Protein AF-A0A871RAS6-F1 (afdb_monomer)

Nearest PDB structures (foldseek):
  6sns-assembly1_B  TM=8.769E-01  e=2.163E-15  Saccharomyces cerevisiae
  6snv-assembly2_E  TM=8.851E-01  e=5.702E-15  Saccharomyces cerevisiae
  5ix2-assembly1_B  TM=4.670E-01  e=1.253E-10  Mus musculus
  6o1e-assembly1_A-2  TM=5.183E-01  e=1.182E-09  Homo sapiens
  5ix1-assembly1_A  TM=5.008E-01  e=1.014E-09  Mus musculus

Organism: Dekkera bruxellensis (NCBI:txid5007)

Structure (mmCIF, N/CA/C/O backbone):
data_AF-A0A871RAS6-F1
#
_entry.id   AF-A0A871RAS6-F1
#
loop_
_atom_site.group_PDB
_atom_site.id
_atom_site.type_symbol
_atom_site.label_atom_id
_atom_site.label_alt_id
_atom_site.label_comp_id
_atom_site.label_asym_id
_atom_site.label_entity_id
_atom_site.label_seq_id
_atom_site.pdbx_PDB_ins_code
_atom_site.Cartn_x
_atom_site.Cartn_y
_atom_site.Cartn_z
_atom_site.occupancy
_atom_site.B_iso_or_equiv
_atom_site.auth_seq_id
_atom_site.auth_comp_id
_atom_site.auth_asym_id
_atom_site.auth_atom_id
_atom_site.pdbx_PDB_model_num
ATOM 1 N N . MET A 1 1 ? 36.006 -34.526 -6.147 1.00 59.69 1 MET A N 1
ATOM 2 C CA . MET A 1 1 ? 34.852 -34.247 -7.031 1.00 59.69 1 MET A CA 1
ATOM 3 C C . MET A 1 1 ? 35.389 -33.713 -8.340 1.00 59.69 1 MET A C 1
ATOM 5 O O . MET A 1 1 ? 36.196 -32.795 -8.298 1.00 59.69 1 MET A O 1
ATOM 9 N N . GLU A 1 2 ? 34.965 -34.281 -9.465 1.00 78.81 2 GLU A N 1
ATOM 10 C CA . GLU A 1 2 ? 35.258 -33.730 -10.792 1.00 78.81 2 GLU A CA 1
ATOM 11 C C . GLU A 1 2 ? 34.241 -32.647 -11.157 1.00 78.81 2 GLU A C 1
ATOM 13 O O . GLU A 1 2 ? 33.054 -32.761 -10.841 1.00 78.81 2 GLU A O 1
ATOM 18 N N . ILE A 1 3 ? 34.709 -31.601 -11.833 1.00 88.00 3 ILE A N 1
ATOM 19 C CA . ILE A 1 3 ? 33.866 -30.521 -12.347 1.00 88.00 3 ILE A CA 1
ATOM 20 C C . ILE A 1 3 ? 33.055 -31.060 -13.534 1.00 88.00 3 ILE A C 1
ATOM 22 O O . ILE A 1 3 ? 33.625 -31.632 -14.460 1.00 88.00 3 ILE A O 1
ATOM 26 N N . LYS A 1 4 ? 31.728 -30.871 -13.525 1.00 90.50 4 LYS A N 1
ATOM 27 C CA . LYS A 1 4 ? 30.816 -31.325 -14.592 1.00 90.50 4 LYS A CA 1
ATOM 28 C C . LYS A 1 4 ? 29.847 -30.222 -15.011 1.00 90.50 4 LYS A C 1
ATOM 30 O O . LYS A 1 4 ? 29.463 -29.378 -14.202 1.00 90.50 4 LYS A O 1
ATOM 35 N N . VAL A 1 5 ? 29.438 -30.248 -16.279 1.00 90.00 5 VAL A N 1
ATOM 36 C CA . VAL A 1 5 ? 28.416 -29.340 -16.818 1.00 90.00 5 VAL A CA 1
ATOM 37 C C . VAL A 1 5 ? 27.049 -29.722 -16.251 1.00 90.00 5 VAL A C 1
ATOM 39 O O . VAL A 1 5 ? 26.684 -30.895 -16.231 1.00 90.00 5 VAL A O 1
ATOM 42 N N . LEU A 1 6 ? 26.290 -28.726 -15.790 1.00 88.50 6 LEU A N 1
ATOM 43 C CA . LEU A 1 6 ? 24.908 -28.921 -15.350 1.00 88.50 6 LEU A CA 1
ATOM 44 C C . LEU A 1 6 ? 23.997 -29.185 -16.548 1.00 88.50 6 LEU A C 1
ATOM 46 O O . LEU A 1 6 ? 24.167 -28.567 -17.598 1.00 88.50 6 LEU A O 1
ATOM 50 N N . ASP A 1 7 ? 22.982 -30.023 -16.372 1.00 88.25 7 ASP A N 1
ATOM 51 C CA . ASP A 1 7 ? 21.982 -30.246 -17.412 1.00 88.25 7 ASP A CA 1
ATOM 52 C C . ASP A 1 7 ? 21.256 -28.936 -17.807 1.00 88.25 7 ASP A C 1
ATOM 54 O O . ASP A 1 7 ? 21.039 -28.032 -16.987 1.00 88.25 7 ASP A O 1
ATOM 58 N N . GLN A 1 8 ? 20.909 -28.809 -19.093 1.00 85.31 8 GLN A N 1
ATOM 59 C CA . GLN A 1 8 ? 20.368 -27.570 -19.660 1.00 85.31 8 GLN A CA 1
ATOM 60 C C . GLN A 1 8 ? 19.069 -27.131 -18.980 1.00 85.31 8 GLN A C 1
ATOM 62 O O . GLN A 1 8 ? 18.802 -25.928 -18.888 1.00 85.31 8 GLN A O 1
ATOM 67 N N . GLN A 1 9 ? 18.260 -28.075 -18.495 1.00 81.31 9 GLN A N 1
ATOM 68 C CA . GLN A 1 9 ? 17.025 -27.767 -17.785 1.00 81.31 9 GLN A CA 1
ATOM 69 C C . GLN A 1 9 ? 17.322 -27.032 -16.475 1.00 81.31 9 GLN A C 1
ATOM 71 O O . GLN A 1 9 ? 16.715 -25.994 -16.193 1.00 81.31 9 GLN A O 1
ATOM 76 N N . TYR A 1 10 ? 18.302 -27.516 -15.710 1.00 83.50 10 TYR A N 1
ATOM 77 C CA . TYR A 1 10 ? 18.735 -26.871 -14.472 1.00 83.50 10 TYR A CA 1
ATOM 78 C C . TYR A 1 10 ? 19.352 -25.501 -14.733 1.00 83.50 10 TYR A C 1
ATOM 80 O O . TYR A 1 10 ? 19.052 -24.555 -14.007 1.00 83.50 10 TYR A O 1
ATOM 88 N N . GLN A 1 11 ? 20.149 -25.352 -15.795 1.00 86.88 11 GLN A N 1
ATOM 89 C CA . GLN A 1 11 ? 20.708 -24.049 -16.165 1.00 86.88 11 GLN A CA 1
ATOM 90 C C . GLN A 1 11 ? 19.606 -23.012 -16.435 1.00 86.88 11 GLN A C 1
ATOM 92 O O . GLN A 1 11 ? 19.670 -21.901 -15.905 1.00 86.88 11 GLN A O 1
ATOM 97 N N . LYS A 1 12 ? 18.575 -23.380 -17.212 1.00 84.31 12 LYS A N 1
ATOM 98 C CA . LYS A 1 12 ? 17.423 -22.511 -17.517 1.00 84.31 12 LYS A CA 1
ATOM 99 C C . LYS A 1 12 ? 16.646 -22.132 -16.255 1.00 84.31 12 LYS A C 1
ATOM 101 O O . LYS A 1 12 ? 16.285 -20.968 -16.091 1.00 84.31 12 LYS A O 1
ATOM 106 N N . LEU A 1 13 ? 16.428 -23.090 -15.350 1.00 83.88 13 LEU A N 1
ATOM 107 C CA . LEU A 1 13 ? 15.736 -22.857 -14.082 1.00 83.88 13 LEU A CA 1
ATOM 108 C C . LEU A 1 13 ? 16.521 -21.893 -13.180 1.00 83.88 13 LEU A C 1
ATOM 110 O O . LEU A 1 13 ? 15.973 -20.890 -12.728 1.00 83.88 13 LEU A O 1
ATOM 114 N N . LEU A 1 14 ? 17.816 -22.155 -12.972 1.00 85.12 14 LEU A N 1
ATOM 115 C CA . LEU A 1 14 ? 18.695 -21.320 -12.149 1.00 85.12 14 LEU A CA 1
ATOM 116 C C . LEU A 1 14 ? 18.760 -19.889 -12.688 1.00 85.12 14 LEU A C 1
ATOM 118 O O . LEU A 1 14 ? 18.580 -18.930 -11.940 1.00 85.12 14 LEU A O 1
ATOM 122 N N . GLN A 1 15 ? 18.931 -19.729 -13.997 1.00 83.38 15 GLN A N 1
ATOM 123 C CA . GLN A 1 15 ? 18.955 -18.413 -14.635 1.00 83.38 15 GLN A CA 1
ATOM 124 C C . GLN A 1 15 ? 17.617 -17.684 -14.512 1.00 83.38 15 GLN A C 1
ATOM 126 O O . GLN A 1 15 ? 17.605 -16.500 -14.176 1.00 83.38 15 GLN A O 1
ATOM 131 N N . GLY A 1 16 ? 16.497 -18.388 -14.710 1.00 82.62 16 GLY A N 1
ATOM 132 C CA . GLY A 1 16 ? 15.165 -17.821 -14.508 1.00 82.62 16 GLY A CA 1
ATOM 133 C C . GLY A 1 16 ? 14.992 -17.274 -13.092 1.00 82.62 16 GLY A C 1
ATOM 134 O O . GLY A 1 16 ? 14.534 -16.149 -12.911 1.00 82.62 16 GLY A O 1
ATOM 135 N N . THR A 1 17 ? 15.463 -18.022 -12.091 1.00 85.69 17 THR A N 1
ATOM 136 C CA . THR A 1 17 ? 15.416 -17.608 -10.684 1.00 85.69 17 THR A CA 1
ATOM 137 C C . THR A 1 17 ? 16.370 -16.461 -10.323 1.00 85.69 17 THR A C 1
ATOM 139 O O . THR A 1 17 ? 16.120 -15.747 -9.353 1.00 85.69 17 THR A O 1
ATOM 142 N N . LEU A 1 18 ? 17.454 -16.256 -11.074 1.00 85.88 18 LEU A N 1
ATOM 143 C CA . LEU A 1 18 ? 18.359 -15.116 -10.876 1.00 85.88 18 LEU A CA 1
ATOM 144 C C . LEU A 1 18 ? 17.771 -13.812 -11.426 1.00 85.88 18 LEU A C 1
ATOM 146 O O . LEU A 1 18 ? 18.000 -12.754 -10.852 1.00 85.88 18 LEU A O 1
ATOM 150 N N . ILE A 1 19 ? 17.027 -13.895 -12.531 1.00 85.00 19 ILE A N 1
ATOM 151 C CA . ILE A 1 19 ? 16.385 -12.735 -13.165 1.00 85.00 19 ILE A CA 1
ATOM 152 C C . ILE A 1 19 ? 15.094 -12.365 -12.434 1.00 85.00 19 ILE A C 1
ATOM 154 O O . ILE A 1 19 ? 14.842 -11.190 -12.196 1.00 85.00 19 ILE A O 1
ATOM 158 N N . ILE A 1 20 ? 14.294 -13.364 -12.061 1.00 89.81 20 ILE A N 1
ATOM 159 C CA . ILE A 1 20 ? 13.050 -13.183 -11.317 1.00 89.81 20 ILE A CA 1
ATOM 160 C C . ILE A 1 20 ? 13.279 -13.647 -9.878 1.00 89.81 20 ILE A C 1
ATOM 162 O O . ILE A 1 20 ? 13.259 -14.847 -9.583 1.00 89.81 20 ILE A O 1
ATOM 166 N N . GLY A 1 21 ? 13.524 -12.699 -8.976 1.00 83.06 21 GLY A N 1
ATOM 167 C CA . GLY A 1 21 ? 13.749 -12.942 -7.551 1.00 83.06 21 GLY A CA 1
ATOM 168 C C . GLY A 1 21 ? 12.453 -13.186 -6.774 1.00 83.06 21 GLY A C 1
ATOM 169 O O . GLY A 1 21 ? 12.432 -14.004 -5.853 1.00 83.06 21 GLY A O 1
ATOM 170 N N . GLY A 1 22 ? 11.362 -12.536 -7.176 1.00 86.81 22 GLY A N 1
ATOM 171 C CA . GLY A 1 22 ? 10.049 -12.638 -6.549 1.00 86.81 22 GLY A CA 1
ATOM 172 C C . GLY A 1 22 ? 8.889 -12.263 -7.473 1.00 86.81 22 GLY A C 1
ATOM 173 O O . GLY A 1 22 ? 9.056 -11.982 -8.655 1.00 86.81 22 GLY A O 1
ATOM 174 N N . ILE A 1 23 ? 7.680 -12.265 -6.908 1.00 89.25 23 ILE A N 1
ATOM 175 C CA . ILE A 1 23 ? 6.426 -12.004 -7.639 1.00 89.25 23 ILE A CA 1
ATOM 176 C C . ILE A 1 23 ? 6.389 -10.570 -8.192 1.00 89.25 23 ILE A C 1
ATOM 178 O O . ILE A 1 23 ? 5.929 -10.346 -9.309 1.00 89.25 23 ILE A O 1
ATOM 182 N N . SER A 1 24 ? 6.919 -9.606 -7.435 1.00 88.44 24 SER A N 1
ATOM 183 C CA . SER A 1 24 ? 7.027 -8.204 -7.849 1.00 88.44 24 SER A CA 1
ATOM 184 C C . SER A 1 24 ? 7.911 -8.015 -9.085 1.00 88.44 24 SER A C 1
ATOM 186 O O . SER A 1 24 ? 7.606 -7.158 -9.908 1.00 88.44 24 SER A O 1
ATOM 188 N N . ASP A 1 25 ? 8.951 -8.838 -9.269 1.00 90.12 25 ASP A N 1
ATOM 189 C CA . ASP A 1 25 ? 9.814 -8.766 -10.456 1.00 90.12 25 ASP A CA 1
ATOM 190 C C . ASP A 1 25 ? 9.056 -9.175 -11.722 1.00 90.12 25 ASP A C 1
ATOM 192 O O . ASP A 1 25 ? 9.246 -8.581 -12.775 1.00 90.12 25 ASP A O 1
ATOM 196 N N . ILE A 1 26 ? 8.136 -10.140 -11.625 1.00 93.19 26 ILE A N 1
ATOM 197 C CA . ILE A 1 26 ? 7.276 -10.514 -12.758 1.00 93.19 26 ILE A CA 1
ATOM 198 C C . ILE A 1 26 ? 6.379 -9.343 -13.138 1.00 93.19 26 ILE A C 1
ATOM 200 O O . ILE A 1 26 ? 6.325 -8.974 -14.308 1.00 93.19 26 ILE A O 1
ATOM 204 N N . ALA A 1 27 ? 5.713 -8.731 -12.153 1.00 92.44 27 ALA A N 1
ATOM 205 C CA . ALA A 1 27 ? 4.885 -7.553 -12.392 1.00 92.44 27 ALA A CA 1
ATOM 206 C C . ALA A 1 27 ? 5.702 -6.427 -13.044 1.00 92.44 27 ALA A C 1
ATOM 208 O O . ALA A 1 27 ? 5.267 -5.867 -14.043 1.00 92.44 27 ALA A O 1
ATOM 209 N N . LYS A 1 28 ? 6.913 -6.154 -12.541 1.00 90.94 28 LYS A N 1
ATOM 210 C CA . LYS A 1 28 ? 7.841 -5.179 -13.127 1.00 90.94 28 LYS A CA 1
ATOM 211 C C . LYS A 1 28 ? 8.126 -5.465 -14.596 1.00 90.94 28 LYS A C 1
ATOM 213 O O . LYS A 1 28 ? 7.917 -4.590 -15.427 1.00 90.94 28 LYS A O 1
ATOM 218 N N . GLU A 1 29 ? 8.598 -6.664 -14.920 1.00 92.81 29 GLU A N 1
ATOM 219 C CA . GLU A 1 29 ? 8.997 -6.996 -16.289 1.00 92.81 29 GLU A CA 1
ATOM 220 C C . GLU A 1 29 ? 7.804 -6.982 -17.259 1.00 92.81 29 GLU A C 1
ATOM 222 O O . GLU A 1 29 ? 7.944 -6.561 -18.407 1.00 92.81 29 GLU A O 1
ATOM 227 N N . LEU A 1 30 ? 6.620 -7.414 -16.813 1.00 95.00 30 LEU A N 1
ATOM 228 C CA . LEU A 1 30 ? 5.409 -7.392 -17.636 1.00 95.00 30 LEU A CA 1
ATOM 229 C C . LEU A 1 30 ? 4.886 -5.966 -17.853 1.00 95.00 30 LEU A C 1
ATOM 231 O O . LEU A 1 30 ? 4.621 -5.604 -18.997 1.00 95.00 30 LEU A O 1
ATOM 235 N N . ILE A 1 31 ? 4.840 -5.133 -16.805 1.00 93.12 31 ILE A N 1
ATOM 236 C CA . ILE A 1 31 ? 4.495 -3.708 -16.926 1.00 93.12 31 ILE A CA 1
ATOM 237 C C . ILE A 1 31 ? 5.462 -3.024 -17.894 1.00 93.12 31 ILE A C 1
ATOM 239 O O . ILE A 1 31 ? 5.029 -2.348 -18.818 1.00 93.12 31 ILE A O 1
ATOM 243 N N . GLN A 1 32 ? 6.771 -3.232 -17.743 1.00 90.06 32 GLN A N 1
ATOM 244 C CA . GLN A 1 32 ? 7.766 -2.629 -18.633 1.00 90.06 32 GLN A CA 1
ATOM 245 C C . GLN A 1 32 ? 7.600 -3.076 -20.090 1.00 90.06 32 GLN A C 1
ATOM 247 O O . GLN A 1 32 ? 7.743 -2.261 -21.000 1.00 90.06 32 GLN A O 1
ATOM 252 N N . ASN A 1 33 ? 7.254 -4.344 -20.330 1.00 92.19 33 ASN A N 1
ATOM 253 C CA . ASN A 1 33 ? 6.965 -4.821 -21.681 1.00 92.19 33 ASN A CA 1
ATOM 254 C C . ASN A 1 33 ? 5.712 -4.174 -22.278 1.00 92.19 33 ASN A C 1
ATOM 256 O O . ASN A 1 33 ? 5.767 -3.781 -23.441 1.00 92.19 33 ASN A O 1
ATOM 260 N N . ALA A 1 34 ? 4.646 -4.011 -21.496 1.00 93.31 34 ALA A N 1
ATOM 261 C CA . ALA A 1 34 ? 3.433 -3.322 -21.927 1.00 93.31 34 ALA A CA 1
ATOM 262 C C . ALA A 1 34 ? 3.701 -1.842 -22.262 1.00 93.31 34 ALA A C 1
ATOM 264 O O . ALA A 1 34 ? 3.298 -1.348 -23.315 1.00 93.31 34 ALA A O 1
ATOM 265 N N . ILE A 1 35 ? 4.470 -1.144 -21.419 1.00 89.94 35 ILE A N 1
ATOM 266 C CA . ILE A 1 35 ? 4.899 0.240 -21.673 1.00 89.94 35 ILE A CA 1
ATOM 267 C C . ILE A 1 35 ? 5.703 0.339 -22.976 1.00 89.94 35 ILE A C 1
ATOM 269 O O . ILE A 1 35 ? 5.457 1.225 -23.796 1.00 89.94 35 ILE A O 1
ATOM 273 N N . ASP A 1 36 ? 6.655 -0.571 -23.183 1.00 88.25 36 ASP A N 1
ATOM 274 C CA . ASP A 1 36 ? 7.468 -0.612 -24.401 1.00 88.25 36 ASP A CA 1
ATOM 275 C C . ASP A 1 36 ? 6.630 -0.956 -25.644 1.00 88.25 36 ASP A C 1
ATOM 277 O O . ASP A 1 36 ? 6.949 -0.512 -26.746 1.00 88.25 36 ASP A O 1
ATOM 281 N N . ALA A 1 37 ? 5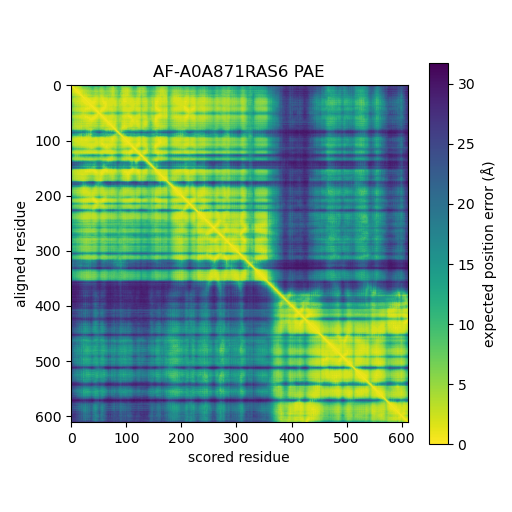.533 -1.699 -25.467 1.00 90.81 37 ALA A N 1
ATOM 282 C CA . ALA A 1 37 ? 4.528 -1.975 -26.492 1.00 90.81 37 ALA A CA 1
ATOM 283 C C . ALA A 1 37 ? 3.554 -0.802 -26.722 1.00 90.81 37 ALA A C 1
ATOM 285 O O . ALA A 1 37 ? 2.584 -0.953 -27.462 1.00 90.81 37 ALA A O 1
ATOM 286 N N . LYS A 1 38 ? 3.830 0.373 -26.135 1.00 90.88 38 LYS A N 1
ATOM 287 C CA . LYS A 1 38 ? 3.034 1.605 -26.245 1.00 90.88 38 LYS A CA 1
ATOM 288 C C . LYS A 1 38 ? 1.611 1.479 -25.690 1.00 90.88 38 LYS A C 1
ATOM 290 O O . LYS A 1 38 ? 0.723 2.197 -26.143 1.00 90.88 38 LYS A O 1
ATOM 295 N N . ALA A 1 39 ? 1.409 0.612 -24.700 1.00 91.62 39 ALA A N 1
ATOM 296 C CA . ALA A 1 39 ? 0.131 0.500 -24.011 1.00 91.62 39 ALA A CA 1
ATOM 297 C C . ALA A 1 39 ? -0.267 1.823 -23.334 1.00 91.62 39 ALA A C 1
ATOM 299 O O . ALA A 1 39 ? 0.569 2.535 -22.764 1.00 91.62 39 ALA A O 1
ATOM 300 N N . THR A 1 40 ? -1.558 2.135 -23.371 1.00 90.69 40 THR A N 1
ATOM 301 C CA . THR A 1 40 ? -2.187 3.226 -22.618 1.00 90.69 40 THR A CA 1
ATOM 302 C C . THR A 1 40 ? -2.939 2.714 -21.392 1.00 90.69 40 THR A C 1
ATOM 304 O O . THR A 1 40 ? -3.097 3.448 -20.416 1.00 90.69 40 THR A O 1
ATOM 307 N N . GLN A 1 41 ? -3.340 1.445 -21.395 1.00 91.88 41 GLN A N 1
ATOM 308 C CA . GLN A 1 41 ? -4.020 0.759 -20.310 1.00 91.88 41 GLN A CA 1
ATOM 309 C C . GLN A 1 41 ? -3.293 -0.539 -19.994 1.00 91.88 41 GLN A C 1
ATOM 311 O O . GLN A 1 41 ? -3.065 -1.375 -20.863 1.00 91.88 41 GLN A O 1
ATOM 316 N N . ILE A 1 42 ? -2.931 -0.702 -18.726 1.00 94.06 42 ILE A N 1
ATOM 317 C CA . ILE A 1 42 ? -2.260 -1.897 -18.226 1.00 94.06 42 ILE A CA 1
ATOM 318 C C . ILE A 1 42 ? -3.015 -2.375 -16.991 1.00 94.06 42 ILE A C 1
ATOM 320 O O . ILE A 1 42 ? -3.304 -1.595 -16.080 1.00 94.06 42 ILE A O 1
ATOM 324 N N . LYS A 1 43 ? -3.308 -3.670 -16.929 1.00 93.94 43 LYS A N 1
ATOM 325 C CA . LYS A 1 43 ? -3.895 -4.319 -15.762 1.00 93.94 43 LYS A CA 1
ATOM 326 C C . LYS A 1 43 ? -3.009 -5.468 -15.305 1.00 93.94 43 LYS A C 1
ATOM 328 O O . LYS A 1 43 ? -2.696 -6.361 -16.082 1.00 93.94 43 LYS A O 1
ATOM 333 N N . VAL A 1 44 ? -2.653 -5.480 -14.025 1.00 95.06 44 VAL A N 1
ATOM 334 C CA . VAL A 1 44 ? -1.912 -6.574 -13.392 1.00 95.06 44 VAL A CA 1
ATOM 335 C C . VAL A 1 44 ? -2.747 -7.181 -12.275 1.00 95.06 44 VAL A C 1
ATOM 337 O O . VAL A 1 44 ? -3.227 -6.474 -11.393 1.00 95.06 44 VAL A O 1
ATOM 340 N N . ILE A 1 45 ? -2.894 -8.501 -12.284 1.00 92.69 45 ILE A N 1
ATOM 341 C CA . ILE A 1 45 ? -3.600 -9.246 -11.244 1.00 92.69 45 ILE A CA 1
ATOM 342 C C . ILE A 1 45 ? -2.637 -10.251 -10.626 1.00 92.69 45 ILE A C 1
ATOM 344 O O . ILE A 1 45 ? -2.076 -11.103 -11.316 1.00 92.69 45 ILE A O 1
ATOM 348 N N . LEU A 1 46 ? -2.466 -10.164 -9.312 1.00 91.81 46 LEU A N 1
ATOM 349 C CA . LEU A 1 46 ? -1.713 -11.131 -8.525 1.00 91.81 46 LEU A CA 1
ATOM 350 C C . LEU A 1 46 ? -2.712 -12.001 -7.763 1.00 91.81 46 LEU A C 1
ATOM 352 O O . LEU A 1 46 ? -3.301 -11.555 -6.778 1.00 91.81 46 LEU A O 1
ATOM 356 N N . LYS A 1 47 ? -2.922 -13.235 -8.225 1.00 89.31 47 LYS A N 1
ATOM 357 C CA . LYS A 1 47 ? -3.859 -14.173 -7.600 1.00 89.31 47 LYS A CA 1
ATOM 358 C C . LYS A 1 47 ? -3.112 -15.120 -6.675 1.00 89.31 47 LYS A C 1
ATOM 360 O O . LYS A 1 47 ? -2.212 -15.834 -7.114 1.00 89.31 47 LYS A O 1
ATOM 365 N N . PHE A 1 48 ? -3.509 -15.145 -5.413 1.00 85.00 48 PHE A N 1
ATOM 366 C CA . PHE A 1 48 ? -2.948 -16.004 -4.384 1.00 85.00 48 PHE A CA 1
ATOM 367 C C . PHE A 1 48 ? -4.001 -17.012 -3.937 1.00 85.00 48 PHE A C 1
ATOM 369 O O . PHE A 1 48 ? -4.970 -16.668 -3.264 1.00 85.00 48 PHE A O 1
ATOM 376 N N . ASP A 1 49 ? -3.781 -18.271 -4.289 1.00 84.12 49 ASP A N 1
ATOM 377 C CA . ASP A 1 49 ? -4.515 -19.396 -3.730 1.00 84.12 49 ASP A CA 1
ATOM 378 C C . ASP A 1 49 ? -3.702 -19.961 -2.561 1.00 84.12 49 ASP A C 1
ATOM 380 O O . ASP A 1 49 ? -2.672 -20.620 -2.735 1.00 84.12 49 ASP A O 1
ATOM 384 N N . LEU A 1 50 ? -4.135 -19.627 -1.347 1.00 76.31 50 LEU A N 1
ATOM 385 C CA . LEU A 1 50 ? -3.446 -20.024 -0.123 1.00 76.31 50 LEU A CA 1
ATOM 386 C C . LEU A 1 50 ? -3.665 -21.505 0.211 1.00 76.31 50 LEU A C 1
ATOM 388 O O . LEU A 1 50 ? -2.769 -22.122 0.789 1.00 76.31 50 LEU A O 1
ATOM 392 N N . GLU A 1 51 ? -4.815 -22.070 -0.164 1.00 78.12 51 GLU A N 1
ATOM 393 C CA . GLU A 1 51 ? -5.172 -23.466 0.104 1.00 78.12 51 GLU A CA 1
ATOM 394 C C . GLU A 1 51 ? -4.427 -24.395 -0.856 1.00 78.12 51 GLU A C 1
ATOM 396 O O . GLU A 1 51 ? -3.699 -25.289 -0.418 1.00 78.12 51 GLU A O 1
ATOM 401 N N . GLY A 1 52 ? -4.506 -24.109 -2.159 1.00 81.12 52 GLY A N 1
ATOM 402 C CA . GLY A 1 52 ? -3.764 -24.818 -3.205 1.00 81.12 52 GLY A CA 1
ATOM 403 C C . GLY A 1 52 ? -2.278 -24.452 -3.275 1.00 81.12 52 GLY A C 1
ATOM 404 O O . GLY A 1 52 ? -1.529 -25.045 -4.056 1.00 81.12 52 GLY A O 1
ATOM 405 N N . LYS A 1 53 ? -1.825 -23.493 -2.452 1.00 85.25 53 LYS A N 1
ATOM 406 C CA . LYS A 1 53 ? -0.452 -22.960 -2.429 1.00 85.25 53 LYS A CA 1
ATOM 407 C C . LYS A 1 53 ? 0.024 -22.589 -3.833 1.00 85.25 53 LYS A C 1
ATOM 409 O O . LYS A 1 53 ? 1.086 -23.034 -4.264 1.00 85.25 53 LYS A O 1
ATOM 414 N N . CYS A 1 54 ? -0.761 -21.793 -4.547 1.00 87.38 54 CYS A N 1
ATOM 415 C CA . CYS A 1 54 ? -0.506 -21.392 -5.926 1.00 87.38 54 CYS A CA 1
ATOM 416 C C . CYS A 1 54 ? -0.507 -19.861 -6.060 1.00 87.38 54 CYS A C 1
ATOM 418 O O . CYS A 1 54 ? -1.302 -19.168 -5.424 1.00 87.38 54 CYS A O 1
ATOM 420 N N . VAL A 1 55 ? 0.423 -19.319 -6.854 1.00 89.75 55 VAL A N 1
ATOM 421 C CA . VAL A 1 55 ? 0.440 -17.890 -7.213 1.00 89.75 55 VAL A CA 1
ATOM 422 C C . VAL A 1 55 ? 0.327 -17.757 -8.719 1.00 89.75 55 VAL A C 1
ATOM 424 O O . VAL A 1 55 ? 1.210 -18.217 -9.437 1.00 89.75 55 VAL A O 1
ATOM 427 N N . ASN A 1 56 ? -0.700 -17.065 -9.196 1.00 92.81 56 ASN A N 1
ATOM 428 C CA . ASN A 1 56 ? -0.823 -16.704 -10.602 1.00 92.81 56 ASN A CA 1
ATOM 429 C C . ASN A 1 56 ? -0.570 -15.210 -10.784 1.00 92.81 56 ASN A C 1
ATOM 431 O O . ASN A 1 56 ? -1.010 -14.393 -9.973 1.00 92.81 56 ASN A O 1
ATOM 435 N N . VAL A 1 57 ? 0.120 -14.852 -11.863 1.00 94.94 57 VAL A N 1
ATOM 436 C CA . VAL A 1 57 ? 0.338 -13.454 -12.248 1.00 94.94 57 VAL A CA 1
ATOM 437 C C . VAL A 1 57 ? -0.220 -13.254 -13.643 1.00 94.94 57 VAL A C 1
ATOM 439 O O . VAL A 1 57 ? 0.198 -13.932 -14.578 1.00 94.94 57 VAL A O 1
ATOM 442 N N . ILE A 1 58 ? -1.162 -12.329 -13.770 1.00 94.69 58 ILE A N 1
ATOM 443 C CA . ILE A 1 58 ? -1.770 -11.951 -15.040 1.00 94.69 58 ILE A CA 1
ATOM 444 C C . ILE A 1 58 ? -1.384 -10.507 -15.334 1.00 94.69 58 ILE A C 1
ATOM 446 O O . ILE A 1 58 ? -1.507 -9.656 -14.457 1.00 94.69 58 ILE A O 1
ATOM 450 N N . CYS A 1 59 ? -0.931 -10.235 -16.552 1.00 95.50 59 CYS A N 1
ATOM 451 C CA . CYS A 1 59 ? -0.769 -8.887 -17.080 1.00 95.50 59 CYS A CA 1
ATOM 452 C C . CYS A 1 59 ? -1.540 -8.772 -18.391 1.00 95.50 59 CYS A C 1
ATOM 454 O O . CYS A 1 59 ? -1.412 -9.634 -19.259 1.00 95.50 59 CYS A O 1
ATOM 456 N N . GLU A 1 60 ? -2.330 -7.720 -18.513 1.00 94.69 60 GLU A N 1
ATOM 457 C CA . GLU A 1 60 ? -3.133 -7.383 -19.680 1.00 94.69 60 GLU A CA 1
ATOM 458 C C . GLU A 1 60 ? -2.759 -5.967 -20.112 1.00 94.69 60 GLU A C 1
ATOM 460 O O . GLU A 1 60 ? -2.662 -5.082 -19.259 1.00 94.69 60 GLU A O 1
ATOM 465 N N . ASP A 1 61 ? -2.549 -5.747 -21.406 1.00 94.38 61 ASP A N 1
ATOM 466 C CA . ASP A 1 61 ? -2.278 -4.427 -21.964 1.00 94.38 61 ASP A CA 1
ATOM 467 C C . ASP A 1 61 ? -2.963 -4.196 -23.313 1.00 94.38 61 ASP A C 1
ATOM 469 O O . ASP A 1 61 ? -3.179 -5.130 -24.079 1.00 94.38 61 ASP A O 1
ATOM 473 N N . ASP A 1 62 ? -3.269 -2.937 -23.616 1.00 92.88 62 ASP A N 1
ATOM 474 C CA . ASP A 1 62 ? -3.775 -2.484 -24.919 1.00 92.88 62 ASP A CA 1
ATOM 475 C C . ASP A 1 62 ? -2.641 -2.034 -25.864 1.00 92.88 62 ASP A C 1
ATOM 477 O O . ASP A 1 62 ? -2.822 -1.152 -26.701 1.00 92.88 62 ASP A O 1
ATOM 481 N N . GLY A 1 63 ? -1.435 -2.592 -25.722 1.00 93.00 63 GLY A N 1
ATOM 482 C CA . GLY A 1 63 ? -0.301 -2.263 -26.581 1.00 93.00 63 GLY A CA 1
ATOM 483 C C . GLY A 1 63 ? -0.470 -2.769 -28.016 1.00 93.00 63 GLY A C 1
ATOM 484 O O . GLY A 1 63 ? -1.460 -3.396 -28.377 1.00 93.00 63 GLY A O 1
ATOM 485 N N . VAL A 1 64 ? 0.543 -2.552 -28.857 1.00 93.31 64 VAL A N 1
ATOM 486 C CA . VAL A 1 64 ? 0.505 -2.910 -30.295 1.00 93.31 64 VAL A CA 1
ATOM 487 C C . VAL A 1 64 ? 0.371 -4.413 -30.593 1.00 93.31 64 VAL A C 1
ATOM 489 O O . VAL A 1 64 ? 0.120 -4.788 -31.738 1.00 93.31 64 VAL A O 1
ATOM 492 N N . GLY A 1 65 ? 0.559 -5.271 -29.587 1.00 92.62 65 GLY A N 1
ATOM 493 C CA . GLY A 1 65 ? 0.544 -6.726 -29.722 1.00 92.62 65 GLY A CA 1
ATOM 494 C C . GLY A 1 65 ? 1.828 -7.327 -30.309 1.00 92.62 65 GLY A C 1
ATOM 495 O O . GLY A 1 65 ? 2.794 -6.635 -30.635 1.00 92.62 65 GLY A O 1
ATOM 496 N N . ILE A 1 66 ? 1.835 -8.653 -30.432 1.00 93.81 66 ILE A N 1
ATOM 497 C CA . ILE A 1 66 ? 2.922 -9.481 -30.954 1.00 93.81 66 ILE A CA 1
ATOM 498 C C . ILE A 1 66 ? 2.425 -10.161 -32.238 1.00 93.81 66 ILE A C 1
ATOM 500 O O . ILE A 1 66 ? 1.482 -10.953 -32.170 1.00 93.81 66 ILE A O 1
ATOM 504 N N . PRO A 1 67 ? 3.061 -9.917 -33.399 1.00 92.69 67 PRO A N 1
ATOM 505 C CA . PRO A 1 67 ? 2.678 -10.558 -34.654 1.00 92.69 67 PRO A CA 1
ATOM 506 C C . PRO A 1 67 ? 2.760 -12.089 -34.585 1.00 92.69 67 PRO A C 1
ATOM 508 O O . PRO A 1 67 ? 3.666 -12.646 -33.961 1.00 92.69 67 PRO A O 1
ATOM 511 N N . LEU A 1 68 ? 1.898 -12.794 -35.327 1.00 91.00 68 LEU A N 1
ATOM 512 C CA . LEU A 1 68 ? 1.867 -14.268 -35.367 1.00 91.00 68 LEU A CA 1
ATOM 513 C C . LEU A 1 68 ? 3.234 -14.911 -35.683 1.00 91.00 68 LEU A C 1
ATOM 515 O O . LEU A 1 68 ? 3.575 -15.971 -35.153 1.00 91.00 68 LEU A O 1
ATOM 519 N N . ASN A 1 69 ? 4.042 -14.293 -36.548 1.00 90.81 69 ASN A N 1
ATOM 520 C CA . ASN A 1 69 ? 5.376 -14.815 -36.859 1.00 90.81 69 ASN A CA 1
ATOM 521 C C . ASN A 1 69 ? 6.334 -14.714 -35.667 1.00 90.81 69 ASN A C 1
ATOM 523 O O . ASN A 1 69 ? 7.094 -15.654 -35.422 1.00 90.81 69 ASN A O 1
ATOM 527 N N . ASP A 1 70 ? 6.233 -13.644 -34.882 1.00 93.62 70 ASP A N 1
ATOM 528 C CA . ASP A 1 70 ? 7.036 -13.451 -33.677 1.00 93.62 70 ASP A CA 1
ATOM 529 C C . ASP A 1 70 ? 6.541 -14.339 -32.530 1.00 93.62 70 ASP A C 1
ATOM 531 O O . ASP A 1 70 ? 7.349 -14.838 -31.745 1.00 93.62 70 ASP A O 1
ATOM 535 N N . MET A 1 71 ? 5.247 -14.676 -32.492 1.00 92.44 71 MET A N 1
ATOM 536 C CA . MET A 1 71 ? 4.691 -15.663 -31.552 1.00 92.44 71 MET A CA 1
ATOM 537 C C . MET A 1 71 ? 5.350 -17.048 -31.674 1.00 92.44 71 MET A C 1
ATOM 539 O O . MET A 1 71 ? 5.386 -17.808 -30.708 1.00 92.44 71 MET A O 1
ATOM 543 N N . LYS A 1 72 ? 5.960 -17.389 -32.818 1.00 89.88 72 LYS A N 1
ATOM 544 C CA . LYS A 1 72 ? 6.713 -18.651 -32.991 1.00 89.88 72 LYS A CA 1
ATOM 545 C C . LYS A 1 72 ? 8.059 -18.654 -32.259 1.00 89.88 72 LYS A C 1
ATOM 547 O O . LYS A 1 72 ? 8.635 -19.725 -32.017 1.00 89.88 72 LYS A O 1
ATOM 552 N N . ILE A 1 73 ? 8.593 -17.478 -31.942 1.00 91.56 73 ILE A N 1
ATOM 553 C CA . ILE A 1 73 ? 9.901 -17.285 -31.299 1.00 91.56 73 ILE A CA 1
ATOM 554 C C . ILE A 1 73 ? 9.805 -16.559 -29.952 1.00 91.56 73 ILE A C 1
ATOM 556 O O . ILE A 1 73 ? 10.800 -16.516 -29.228 1.00 91.56 73 ILE A O 1
ATOM 560 N N . VAL A 1 74 ? 8.625 -16.056 -29.580 1.00 92.25 74 VAL A N 1
ATOM 561 C CA . VAL A 1 74 ? 8.361 -15.459 -28.269 1.00 92.25 74 VAL A CA 1
ATOM 562 C C . VAL A 1 74 ? 8.732 -16.434 -27.153 1.00 92.25 74 VAL A C 1
ATOM 564 O O . VAL A 1 74 ? 8.606 -17.654 -27.283 1.00 92.25 74 VAL A O 1
ATOM 567 N N . GLY A 1 75 ? 9.277 -15.903 -26.060 1.00 89.00 75 GLY A N 1
ATOM 568 C CA . GLY A 1 75 ? 9.733 -16.722 -24.940 1.00 89.00 75 GLY A CA 1
ATOM 569 C C . GLY A 1 75 ? 11.048 -17.468 -25.184 1.00 89.00 75 GLY A C 1
ATOM 570 O O . GLY A 1 75 ? 11.565 -18.073 -24.244 1.00 89.00 75 GLY A O 1
ATOM 571 N N . LYS A 1 76 ? 11.651 -17.407 -26.383 1.00 89.88 76 LYS A N 1
ATOM 572 C CA . LYS A 1 76 ? 13.044 -17.837 -26.575 1.00 89.88 76 LYS A CA 1
ATOM 573 C C . LYS A 1 76 ? 14.002 -16.836 -25.934 1.00 89.88 76 LYS A C 1
ATOM 575 O O . LYS A 1 76 ? 13.779 -15.629 -25.928 1.00 89.88 76 LYS A O 1
ATOM 580 N N . ARG A 1 77 ? 15.102 -17.351 -25.393 1.00 86.06 77 ARG A N 1
ATOM 581 C CA . ARG A 1 77 ? 16.125 -16.529 -24.747 1.00 86.06 77 ARG A CA 1
ATOM 582 C C . ARG A 1 77 ? 16.875 -15.680 -25.774 1.00 86.06 77 ARG A C 1
ATOM 584 O O . ARG A 1 77 ? 17.176 -16.171 -26.857 1.00 86.06 77 ARG A O 1
ATOM 591 N N . TYR A 1 78 ? 17.207 -14.444 -25.406 1.00 87.25 78 TYR A N 1
ATOM 592 C CA . TYR A 1 78 ? 17.935 -13.475 -26.237 1.00 87.25 78 TYR A CA 1
ATOM 593 C C . TYR A 1 78 ? 17.200 -13.052 -27.514 1.00 87.25 78 TYR A C 1
ATOM 595 O O . TYR A 1 78 ? 17.814 -12.513 -28.427 1.00 87.25 78 TYR A O 1
ATOM 603 N N . HIS A 1 79 ? 15.888 -13.281 -27.576 1.00 86.88 79 HIS A N 1
ATOM 604 C CA . HIS A 1 79 ? 15.048 -12.796 -28.664 1.00 86.88 79 HIS A CA 1
ATOM 605 C C . HIS A 1 79 ? 14.326 -11.534 -28.183 1.00 86.88 79 HIS A C 1
ATOM 607 O O . HIS A 1 79 ? 13.687 -11.534 -27.130 1.00 86.88 79 HIS A O 1
ATOM 613 N N . THR A 1 80 ? 14.488 -10.437 -28.919 1.00 85.94 80 THR A N 1
ATOM 614 C CA . THR A 1 80 ? 13.953 -9.115 -28.577 1.00 85.94 80 THR A CA 1
ATOM 615 C C . THR A 1 80 ? 13.693 -8.324 -29.854 1.00 85.94 80 THR A C 1
ATOM 617 O O . THR A 1 80 ? 14.475 -8.408 -30.797 1.00 85.94 80 THR A O 1
ATOM 620 N N . SER A 1 81 ? 12.622 -7.534 -29.873 1.00 82.31 81 SER A N 1
ATOM 621 C CA . SER A 1 81 ? 12.357 -6.523 -30.907 1.00 82.31 81 SER A CA 1
ATOM 622 C C . SER A 1 81 ? 13.008 -5.166 -30.589 1.00 82.31 81 SER A C 1
ATOM 624 O O . SER A 1 81 ? 12.922 -4.231 -31.380 1.00 82.31 81 SER A O 1
ATOM 626 N N . LYS A 1 82 ? 13.661 -5.051 -29.424 1.00 81.38 82 LYS A N 1
ATOM 627 C CA . LYS A 1 82 ? 14.216 -3.811 -28.861 1.00 81.38 82 LYS A CA 1
ATOM 628 C C . LYS A 1 82 ? 15.735 -3.788 -29.039 1.00 81.38 82 LYS A C 1
ATOM 630 O O . LYS A 1 82 ? 16.402 -4.757 -28.664 1.00 81.38 82 LYS A O 1
ATOM 635 N N . LEU A 1 83 ? 16.280 -2.698 -29.584 1.00 70.00 83 LEU A N 1
ATOM 636 C CA . LEU A 1 83 ? 17.719 -2.549 -29.836 1.00 70.00 83 LEU A CA 1
ATOM 637 C C . LEU A 1 83 ? 18.455 -1.920 -28.637 1.00 70.00 83 LEU A C 1
ATOM 639 O O . LEU A 1 83 ? 17.912 -1.025 -27.983 1.00 70.00 83 LEU A O 1
ATOM 643 N N . PRO A 1 84 ? 19.714 -2.315 -28.359 1.00 59.41 84 PRO A N 1
ATOM 644 C CA . PRO A 1 84 ? 20.522 -1.670 -27.328 1.00 59.41 84 PRO A CA 1
ATOM 645 C C . PRO A 1 84 ? 20.722 -0.182 -27.651 1.00 59.41 84 PRO A C 1
ATOM 647 O O . PRO A 1 84 ? 21.179 0.164 -28.736 1.00 59.41 84 PRO A O 1
ATOM 650 N N . GLY A 1 85 ? 20.412 0.704 -26.701 1.00 51.75 85 GLY A N 1
ATOM 651 C CA . GLY A 1 85 ? 20.665 2.145 -26.835 1.00 51.75 85 GLY A CA 1
ATOM 652 C C . GLY A 1 85 ? 19.502 2.984 -27.375 1.00 51.75 85 GLY A C 1
ATOM 653 O O . GLY A 1 85 ? 19.627 4.210 -27.399 1.00 51.75 85 GLY A O 1
ATOM 654 N N . GLN A 1 86 ? 18.359 2.383 -27.731 1.00 58.03 86 GLN A N 1
ATOM 655 C CA . GLN A 1 86 ? 17.123 3.152 -27.903 1.00 58.03 86 GLN A CA 1
ATOM 656 C C . GLN A 1 86 ? 16.677 3.703 -26.543 1.00 58.03 86 GLN A C 1
ATOM 658 O O . GLN A 1 86 ? 16.456 2.963 -25.589 1.00 58.03 86 GLN A O 1
ATOM 663 N N . SER A 1 87 ? 16.588 5.031 -26.446 1.00 50.44 87 SER A N 1
ATOM 664 C CA . SER A 1 87 ? 16.372 5.741 -25.177 1.00 50.44 87 SER A CA 1
ATOM 665 C C . SER A 1 87 ? 14.975 5.537 -24.575 1.00 50.44 87 SER A C 1
ATOM 667 O O . SER A 1 87 ? 14.756 5.940 -23.436 1.00 50.44 87 SER A O 1
ATOM 669 N N . GLU A 1 88 ? 14.035 4.970 -25.335 1.00 58.44 88 GLU A N 1
ATOM 670 C CA . GLU A 1 88 ? 12.612 4.920 -24.977 1.00 58.44 88 GLU A CA 1
ATOM 671 C C . GLU A 1 88 ? 12.136 3.563 -24.450 1.00 58.44 88 GLU A C 1
ATOM 673 O O . GLU A 1 88 ? 11.027 3.504 -23.915 1.00 58.44 88 GLU A O 1
ATOM 678 N N . THR A 1 89 ? 12.951 2.509 -24.584 1.00 61.22 89 THR A N 1
ATOM 679 C CA . THR A 1 89 ? 12.609 1.146 -24.153 1.00 61.22 89 THR A CA 1
ATOM 680 C C . THR A 1 89 ? 13.176 0.830 -22.771 1.00 61.22 89 THR A C 1
ATOM 682 O O . THR A 1 89 ? 14.366 1.041 -22.523 1.00 61.22 89 THR A O 1
ATOM 685 N N . LEU A 1 90 ? 12.350 0.271 -21.891 1.00 61.00 90 LEU A N 1
ATOM 686 C CA . LEU A 1 90 ? 12.687 -0.089 -20.513 1.00 61.00 90 LEU A CA 1
ATOM 687 C C . LEU A 1 90 ? 13.454 -1.420 -20.413 1.00 61.00 90 LEU A C 1
ATOM 689 O O . LEU A 1 90 ? 14.208 -1.617 -19.459 1.00 61.00 90 LEU A O 1
ATOM 693 N N . GLY A 1 91 ? 13.342 -2.302 -21.415 1.00 64.94 91 GLY A N 1
ATOM 694 C CA . GLY A 1 91 ? 14.101 -3.557 -21.499 1.00 64.94 91 GLY A CA 1
ATOM 695 C C . GLY A 1 91 ? 14.718 -3.825 -22.878 1.00 64.94 91 GLY A C 1
ATOM 696 O O . GLY A 1 91 ? 14.229 -3.344 -23.888 1.00 64.94 91 GLY A O 1
ATOM 697 N N . TYR A 1 92 ? 15.796 -4.618 -22.944 1.00 69.19 92 TYR A N 1
ATOM 698 C CA . TYR A 1 92 ? 16.444 -5.000 -24.222 1.00 69.19 92 TYR A CA 1
ATOM 699 C C . TYR A 1 92 ? 17.101 -6.391 -24.219 1.00 69.19 92 TYR A C 1
ATOM 701 O O . TYR A 1 92 ? 17.638 -6.833 -25.228 1.00 69.19 92 TYR A O 1
ATOM 709 N N . ARG A 1 93 ? 17.096 -7.111 -23.090 1.00 75.31 93 ARG A N 1
ATOM 710 C CA . ARG A 1 93 ? 17.875 -8.358 -22.944 1.00 75.31 93 ARG A CA 1
ATOM 711 C C . ARG A 1 93 ? 17.225 -9.582 -23.597 1.00 75.31 93 ARG A C 1
ATOM 713 O O . ARG A 1 93 ? 17.905 -10.584 -23.800 1.00 75.31 93 ARG A O 1
ATOM 720 N N . GLY A 1 94 ? 15.916 -9.545 -23.866 1.00 80.25 94 GLY A N 1
ATOM 721 C CA . GLY A 1 94 ? 15.175 -10.700 -24.393 1.00 80.25 94 GLY A CA 1
ATOM 722 C C . GLY A 1 94 ? 15.160 -11.905 -23.441 1.00 80.25 94 GLY A C 1
ATOM 723 O O . GLY A 1 94 ? 15.266 -13.049 -23.878 1.00 80.25 94 GLY A O 1
ATOM 724 N N . GLN A 1 95 ? 15.127 -11.667 -22.125 1.00 86.94 95 GLN A N 1
ATOM 725 C CA . GLN A 1 95 ? 15.230 -12.730 -21.111 1.00 86.94 95 GLN A CA 1
ATOM 726 C C . GLN A 1 95 ? 13.994 -12.865 -20.218 1.00 86.94 95 GLN A C 1
ATOM 728 O O . GLN A 1 95 ? 13.741 -13.956 -19.723 1.00 86.94 95 GLN A O 1
ATOM 733 N N . ALA A 1 96 ? 13.217 -11.798 -20.022 1.00 90.25 96 ALA A N 1
ATOM 734 C CA . ALA A 1 96 ? 12.151 -11.757 -19.021 1.00 90.25 96 ALA A CA 1
ATOM 735 C C . ALA A 1 96 ? 11.077 -12.838 -19.221 1.00 90.25 96 ALA A C 1
ATOM 737 O O . ALA A 1 96 ? 10.865 -13.666 -18.338 1.00 90.25 96 ALA A O 1
ATOM 738 N N . LEU A 1 97 ? 10.456 -12.889 -20.407 1.00 93.50 97 LEU A N 1
ATOM 739 C CA . LEU A 1 97 ? 9.433 -13.894 -20.720 1.00 93.50 97 LEU A CA 1
ATOM 740 C C . LEU A 1 97 ? 9.991 -15.318 -20.641 1.00 93.50 97 LEU A C 1
ATOM 742 O O . LEU A 1 97 ? 9.333 -16.199 -20.100 1.00 93.50 97 LEU A O 1
ATOM 746 N N . ASN A 1 98 ? 11.227 -15.537 -21.106 1.00 93.44 98 ASN A N 1
ATOM 747 C CA . ASN A 1 98 ? 11.889 -16.835 -20.984 1.00 93.44 98 ASN A CA 1
ATOM 748 C C . ASN A 1 98 ? 12.041 -17.255 -19.510 1.00 93.44 98 ASN A C 1
ATOM 750 O O . ASN A 1 98 ? 11.748 -18.398 -19.164 1.00 93.44 98 ASN A O 1
ATOM 754 N N . SER A 1 99 ? 12.456 -16.334 -18.637 1.00 93.44 99 SER A N 1
ATOM 755 C CA . SER A 1 99 ? 12.572 -16.583 -17.199 1.00 93.44 99 SER A CA 1
ATOM 756 C C . SER A 1 99 ? 11.225 -16.922 -16.569 1.00 93.44 99 SER A C 1
ATOM 758 O O . SER A 1 99 ? 11.147 -17.911 -15.845 1.00 93.44 99 SER A O 1
ATOM 760 N N . ILE A 1 100 ? 10.172 -16.158 -16.883 1.00 94.44 100 ILE A N 1
ATOM 761 C CA . ILE A 1 100 ? 8.807 -16.387 -16.379 1.00 94.44 100 ILE A CA 1
ATOM 762 C C . ILE A 1 100 ? 8.304 -17.773 -16.805 1.00 94.44 100 ILE A C 1
ATOM 764 O O . ILE A 1 100 ? 7.884 -18.556 -15.957 1.00 94.44 100 ILE A O 1
ATOM 768 N N . ILE A 1 101 ? 8.438 -18.121 -18.090 1.00 94.00 101 ILE A N 1
ATOM 769 C CA . ILE A 1 101 ? 8.061 -19.439 -18.625 1.00 94.00 101 ILE A CA 1
ATOM 770 C C . ILE A 1 101 ? 8.761 -20.572 -17.862 1.00 94.00 101 ILE A C 1
ATOM 772 O O . ILE A 1 101 ? 8.134 -21.569 -17.520 1.00 94.00 101 ILE A O 1
ATOM 776 N N . ASN A 1 102 ? 10.056 -20.424 -17.570 1.00 91.25 102 ASN A N 1
ATOM 777 C CA . ASN A 1 102 ? 10.832 -21.483 -16.929 1.00 91.25 102 ASN A CA 1
ATOM 778 C C . ASN A 1 102 ? 10.523 -21.655 -15.433 1.00 91.25 102 ASN A C 1
ATOM 780 O O . ASN A 1 102 ? 10.662 -22.765 -14.920 1.00 91.25 102 ASN A O 1
ATOM 784 N N . ILE A 1 103 ? 10.150 -20.602 -14.703 1.00 91.50 103 ILE A N 1
ATOM 785 C CA . ILE A 1 103 ? 9.875 -20.710 -13.256 1.00 91.50 103 ILE A CA 1
ATOM 786 C C . ILE A 1 103 ? 8.420 -21.081 -12.948 1.00 91.50 103 ILE A C 1
ATOM 788 O O . ILE A 1 103 ? 8.151 -21.612 -11.870 1.00 91.50 103 ILE A O 1
ATOM 792 N N . SER A 1 104 ? 7.496 -20.809 -13.866 1.00 92.38 104 SER A N 1
ATOM 793 C CA . SER A 1 104 ? 6.076 -21.149 -13.753 1.00 92.38 104 SER A CA 1
ATOM 794 C C . SER A 1 104 ? 5.803 -22.617 -14.094 1.00 92.38 104 SER A C 1
ATOM 796 O O . SER A 1 104 ? 6.632 -23.282 -14.719 1.00 92.38 104 SER A O 1
ATOM 798 N N . THR A 1 105 ? 4.658 -23.146 -13.660 1.00 91.56 105 THR A N 1
ATOM 799 C CA . THR A 1 105 ? 4.190 -24.484 -14.079 1.00 91.56 105 THR A CA 1
ATOM 800 C C . THR A 1 105 ? 3.695 -24.455 -15.524 1.00 91.56 105 THR A C 1
ATOM 802 O O . THR A 1 105 ? 3.975 -25.366 -16.303 1.00 91.56 105 THR A O 1
ATOM 805 N N . ALA A 1 106 ? 3.017 -23.369 -15.896 1.00 93.06 106 ALA A N 1
ATOM 806 C CA . ALA A 1 106 ? 2.664 -23.051 -17.270 1.00 93.06 106 ALA A CA 1
ATOM 807 C C . ALA A 1 106 ? 2.685 -21.532 -17.482 1.00 93.06 106 ALA A C 1
ATOM 809 O O . ALA A 1 106 ? 2.581 -20.752 -16.535 1.00 93.06 106 ALA A O 1
ATOM 810 N N . CYS A 1 107 ? 2.810 -21.092 -18.725 1.00 95.12 107 CYS A N 1
ATOM 811 C CA . CYS A 1 107 ? 2.711 -19.686 -19.092 1.00 95.12 107 CYS A CA 1
ATOM 812 C C . CYS A 1 107 ? 1.950 -19.578 -20.407 1.00 95.12 107 CYS A C 1
ATOM 814 O O . CYS A 1 107 ? 2.301 -20.242 -21.377 1.00 95.12 107 CYS A O 1
ATOM 816 N N . MET A 1 108 ? 0.912 -18.756 -20.439 1.00 94.75 108 MET A N 1
ATOM 817 C CA . MET A 1 108 ? 0.114 -18.511 -21.630 1.00 94.75 108 MET A CA 1
ATOM 818 C C . MET A 1 108 ? 0.302 -17.068 -22.068 1.00 94.75 108 MET A C 1
ATOM 820 O O . MET A 1 108 ? 0.214 -16.153 -21.252 1.00 94.75 108 MET A O 1
ATOM 824 N N . ILE A 1 109 ? 0.565 -16.873 -23.355 1.00 95.25 109 ILE A N 1
ATOM 825 C CA . ILE A 1 109 ? 0.644 -15.552 -23.969 1.00 95.25 109 ILE A CA 1
ATOM 826 C C . ILE A 1 109 ? -0.409 -15.509 -25.070 1.00 95.25 109 ILE A C 1
ATOM 828 O O . ILE A 1 109 ? -0.314 -16.275 -26.030 1.00 95.25 109 ILE A O 1
ATOM 832 N N . SER A 1 110 ? -1.400 -14.635 -24.922 1.00 92.69 110 SER A N 1
ATOM 833 C CA . SER A 1 110 ? -2.368 -14.301 -25.970 1.00 92.69 110 SER A CA 1
ATOM 834 C C . SER A 1 110 ? -2.009 -12.925 -26.524 1.00 92.69 110 SER A C 1
ATOM 836 O O . SER A 1 110 ? -1.704 -12.013 -25.758 1.00 92.69 110 SER A O 1
ATOM 838 N N . SER A 1 111 ? -2.014 -12.751 -27.841 1.00 92.69 111 SER A N 1
ATOM 839 C CA . SER A 1 111 ? -1.754 -11.447 -28.442 1.00 92.69 111 SER A CA 1
ATOM 840 C C . SER A 1 111 ? -2.402 -11.292 -29.810 1.00 92.69 111 SER A C 1
ATOM 842 O O . SER A 1 111 ? -2.574 -12.264 -30.551 1.00 92.69 111 SER A O 1
ATOM 844 N N . LYS A 1 112 ? -2.759 -10.051 -30.131 1.00 90.0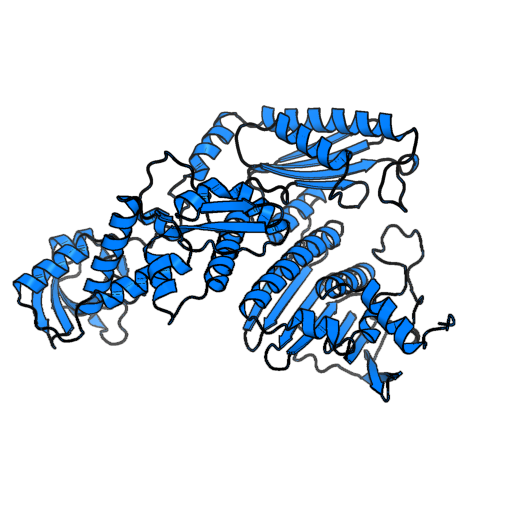0 112 LYS A N 1
ATOM 845 C CA . LYS A 1 112 ? -3.330 -9.639 -31.409 1.00 90.00 112 LYS A CA 1
ATOM 846 C C . LYS A 1 112 ? -2.755 -8.275 -31.774 1.00 90.00 112 LYS A C 1
ATOM 848 O O . LYS A 1 112 ? -2.742 -7.378 -30.933 1.00 90.00 112 LYS A O 1
ATOM 853 N N . THR A 1 113 ? -2.282 -8.112 -33.004 1.00 91.56 113 THR A N 1
ATOM 854 C CA . THR A 1 113 ? -1.955 -6.789 -33.547 1.00 91.56 113 THR A CA 1
ATOM 855 C C . THR A 1 113 ? -3.156 -6.202 -34.282 1.00 91.56 113 THR A C 1
ATOM 857 O O . THR A 1 113 ? -4.041 -6.935 -34.714 1.00 91.56 113 THR A O 1
ATOM 860 N N . GLU A 1 114 ? -3.162 -4.887 -34.500 1.00 87.94 114 GLU A N 1
ATOM 861 C CA . GLU A 1 114 ? -4.237 -4.192 -35.232 1.00 87.94 114 GLU A CA 1
ATOM 862 C C . GLU A 1 114 ? -4.456 -4.760 -36.650 1.00 87.94 114 GLU A C 1
ATOM 864 O O . GLU A 1 114 ? -5.553 -4.711 -37.199 1.00 87.94 114 GLU A O 1
ATOM 869 N N . LYS A 1 115 ? -3.406 -5.341 -37.246 1.00 87.50 115 LYS A N 1
ATOM 870 C CA . LYS A 1 115 ? -3.450 -5.943 -38.586 1.00 87.50 115 LYS A CA 1
ATOM 871 C C . LYS A 1 115 ? -3.932 -7.394 -38.584 1.00 87.50 115 LYS A C 1
ATOM 873 O O . LYS A 1 115 ? -4.206 -7.935 -39.655 1.00 87.50 115 LYS A O 1
ATOM 878 N N . ASP A 1 116 ? -3.992 -8.040 -37.423 1.00 85.25 116 ASP A N 1
ATOM 879 C CA . ASP A 1 116 ? -4.340 -9.451 -37.327 1.00 85.25 116 ASP A CA 1
ATOM 880 C C . ASP A 1 116 ? -5.860 -9.639 -37.315 1.00 85.25 116 ASP A C 1
ATOM 882 O O . ASP A 1 116 ? -6.590 -9.057 -36.513 1.00 85.25 116 ASP A O 1
ATOM 886 N N . SER A 1 117 ? -6.350 -10.530 -38.175 1.00 83.25 117 SER A N 1
ATOM 887 C CA . SER A 1 117 ? -7.761 -10.936 -38.188 1.00 83.25 117 SER A CA 1
ATOM 888 C C . SER A 1 117 ? -8.106 -11.944 -37.087 1.00 83.25 117 SER A C 1
ATOM 890 O O . SER A 1 117 ? -9.277 -12.114 -36.753 1.00 83.25 117 SER A O 1
ATOM 892 N N . MET A 1 118 ? -7.099 -12.619 -36.526 1.00 84.50 118 MET A N 1
ATOM 893 C CA . MET A 1 118 ? -7.238 -13.624 -35.473 1.00 84.50 118 MET A CA 1
ATOM 894 C C . MET A 1 118 ? -6.253 -13.348 -34.345 1.00 84.50 118 MET A C 1
ATOM 896 O O . MET A 1 118 ? -5.142 -12.874 -34.572 1.00 84.50 118 MET A O 1
ATOM 900 N N . MET A 1 119 ? -6.637 -13.706 -33.126 1.00 87.38 119 MET A N 1
ATOM 901 C CA . MET A 1 119 ? -5.730 -13.669 -31.990 1.00 87.38 119 MET A CA 1
ATOM 902 C C . MET A 1 119 ? -4.825 -14.902 -32.008 1.00 87.38 119 MET A C 1
ATOM 904 O O . MET A 1 119 ? -5.282 -16.020 -32.254 1.00 87.38 119 MET A O 1
ATOM 908 N N . SER A 1 120 ? -3.545 -14.702 -31.708 1.00 90.88 120 SER A N 1
ATOM 909 C CA . SER A 1 120 ? -2.571 -15.776 -31.529 1.00 90.88 120 SER A CA 1
ATOM 910 C C . SER A 1 120 ? -2.434 -16.110 -30.050 1.00 90.88 120 SER A C 1
ATOM 912 O O . SER A 1 120 ? -2.266 -15.211 -29.228 1.00 90.88 120 SER A O 1
ATOM 914 N N . ARG A 1 121 ? -2.435 -17.395 -29.698 1.00 92.44 121 ARG A N 1
ATOM 915 C CA . ARG A 1 121 ? -2.190 -17.858 -28.329 1.00 92.44 121 ARG A CA 1
ATOM 916 C C . ARG A 1 121 ? -1.104 -18.913 -28.314 1.00 92.44 121 ARG A C 1
ATOM 918 O O . ARG A 1 121 ? -1.187 -19.900 -29.033 1.00 92.44 121 ARG A O 1
ATOM 925 N N . ILE A 1 122 ? -0.109 -18.741 -27.452 1.00 94.31 122 ILE A N 1
ATOM 926 C CA . ILE A 1 122 ? 0.901 -19.761 -27.184 1.00 94.31 122 ILE A CA 1
ATOM 927 C C . ILE A 1 122 ? 0.845 -20.186 -25.718 1.00 94.31 122 ILE A C 1
ATOM 929 O O . ILE A 1 122 ? 0.938 -19.357 -24.813 1.00 94.31 122 ILE A O 1
ATOM 933 N N . LEU A 1 123 ? 0.684 -21.488 -25.491 1.00 94.75 123 LEU A N 1
ATOM 934 C CA . LEU A 1 123 ? 0.775 -22.113 -24.177 1.00 94.75 123 LEU A CA 1
ATOM 935 C C . LEU A 1 123 ? 2.135 -22.790 -24.044 1.00 94.75 123 LEU A C 1
ATOM 937 O O . LEU A 1 123 ? 2.470 -23.679 -24.826 1.00 94.75 123 LEU A O 1
ATOM 941 N N . PHE A 1 124 ? 2.896 -22.385 -23.036 1.00 94.00 124 PHE A N 1
ATOM 942 C CA . PHE A 1 124 ? 4.083 -23.081 -22.567 1.00 94.00 124 PHE A CA 1
ATOM 943 C C . PHE A 1 124 ? 3.698 -23.929 -21.361 1.00 94.00 124 PHE A C 1
ATOM 945 O O . PHE A 1 124 ? 3.226 -23.391 -20.360 1.00 94.00 124 PHE A O 1
ATOM 952 N N . SER A 1 125 ? 3.908 -25.238 -21.440 1.00 89.81 125 SER A N 1
ATOM 953 C CA . SER A 1 125 ? 3.609 -26.167 -20.348 1.00 89.81 125 SER A CA 1
ATOM 954 C C . SER A 1 125 ? 4.768 -27.131 -20.136 1.00 89.81 125 SER A C 1
ATOM 956 O O . SER A 1 125 ? 5.673 -27.211 -20.967 1.00 89.81 125 SER A O 1
ATOM 958 N N . ARG A 1 126 ? 4.800 -27.822 -18.998 1.00 80.56 126 ARG A N 1
ATOM 959 C CA . ARG A 1 126 ? 5.849 -28.803 -18.718 1.00 80.56 126 ARG A CA 1
ATOM 960 C C . ARG A 1 126 ? 5.358 -30.214 -18.989 1.00 80.56 126 ARG A C 1
ATOM 962 O O . ARG A 1 126 ? 4.465 -30.700 -18.306 1.00 80.56 126 ARG A O 1
ATOM 969 N N . GLU A 1 127 ? 6.039 -30.890 -19.904 1.00 73.19 127 GLU A N 1
ATOM 970 C CA . GLU A 1 127 ? 5.839 -32.300 -20.224 1.00 73.19 127 GLU A CA 1
ATOM 971 C C . GLU A 1 127 ? 7.176 -33.030 -20.059 1.00 73.19 127 GLU A C 1
ATOM 973 O O . GLU A 1 127 ? 8.187 -32.641 -20.645 1.00 73.19 127 GLU A O 1
ATOM 978 N N . ALA A 1 128 ? 7.208 -34.056 -19.201 1.00 68.06 128 ALA A N 1
ATOM 979 C CA . ALA A 1 128 ? 8.409 -34.855 -18.917 1.00 68.06 128 ALA A CA 1
ATOM 980 C C . ALA A 1 128 ? 9.673 -34.020 -18.580 1.00 68.06 128 ALA A C 1
ATOM 982 O O . ALA A 1 128 ? 10.784 -34.351 -18.984 1.00 68.06 128 ALA A O 1
ATOM 983 N N . GLY A 1 129 ? 9.509 -32.903 -17.859 1.00 66.12 129 GLY A N 1
ATOM 984 C CA . GLY A 1 129 ? 10.605 -32.005 -17.458 1.00 66.12 129 GLY A CA 1
ATOM 985 C C . GLY A 1 129 ? 10.979 -30.933 -18.490 1.00 66.12 129 GLY A C 1
ATOM 986 O O . GLY A 1 129 ? 11.513 -29.884 -18.114 1.00 66.12 129 GLY A O 1
ATOM 987 N N . ASN A 1 130 ? 10.605 -31.114 -19.757 1.00 74.25 130 ASN A N 1
ATOM 988 C CA . ASN A 1 130 ? 10.834 -30.141 -20.820 1.00 74.25 130 ASN A CA 1
ATOM 989 C C . ASN A 1 130 ? 9.661 -29.169 -20.966 1.00 74.25 130 ASN A C 1
ATOM 991 O O . ASN A 1 130 ? 8.514 -29.496 -20.678 1.00 74.25 130 ASN A O 1
ATOM 995 N N . VAL A 1 131 ? 9.961 -27.947 -21.412 1.00 81.81 131 VAL A N 1
ATOM 996 C CA . VAL A 1 131 ? 8.926 -26.963 -21.749 1.00 81.81 131 VAL A CA 1
ATOM 997 C C . VAL A 1 131 ? 8.411 -27.279 -23.154 1.00 81.81 131 VAL A C 1
ATOM 999 O O . VAL A 1 131 ? 9.127 -27.053 -24.133 1.00 81.81 131 VAL A O 1
ATOM 1002 N N . SER A 1 132 ? 7.192 -27.809 -23.241 1.00 86.75 132 SER A N 1
ATOM 1003 C CA . SER A 1 132 ? 6.433 -27.936 -24.484 1.00 86.75 132 SER A CA 1
ATOM 1004 C C . SER A 1 132 ? 5.784 -26.595 -24.833 1.00 86.75 132 SER A C 1
ATOM 1006 O O . SER A 1 132 ? 5.586 -25.732 -23.971 1.00 86.75 132 SER A O 1
ATOM 1008 N N . ARG A 1 133 ? 5.500 -26.383 -26.122 1.00 90.62 133 ARG A N 1
ATOM 1009 C CA . ARG A 1 133 ? 4.824 -25.174 -26.602 1.00 90.62 133 ARG A CA 1
ATOM 1010 C C . ARG A 1 133 ? 3.758 -25.526 -27.627 1.00 90.62 133 ARG A C 1
ATOM 1012 O O . ARG A 1 133 ? 4.050 -26.232 -28.591 1.00 90.62 133 ARG A O 1
ATOM 1019 N N . THR A 1 134 ? 2.576 -24.956 -27.452 1.00 92.12 134 THR A N 1
ATOM 1020 C CA . THR A 1 134 ? 1.427 -25.164 -28.335 1.00 92.12 134 THR A CA 1
ATOM 1021 C C . THR A 1 134 ? 0.911 -23.807 -28.782 1.00 92.12 134 THR A C 1
ATOM 1023 O O . THR A 1 134 ? 0.509 -23.001 -27.947 1.00 92.12 134 THR A O 1
ATOM 1026 N N . LEU A 1 135 ? 0.973 -23.539 -30.089 1.00 92.00 135 LEU A N 1
ATOM 1027 C CA . LEU A 1 135 ? 0.488 -22.305 -30.708 1.00 92.00 135 LEU A CA 1
ATOM 1028 C C . LEU A 1 135 ? -0.867 -22.577 -31.364 1.00 92.00 135 LEU A C 1
ATOM 1030 O O . LEU A 1 135 ? -0.970 -23.466 -32.207 1.00 92.00 135 LEU A O 1
ATOM 1034 N N . THR A 1 136 ? -1.877 -21.795 -31.002 1.00 90.75 136 THR A N 1
ATOM 1035 C CA . THR A 1 136 ? -3.211 -21.808 -31.605 1.00 90.75 136 THR A CA 1
ATOM 1036 C C . THR A 1 136 ? -3.600 -20.406 -32.075 1.00 90.75 136 THR A C 1
ATOM 1038 O O . THR A 1 136 ? -3.014 -19.402 -31.661 1.00 90.75 136 THR A O 1
ATOM 1041 N N . THR A 1 137 ? -4.580 -20.336 -32.974 1.00 85.56 137 THR A N 1
ATOM 1042 C CA . THR A 1 137 ? -5.168 -19.083 -33.465 1.00 85.56 137 THR A CA 1
ATOM 1043 C C . THR A 1 137 ? -6.680 -19.165 -33.360 1.00 85.56 137 THR A C 1
ATOM 1045 O O . THR A 1 137 ? -7.269 -20.150 -33.808 1.00 85.56 137 THR A O 1
ATOM 1048 N N . GLU A 1 138 ? -7.311 -18.141 -32.800 1.00 80.38 138 GLU A N 1
ATOM 1049 C CA . GLU A 1 138 ? -8.753 -18.116 -32.539 1.00 80.38 138 GLU A CA 1
ATOM 1050 C C . GLU A 1 138 ? -9.366 -16.803 -33.043 1.00 80.38 138 GLU A C 1
ATOM 1052 O O . GLU A 1 138 ? -8.733 -15.746 -32.998 1.00 80.38 138 GLU A O 1
ATOM 1057 N N . LYS A 1 139 ? -10.609 -16.864 -33.544 1.00 67.56 139 LYS A N 1
ATOM 1058 C CA . LYS A 1 139 ? -11.322 -15.686 -34.076 1.00 67.56 139 LYS A CA 1
ATOM 1059 C C . LYS A 1 139 ? -11.742 -14.693 -32.981 1.00 67.56 139 LYS A C 1
ATOM 1061 O O . LYS A 1 139 ? -11.856 -13.510 -33.277 1.00 67.56 139 LYS A O 1
ATOM 1066 N N . GLN A 1 140 ? -11.949 -15.153 -31.746 1.00 59.12 140 GLN A N 1
ATOM 1067 C CA . GLN A 1 140 ? -12.255 -14.327 -30.572 1.00 59.12 140 GLN A CA 1
ATOM 1068 C C . GLN A 1 140 ? -11.837 -15.065 -29.291 1.00 59.12 140 GLN A C 1
ATOM 1070 O O . GLN A 1 140 ? -12.054 -16.270 -29.187 1.00 59.12 140 GLN A O 1
ATOM 1075 N N . GLU A 1 141 ? -11.244 -14.351 -28.329 1.00 60.56 141 GLU A N 1
ATOM 1076 C CA . GLU A 1 141 ? -11.061 -14.851 -26.959 1.00 60.56 141 GLU A CA 1
ATOM 1077 C C . GLU A 1 141 ? -12.406 -14.813 -26.215 1.00 60.56 141 GLU A C 1
ATOM 1079 O O . GLU A 1 141 ? -13.237 -13.948 -26.493 1.00 60.56 141 GLU A O 1
ATOM 1084 N N . ASP A 1 142 ? -12.620 -15.705 -25.245 1.00 56.50 142 ASP A N 1
ATOM 1085 C CA . ASP A 1 142 ? -13.686 -15.527 -24.256 1.00 56.50 142 ASP A CA 1
ATOM 1086 C C . ASP A 1 142 ? -13.330 -14.308 -23.382 1.00 56.50 142 ASP A C 1
ATOM 1088 O O . ASP A 1 142 ? -12.577 -14.394 -22.408 1.00 56.50 142 ASP A O 1
ATOM 1092 N N . THR A 1 143 ? -13.800 -13.128 -23.794 1.00 55.25 143 THR A N 1
ATOM 1093 C CA . THR A 1 143 ? -13.511 -11.842 -23.145 1.00 55.25 143 THR A CA 1
ATOM 1094 C C . THR A 1 143 ? -14.279 -11.647 -21.839 1.00 55.25 143 THR A C 1
ATOM 1096 O O . THR A 1 143 ? -14.102 -10.613 -21.199 1.00 55.25 143 THR A O 1
ATOM 1099 N N . SER A 1 144 ? -15.108 -12.609 -21.411 1.00 51.78 144 SER A N 1
ATOM 1100 C CA . SER A 1 144 ? -15.942 -12.509 -20.201 1.00 51.78 144 SER A CA 1
ATOM 1101 C C . SER A 1 144 ? -15.154 -12.163 -18.928 1.00 51.78 144 SER A C 1
ATOM 1103 O O . SER A 1 144 ? -15.710 -11.577 -18.000 1.00 51.78 144 SER A O 1
ATOM 1105 N N . CYS A 1 145 ? -13.848 -12.457 -18.902 1.00 46.75 145 CYS A N 1
ATOM 1106 C CA . CYS A 1 145 ? -12.966 -12.240 -17.755 1.00 46.75 145 CYS A CA 1
ATOM 1107 C C . CYS A 1 145 ? -11.900 -11.142 -17.940 1.00 46.75 145 CYS A C 1
ATOM 1109 O O . CYS A 1 145 ? -11.073 -10.975 -17.039 1.00 46.75 145 CYS A O 1
ATOM 1111 N N . SER A 1 146 ? -11.862 -10.415 -19.066 1.00 59.66 146 SER A N 1
ATOM 1112 C CA . SER A 1 146 ? -10.910 -9.307 -19.250 1.00 59.66 146 SER A CA 1
ATOM 1113 C C . SER A 1 146 ? -11.590 -7.948 -19.130 1.00 59.66 146 SER A C 1
ATOM 1115 O O . SER A 1 146 ? -12.693 -7.739 -19.622 1.00 59.66 146 SER A O 1
ATOM 1117 N N . MET A 1 147 ? -10.911 -7.011 -18.467 1.00 54.69 147 MET A N 1
ATOM 1118 C CA . MET A 1 147 ? -11.359 -5.619 -18.377 1.00 54.69 147 MET A CA 1
ATOM 1119 C C . MET A 1 147 ? -10.770 -4.730 -19.482 1.00 54.69 147 MET A C 1
ATOM 1121 O O . MET A 1 147 ? -11.173 -3.574 -19.591 1.00 54.69 147 MET A O 1
ATOM 1125 N N . ILE A 1 148 ? -9.812 -5.231 -20.272 1.00 63.81 148 ILE A N 1
ATOM 1126 C CA . ILE A 1 148 ? -9.251 -4.507 -21.417 1.00 63.81 148 ILE A CA 1
ATOM 1127 C C . ILE A 1 148 ? -9.992 -4.968 -22.668 1.00 63.81 148 ILE A C 1
ATOM 1129 O O . ILE A 1 148 ? -10.178 -6.163 -22.895 1.00 63.81 148 ILE A O 1
ATOM 1133 N N . ASN A 1 149 ? -10.450 -4.014 -23.476 1.00 66.12 149 ASN A N 1
ATOM 1134 C CA . ASN A 1 149 ? -11.118 -4.333 -24.727 1.00 66.12 149 ASN A CA 1
ATOM 1135 C C . ASN A 1 149 ? -10.083 -4.755 -25.785 1.00 66.12 149 ASN A C 1
ATOM 1137 O O . ASN A 1 149 ? -9.527 -3.911 -26.478 1.00 66.12 149 ASN A O 1
ATOM 1141 N N . TRP A 1 150 ? -9.853 -6.062 -25.923 1.00 65.50 150 TRP A N 1
ATOM 1142 C CA . TRP A 1 150 ? -8.968 -6.660 -26.938 1.00 65.50 150 TRP A CA 1
ATOM 1143 C C . TRP A 1 150 ? -9.528 -6.637 -28.362 1.00 65.50 150 TRP A C 1
ATOM 1145 O O . TRP A 1 150 ? -8.968 -7.302 -29.238 1.00 65.50 150 TRP A O 1
ATOM 1155 N N . ALA A 1 151 ? -10.664 -5.970 -28.600 1.00 60.00 151 ALA A N 1
ATOM 1156 C CA . ALA A 1 151 ? -11.319 -5.987 -29.906 1.00 60.00 151 ALA A CA 1
ATOM 1157 C C . ALA A 1 151 ? -10.346 -5.621 -31.041 1.00 60.00 151 ALA A C 1
ATOM 1159 O O . ALA A 1 151 ? -10.389 -6.255 -32.099 1.00 60.00 151 ALA A O 1
ATOM 1160 N N . ASP A 1 152 ? -9.398 -4.720 -30.773 1.00 72.44 152 ASP A N 1
ATOM 1161 C CA . ASP A 1 152 ? -8.502 -4.167 -31.787 1.00 72.44 152 ASP A CA 1
ATOM 1162 C C . ASP A 1 152 ? -7.074 -4.740 -31.699 1.00 72.44 152 ASP A C 1
ATOM 1164 O O . ASP A 1 152 ? -6.611 -5.360 -32.658 1.00 72.44 152 ASP A O 1
ATOM 1168 N N . HIS A 1 153 ? -6.385 -4.613 -30.557 1.00 88.56 153 HIS A N 1
ATOM 1169 C CA . HIS A 1 153 ? -5.011 -5.104 -30.355 1.00 88.56 153 HIS A CA 1
ATOM 1170 C C . HIS A 1 153 ? -4.641 -5.245 -28.863 1.00 88.56 153 HIS A C 1
ATOM 1172 O O . HIS A 1 153 ? -5.341 -4.729 -27.994 1.00 88.56 153 HIS A O 1
ATOM 1178 N N . GLY A 1 154 ? -3.538 -5.945 -28.564 1.00 92.50 154 GLY A N 1
ATOM 1179 C CA . GLY A 1 154 ? -2.962 -6.036 -27.214 1.00 92.50 154 GLY A CA 1
ATOM 1180 C C . GLY A 1 154 ? -2.140 -7.304 -26.939 1.00 92.50 154 GLY A C 1
ATOM 1181 O O . GLY A 1 154 ? -2.096 -8.234 -27.753 1.00 92.50 154 GLY A O 1
ATOM 1182 N N . THR A 1 155 ? -1.494 -7.370 -25.765 1.00 93.88 155 THR A N 1
ATOM 1183 C CA . THR A 1 155 ? -0.938 -8.619 -25.204 1.00 93.88 155 THR A CA 1
ATOM 1184 C C . THR A 1 155 ? -1.456 -8.987 -23.804 1.00 93.88 155 THR A C 1
ATOM 1186 O O . THR A 1 155 ? -1.409 -8.188 -22.875 1.00 93.88 155 THR A O 1
ATOM 1189 N N . ARG A 1 156 ? -1.856 -10.251 -23.610 1.00 94.25 156 ARG A N 1
ATOM 1190 C CA . ARG A 1 156 ? -2.116 -10.873 -22.302 1.00 94.25 156 ARG A CA 1
ATOM 1191 C C . ARG A 1 156 ? -1.045 -11.902 -21.982 1.00 94.25 156 ARG A C 1
ATOM 1193 O O . ARG A 1 156 ? -0.824 -12.833 -22.753 1.00 94.25 156 ARG A O 1
ATOM 1200 N N . VAL A 1 157 ? -0.441 -11.797 -20.804 1.00 96.31 157 VAL A N 1
ATOM 1201 C CA . VAL A 1 157 ? 0.472 -12.807 -20.257 1.00 96.31 157 VAL A CA 1
ATOM 1202 C C . VAL A 1 157 ? -0.113 -13.368 -18.970 1.00 96.31 157 VAL A C 1
ATOM 1204 O O . VAL A 1 157 ? -0.323 -12.635 -18.006 1.00 96.31 157 VAL A O 1
ATOM 1207 N N . TYR A 1 158 ? -0.338 -14.677 -18.941 1.00 95.31 158 TYR A N 1
ATOM 1208 C CA . TYR A 1 158 ? -0.785 -15.421 -17.770 1.00 95.31 158 TYR A CA 1
ATOM 1209 C C . TYR A 1 158 ? 0.316 -16.390 -17.335 1.00 95.31 158 TYR A C 1
ATOM 1211 O O . TYR A 1 158 ? 0.553 -17.415 -17.973 1.00 95.31 158 TYR A O 1
ATOM 1219 N N . ALA A 1 159 ? 0.970 -16.100 -16.216 1.00 95.56 159 ALA A N 1
ATOM 1220 C CA . ALA A 1 159 ? 1.926 -16.993 -15.577 1.00 95.56 159 ALA A CA 1
ATOM 1221 C C . ALA A 1 159 ? 1.213 -17.842 -14.512 1.00 95.56 159 ALA A C 1
ATOM 1223 O O . ALA A 1 159 ? 0.804 -17.322 -13.471 1.00 95.56 159 ALA A O 1
ATOM 1224 N N . TYR A 1 160 ? 1.070 -19.143 -14.773 1.00 93.38 160 TYR A N 1
ATOM 1225 C CA . TYR A 1 160 ? 0.423 -20.100 -13.874 1.00 93.38 160 TYR A CA 1
ATOM 1226 C C . TYR A 1 160 ? 1.408 -20.640 -12.842 1.00 93.38 160 TYR A C 1
ATOM 1228 O O . TYR A 1 160 ? 2.503 -21.080 -13.206 1.00 93.38 160 TYR A O 1
ATOM 1236 N N . ASP A 1 161 ? 0.992 -20.662 -11.575 1.00 91.38 161 ASP A N 1
ATOM 1237 C CA . ASP A 1 161 ? 1.740 -21.225 -10.447 1.00 91.38 161 ASP A CA 1
ATOM 1238 C C . ASP A 1 161 ? 3.229 -20.845 -10.488 1.00 91.38 161 ASP A C 1
ATOM 1240 O O . ASP A 1 161 ? 4.124 -21.656 -10.740 1.00 91.38 161 ASP A O 1
ATOM 1244 N N . VAL A 1 162 ? 3.495 -19.552 -10.322 1.00 91.50 162 VAL A N 1
ATOM 1245 C CA . VAL A 1 162 ? 4.840 -18.983 -10.312 1.00 91.50 162 VAL A CA 1
ATOM 1246 C C . VAL A 1 162 ? 5.690 -19.666 -9.236 1.00 91.50 162 VAL A C 1
ATOM 1248 O O . VAL A 1 162 ? 5.293 -19.779 -8.078 1.00 91.50 162 VAL A O 1
ATOM 1251 N N . PHE A 1 163 ? 6.897 -20.087 -9.621 1.00 90.56 163 PHE A N 1
ATOM 1252 C CA . PHE A 1 163 ? 7.793 -20.945 -8.835 1.00 90.56 163 PHE A CA 1
ATOM 1253 C C . PHE A 1 163 ? 7.269 -22.366 -8.575 1.00 90.56 163 PHE A C 1
ATOM 1255 O O . PHE A 1 163 ? 7.927 -23.111 -7.852 1.00 90.56 163 PHE A O 1
ATOM 1262 N N . GLY A 1 164 ? 6.173 -22.797 -9.205 1.00 87.81 164 GLY A N 1
ATOM 1263 C CA . GLY A 1 164 ? 5.709 -24.191 -9.240 1.00 87.81 164 GLY A CA 1
ATOM 1264 C C . GLY A 1 164 ? 6.802 -25.182 -9.625 1.00 87.81 164 GLY A C 1
ATOM 1265 O O . GLY A 1 164 ? 6.948 -26.236 -9.010 1.00 87.81 164 GLY A O 1
ATOM 1266 N N . SER A 1 165 ? 7.669 -24.762 -10.546 1.00 85.12 165 SER A N 1
ATOM 1267 C CA . SER A 1 165 ? 8.831 -25.525 -11.008 1.00 85.12 165 SER A CA 1
ATOM 1268 C C . SER A 1 165 ? 10.055 -25.438 -10.080 1.00 85.12 165 SER A C 1
ATOM 1270 O O . SER A 1 165 ? 11.086 -26.048 -10.356 1.00 85.12 165 SER A O 1
ATOM 1272 N N . VAL A 1 166 ? 9.979 -24.658 -8.995 1.00 87.50 166 VAL A N 1
ATOM 1273 C CA . VAL A 1 166 ? 11.072 -24.393 -8.044 1.00 87.50 166 VAL A CA 1
ATOM 1274 C C . VAL A 1 166 ? 10.561 -24.598 -6.606 1.00 87.50 166 VAL A C 1
ATOM 1276 O O . VAL A 1 166 ? 10.289 -23.622 -5.896 1.00 87.50 166 VAL A O 1
ATOM 1279 N N . PRO A 1 167 ? 10.465 -25.855 -6.122 1.00 84.31 167 PRO A N 1
ATOM 1280 C CA . PRO A 1 167 ? 9.783 -26.187 -4.867 1.00 84.31 167 PRO A CA 1
ATOM 1281 C C . PRO A 1 167 ? 10.284 -25.410 -3.648 1.00 84.31 167 PRO A C 1
ATOM 1283 O O . PRO A 1 167 ? 9.487 -24.973 -2.823 1.00 84.31 167 PRO A O 1
ATOM 1286 N N . VAL A 1 168 ? 11.596 -25.173 -3.547 1.00 86.38 168 VAL A N 1
ATOM 1287 C CA . VAL A 1 168 ? 12.186 -24.413 -2.431 1.00 86.38 168 VAL A CA 1
ATOM 1288 C C . VAL A 1 168 ? 11.683 -22.967 -2.419 1.00 86.38 168 VAL A C 1
ATOM 1290 O O . VAL A 1 168 ? 11.313 -22.458 -1.362 1.00 86.38 168 VAL A O 1
ATOM 1293 N N . ARG A 1 169 ? 11.609 -22.309 -3.584 1.00 84.81 169 ARG A N 1
ATOM 1294 C CA . ARG A 1 169 ? 11.090 -20.936 -3.692 1.00 84.81 169 ARG A CA 1
ATOM 1295 C C . ARG A 1 169 ? 9.585 -20.879 -3.471 1.00 84.81 169 ARG A C 1
ATOM 1297 O O . ARG A 1 169 ? 9.118 -20.017 -2.732 1.00 84.81 169 ARG A O 1
ATOM 1304 N N . LYS A 1 170 ? 8.835 -21.842 -4.009 1.00 85.12 170 LYS A N 1
ATOM 1305 C CA . LYS A 1 170 ? 7.401 -21.985 -3.725 1.00 85.12 170 LYS A CA 1
ATOM 1306 C C . LYS A 1 170 ? 7.142 -22.161 -2.231 1.00 85.12 170 LYS A C 1
ATOM 1308 O O . LYS A 1 170 ? 6.341 -21.442 -1.640 1.00 85.12 170 LYS A O 1
ATOM 1313 N N . HIS A 1 171 ? 7.896 -23.035 -1.572 1.00 81.94 171 HIS A N 1
ATOM 1314 C CA . HIS A 1 171 ? 7.814 -23.215 -0.128 1.00 81.94 171 HIS A CA 1
ATOM 1315 C C . HIS A 1 171 ? 8.186 -21.933 0.634 1.00 81.94 171 HIS A C 1
ATOM 1317 O O . HIS A 1 171 ? 7.539 -21.587 1.621 1.00 81.94 171 HIS A O 1
ATOM 1323 N N . GLN A 1 172 ? 9.182 -21.171 0.167 1.00 78.00 172 GLN A N 1
ATOM 1324 C CA . GLN A 1 172 ? 9.506 -19.865 0.745 1.00 78.00 172 GLN A CA 1
ATOM 1325 C C . GLN A 1 172 ? 8.364 -18.857 0.615 1.00 78.00 172 GLN A C 1
ATOM 1327 O O . GLN A 1 172 ? 8.225 -18.038 1.518 1.00 78.00 172 GLN A O 1
ATOM 1332 N N . ILE A 1 173 ? 7.521 -18.927 -0.418 1.00 76.12 173 ILE A N 1
ATOM 1333 C CA . ILE A 1 173 ? 6.311 -18.099 -0.548 1.00 76.12 173 ILE A CA 1
ATOM 1334 C C . ILE A 1 173 ? 5.240 -18.560 0.450 1.00 76.12 173 ILE A C 1
ATOM 1336 O O . ILE A 1 173 ? 4.777 -17.753 1.259 1.00 76.12 173 ILE A O 1
ATOM 1340 N N . PHE A 1 174 ? 4.952 -19.864 0.500 1.00 74.69 174 PHE A N 1
ATOM 1341 C CA . PHE A 1 174 ? 3.819 -20.441 1.243 1.00 74.69 174 PHE A CA 1
ATOM 1342 C C . PHE A 1 174 ? 4.122 -20.990 2.645 1.00 74.69 174 PHE A C 1
ATOM 1344 O O . PHE A 1 174 ? 3.251 -21.619 3.240 1.00 74.69 174 PHE A O 1
ATOM 1351 N N . ARG A 1 175 ? 5.329 -20.784 3.196 1.00 66.88 175 ARG A N 1
ATOM 1352 C CA . ARG A 1 175 ? 5.700 -21.237 4.556 1.00 66.88 175 ARG A CA 1
ATOM 1353 C C . ARG A 1 175 ? 4.557 -21.009 5.563 1.00 66.88 175 ARG A C 1
ATOM 1355 O O . ARG A 1 175 ? 4.075 -19.884 5.673 1.00 66.88 175 ARG A O 1
ATOM 1362 N N . HIS A 1 176 ? 4.193 -22.078 6.281 1.00 48.78 176 HIS A N 1
ATOM 1363 C CA . HIS A 1 176 ? 2.942 -22.333 7.028 1.00 48.78 176 HIS A CA 1
ATOM 1364 C C . HIS A 1 176 ? 2.532 -21.346 8.143 1.00 48.78 176 HIS A C 1
ATOM 1366 O O . HIS A 1 176 ? 1.518 -21.558 8.798 1.00 48.78 176 HIS A O 1
ATOM 1372 N N . ASP A 1 177 ? 3.259 -20.253 8.348 1.00 51.12 177 ASP A N 1
ATOM 1373 C CA . ASP A 1 177 ? 2.838 -19.187 9.256 1.00 51.12 177 ASP A CA 1
ATOM 1374 C C . ASP A 1 177 ? 1.898 -18.237 8.503 1.00 51.12 177 ASP A C 1
ATOM 1376 O O . ASP A 1 177 ? 2.381 -17.378 7.754 1.00 51.12 177 ASP A O 1
ATOM 1380 N N . MET A 1 178 ? 0.578 -18.315 8.730 1.00 44.72 178 MET A N 1
ATOM 1381 C CA . MET A 1 178 ? -0.375 -17.295 8.241 1.00 44.72 178 MET A CA 1
ATOM 1382 C C . MET A 1 178 ? 0.109 -15.868 8.568 1.00 44.72 178 MET A C 1
ATOM 1384 O O . MET A 1 178 ? -0.056 -14.934 7.786 1.00 44.72 178 MET A O 1
ATOM 1388 N N . HIS A 1 179 ? 0.822 -15.704 9.683 1.00 46.09 179 HIS A N 1
ATOM 1389 C CA . HIS A 1 179 ? 1.372 -14.429 10.128 1.00 46.09 179 HIS A CA 1
ATOM 1390 C C . HIS A 1 179 ? 2.662 -13.983 9.405 1.00 46.09 179 HIS A C 1
ATOM 1392 O O . HIS A 1 179 ? 2.986 -12.796 9.365 1.00 46.09 179 HIS A O 1
ATOM 1398 N N . LYS A 1 180 ? 3.422 -14.898 8.782 1.00 47.25 180 LYS A N 1
ATOM 1399 C CA . LYS A 1 180 ? 4.524 -14.548 7.857 1.00 47.25 180 LYS A CA 1
ATOM 1400 C C . LYS A 1 180 ? 4.017 -14.206 6.462 1.00 47.25 180 LYS A C 1
ATOM 1402 O O . LYS A 1 180 ? 4.725 -13.519 5.728 1.00 47.25 180 LYS A O 1
ATOM 1407 N N . GLN A 1 181 ? 2.819 -14.653 6.092 1.00 51.69 181 GLN A N 1
ATOM 1408 C CA . GLN A 1 181 ? 2.238 -14.354 4.786 1.00 51.69 181 GLN A CA 1
ATOM 1409 C C . GLN A 1 181 ? 1.868 -12.869 4.669 1.00 51.69 181 GLN A C 1
ATOM 1411 O O . GLN A 1 181 ? 2.332 -12.224 3.731 1.00 51.69 181 GLN A O 1
ATOM 1416 N N . ASN A 1 182 ? 1.195 -12.279 5.668 1.00 52.44 182 ASN A N 1
ATOM 1417 C CA . ASN A 1 182 ? 0.895 -10.834 5.688 1.00 52.44 182 ASN A CA 1
ATOM 1418 C C . ASN A 1 182 ? 2.149 -9.953 5.524 1.00 52.44 182 ASN A C 1
ATOM 1420 O O . ASN A 1 182 ? 2.113 -8.961 4.797 1.00 52.44 182 ASN A O 1
ATOM 1424 N N . ARG A 1 183 ? 3.282 -10.340 6.128 1.00 55.38 183 ARG A N 1
ATOM 1425 C CA . ARG A 1 183 ? 4.579 -9.648 5.972 1.00 55.38 183 ARG A CA 1
ATOM 1426 C C . ARG A 1 183 ? 5.123 -9.705 4.542 1.00 55.38 183 ARG A C 1
ATOM 1428 O O . ARG A 1 183 ? 5.644 -8.713 4.038 1.00 55.38 183 ARG A O 1
ATOM 1435 N N . LYS A 1 184 ? 4.986 -10.846 3.861 1.00 59.41 184 LYS A N 1
ATOM 1436 C CA . LYS A 1 184 ? 5.403 -10.984 2.454 1.00 59.41 184 LYS A CA 1
ATOM 1437 C C . LYS A 1 184 ? 4.518 -10.166 1.524 1.00 59.41 184 LYS A C 1
ATOM 1439 O O . LYS A 1 184 ? 5.050 -9.547 0.612 1.00 59.41 184 LYS A O 1
ATOM 1444 N N . PHE A 1 185 ? 3.213 -10.105 1.788 1.00 65.56 185 PHE A N 1
ATOM 1445 C CA . PHE A 1 185 ? 2.303 -9.241 1.038 1.00 65.56 185 PHE A CA 1
ATOM 1446 C C . PHE A 1 185 ? 2.671 -7.763 1.168 1.00 65.56 185 PHE A C 1
ATOM 1448 O O . PHE A 1 185 ? 2.675 -7.069 0.159 1.00 65.56 185 PHE A O 1
ATOM 1455 N N . HIS A 1 186 ? 3.065 -7.299 2.360 1.00 65.06 186 HIS A N 1
ATOM 1456 C CA . HIS A 1 186 ? 3.553 -5.926 2.541 1.00 65.06 186 HIS A CA 1
ATOM 1457 C C . HIS A 1 186 ? 4.831 -5.655 1.738 1.00 65.06 186 HIS A C 1
ATOM 1459 O O . HIS A 1 186 ? 4.904 -4.639 1.058 1.00 65.06 186 HIS A O 1
ATOM 1465 N N . LYS A 1 187 ? 5.802 -6.582 1.738 1.00 69.62 187 LYS A N 1
ATOM 1466 C CA . LYS A 1 187 ? 7.022 -6.448 0.918 1.00 69.62 187 LYS A CA 1
ATOM 1467 C C . LYS A 1 187 ? 6.722 -6.444 -0.585 1.00 69.62 187 LYS A C 1
ATOM 1469 O O . LYS A 1 187 ? 7.322 -5.687 -1.333 1.00 69.62 187 LYS A O 1
ATOM 1474 N N . VAL A 1 188 ? 5.809 -7.302 -1.039 1.00 76.19 188 VAL A N 1
ATOM 1475 C CA . VAL A 1 188 ? 5.364 -7.308 -2.441 1.00 76.19 188 VAL A CA 1
ATOM 1476 C C . VAL A 1 188 ? 4.685 -5.981 -2.770 1.00 76.19 188 VAL A C 1
ATOM 1478 O O . VAL A 1 188 ? 4.983 -5.378 -3.792 1.00 76.19 188 VAL A O 1
ATOM 1481 N N . TYR A 1 189 ? 3.819 -5.492 -1.888 1.00 76.81 189 TYR A N 1
ATOM 1482 C CA . TYR A 1 189 ? 3.106 -4.238 -2.077 1.00 76.81 189 TYR A CA 1
ATOM 1483 C C . TYR A 1 189 ? 4.042 -3.029 -2.169 1.00 76.81 189 TYR A C 1
ATOM 1485 O O . TYR A 1 189 ? 3.893 -2.219 -3.086 1.00 76.81 189 TYR A O 1
ATOM 1493 N N . SER A 1 190 ? 5.018 -2.915 -1.267 1.00 73.94 190 SER A N 1
ATOM 1494 C CA . SER A 1 190 ? 5.974 -1.811 -1.288 1.00 73.94 190 SER A CA 1
ATOM 1495 C C . SER A 1 190 ? 6.852 -1.818 -2.536 1.00 73.94 190 SER A C 1
ATOM 1497 O O . SER A 1 190 ? 7.033 -0.778 -3.172 1.00 73.94 190 SER A O 1
ATOM 1499 N N . GLU A 1 191 ? 7.302 -3.000 -2.952 1.00 80.00 191 GLU A N 1
ATOM 1500 C CA . GLU A 1 191 ? 8.074 -3.161 -4.178 1.00 80.00 191 GLU A CA 1
ATOM 1501 C C . GLU A 1 191 ? 7.241 -2.764 -5.404 1.00 80.00 191 GLU A C 1
ATOM 1503 O O . GLU A 1 191 ? 7.722 -2.034 -6.268 1.00 80.00 191 GLU A O 1
ATOM 1508 N N . ILE A 1 192 ? 5.960 -3.149 -5.458 1.00 86.12 192 ILE A N 1
ATOM 1509 C CA . ILE A 1 192 ? 5.065 -2.748 -6.552 1.00 86.12 192 ILE A CA 1
ATOM 1510 C C . ILE A 1 192 ? 4.828 -1.232 -6.553 1.00 86.12 192 ILE A C 1
ATOM 1512 O O . ILE A 1 192 ? 4.786 -0.648 -7.635 1.00 86.12 192 ILE A O 1
ATOM 1516 N N . ARG A 1 193 ? 4.707 -0.567 -5.391 1.00 85.50 193 ARG A N 1
ATOM 1517 C CA . ARG A 1 193 ? 4.592 0.906 -5.334 1.00 85.50 193 ARG A CA 1
ATOM 1518 C C . ARG A 1 193 ? 5.791 1.567 -6.011 1.00 85.50 193 ARG A C 1
ATOM 1520 O O . ARG A 1 193 ? 5.606 2.443 -6.854 1.00 85.50 193 ARG A O 1
ATOM 1527 N N . ARG A 1 194 ? 7.000 1.102 -5.682 1.00 81.81 194 ARG A N 1
ATOM 1528 C CA . ARG A 1 194 ? 8.253 1.582 -6.276 1.00 81.81 194 ARG A CA 1
ATOM 1529 C C . ARG A 1 194 ? 8.296 1.327 -7.781 1.00 81.81 194 ARG A C 1
ATOM 1531 O O . ARG A 1 194 ? 8.479 2.262 -8.550 1.00 81.81 194 ARG A O 1
ATOM 1538 N N . ILE A 1 195 ? 8.037 0.087 -8.200 1.00 84.94 195 ILE A N 1
ATOM 1539 C CA . ILE A 1 195 ? 7.980 -0.313 -9.615 1.00 84.94 195 ILE A CA 1
ATOM 1540 C C . ILE A 1 195 ? 6.998 0.563 -10.396 1.00 84.94 195 ILE A C 1
ATOM 1542 O O . ILE A 1 195 ? 7.311 0.998 -11.502 1.00 84.94 195 ILE A O 1
ATOM 1546 N N . THR A 1 196 ? 5.819 0.816 -9.829 1.00 88.25 196 THR A N 1
ATOM 1547 C CA . THR A 1 196 ? 4.761 1.614 -10.455 1.00 88.25 196 THR A CA 1
ATOM 1548 C C . THR A 1 196 ? 5.193 3.062 -10.621 1.00 88.25 196 THR A C 1
ATOM 1550 O O . THR A 1 196 ? 5.057 3.617 -11.710 1.00 88.25 196 THR A O 1
ATOM 1553 N N . LEU A 1 197 ? 5.753 3.662 -9.567 1.00 86.81 197 LEU A N 1
ATOM 1554 C CA . LEU A 1 197 ? 6.283 5.018 -9.627 1.00 86.81 197 LEU A CA 1
ATOM 1555 C C . LEU A 1 197 ? 7.364 5.125 -10.711 1.00 86.81 197 LEU A C 1
ATOM 1557 O O . LEU A 1 197 ? 7.253 5.967 -11.596 1.00 86.81 197 LEU A O 1
ATOM 1561 N N . ASP A 1 198 ? 8.351 4.231 -10.692 1.00 82.81 198 ASP A N 1
ATOM 1562 C CA . ASP A 1 198 ? 9.493 4.270 -11.609 1.00 82.81 198 ASP A CA 1
ATOM 1563 C C . ASP A 1 198 ? 9.097 4.026 -13.067 1.00 82.81 198 ASP A C 1
ATOM 1565 O O . ASP A 1 198 ? 9.592 4.702 -13.971 1.00 82.81 198 ASP A O 1
ATOM 1569 N N . SER A 1 199 ? 8.183 3.084 -13.305 1.00 83.75 199 SER A N 1
ATOM 1570 C CA . SER A 1 199 ? 7.747 2.723 -14.658 1.00 83.75 199 SER A CA 1
ATOM 1571 C C . SER A 1 199 ? 6.835 3.795 -15.262 1.00 83.75 199 SER A C 1
ATOM 1573 O O . SER A 1 199 ? 6.949 4.106 -16.447 1.00 83.75 199 SER A O 1
ATOM 1575 N N . CYS A 1 200 ? 5.965 4.411 -14.453 1.00 86.06 200 CYS A N 1
ATOM 1576 C CA . CYS A 1 200 ? 4.982 5.387 -14.929 1.00 86.06 200 CYS A CA 1
ATOM 1577 C C . CYS A 1 200 ? 5.456 6.850 -14.840 1.00 86.06 200 CYS A C 1
ATOM 1579 O O . CYS A 1 200 ? 4.849 7.715 -15.476 1.00 86.06 200 CYS A O 1
ATOM 1581 N N . ALA A 1 201 ? 6.532 7.161 -14.101 1.00 82.62 201 ALA A N 1
ATOM 1582 C CA . ALA A 1 201 ? 7.053 8.529 -13.949 1.00 82.62 201 ALA A CA 1
ATOM 1583 C C . ALA A 1 201 ? 7.360 9.206 -15.297 1.00 82.62 201 ALA A C 1
ATOM 1585 O O . ALA A 1 201 ? 7.112 10.399 -15.469 1.00 82.62 201 ALA A O 1
ATOM 1586 N N . TRP A 1 202 ? 7.848 8.433 -16.270 1.00 78.06 202 TRP A N 1
ATOM 1587 C CA . TRP A 1 202 ? 8.246 8.919 -17.597 1.00 78.06 202 TRP A CA 1
ATOM 1588 C C . TRP A 1 202 ? 7.172 8.731 -18.674 1.00 78.06 202 TRP A C 1
ATOM 1590 O O . TRP A 1 202 ? 7.419 9.026 -19.843 1.00 78.06 202 TRP A O 1
ATOM 1600 N N . LYS A 1 203 ? 5.987 8.229 -18.304 1.00 81.62 203 LYS A N 1
ATOM 1601 C CA . LYS A 1 203 ? 4.920 7.842 -19.238 1.00 81.62 203 LYS A CA 1
ATOM 1602 C C . LYS A 1 203 ? 3.550 8.332 -18.732 1.00 81.62 203 LYS A C 1
ATOM 1604 O O . LYS A 1 203 ? 2.775 7.549 -18.185 1.00 81.62 203 LYS A O 1
ATOM 1609 N N . PRO A 1 204 ? 3.230 9.630 -18.904 1.00 78.44 204 PRO A N 1
ATOM 1610 C CA . PRO A 1 204 ? 2.017 10.245 -18.349 1.00 78.44 204 PRO A CA 1
ATOM 1611 C C . PRO A 1 204 ? 0.697 9.753 -18.956 1.00 78.44 204 PRO A C 1
ATOM 1613 O O . PRO A 1 204 ? -0.371 9.926 -18.368 1.00 78.44 204 PRO A O 1
ATOM 1616 N N . SE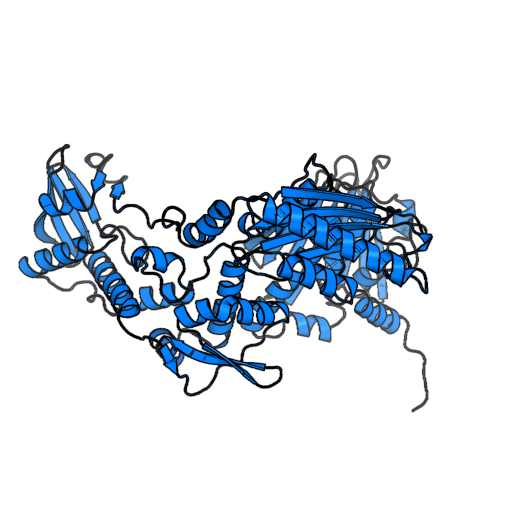R A 1 205 ? 0.767 9.118 -20.125 1.00 81.62 205 SER A N 1
ATOM 1617 C CA . SER A 1 205 ? -0.382 8.613 -20.875 1.00 81.62 205 SER A CA 1
ATOM 1618 C C . SER A 1 205 ? -0.930 7.277 -20.369 1.00 81.62 205 SER A C 1
ATOM 1620 O O . SER A 1 205 ? -1.923 6.802 -20.912 1.00 81.62 205 SER A O 1
ATOM 1622 N N . ILE A 1 206 ? -0.300 6.665 -19.365 1.00 86.88 206 ILE A N 1
ATOM 1623 C CA . ILE A 1 206 ? -0.605 5.299 -18.938 1.00 86.88 206 ILE A CA 1
ATOM 1624 C C . ILE A 1 206 ? -1.550 5.308 -17.744 1.00 86.88 206 ILE A C 1
ATOM 1626 O O . ILE A 1 206 ? -1.277 5.940 -16.723 1.00 86.88 206 ILE A O 1
ATOM 1630 N N . SER A 1 207 ? -2.638 4.552 -17.854 1.00 90.94 207 SER A N 1
ATOM 1631 C CA . SER A 1 207 ? -3.410 4.095 -16.705 1.00 90.94 207 SER A CA 1
ATOM 1632 C C . SER A 1 207 ? -2.998 2.677 -16.325 1.00 90.94 207 SER A C 1
ATOM 1634 O O . SER A 1 207 ? -2.895 1.809 -17.192 1.00 90.94 207 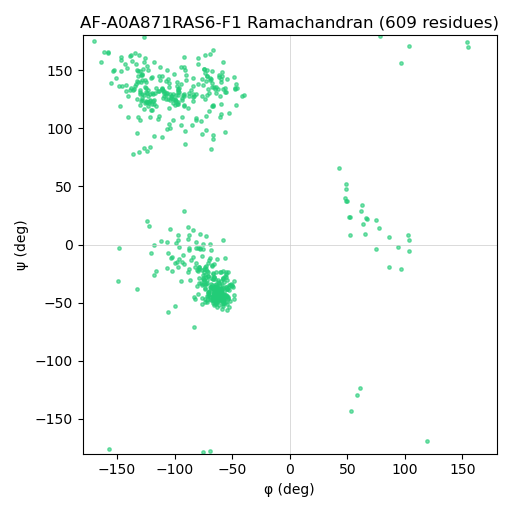SER A O 1
ATOM 1636 N N . LEU A 1 208 ? -2.784 2.445 -15.034 1.00 92.44 208 LEU A N 1
ATOM 1637 C CA . LEU A 1 208 ? -2.332 1.163 -14.503 1.00 92.44 208 LEU A CA 1
ATOM 1638 C C . LEU A 1 208 ? -3.221 0.732 -13.338 1.00 92.44 208 LEU A C 1
ATOM 1640 O O . LEU A 1 208 ? -3.285 1.415 -12.315 1.00 92.44 208 LEU A O 1
ATOM 1644 N N . LEU A 1 209 ? -3.859 -0.426 -13.472 1.00 92.38 209 LEU A N 1
ATOM 1645 C CA . LEU A 1 209 ? -4.630 -1.069 -12.413 1.00 92.38 209 LEU A CA 1
ATOM 1646 C C . LEU A 1 209 ? -3.864 -2.285 -11.895 1.00 92.38 209 LEU A C 1
ATOM 1648 O O . LEU A 1 209 ? -3.516 -3.172 -12.668 1.00 92.38 209 LEU A O 1
ATOM 1652 N N . ILE A 1 210 ? -3.624 -2.350 -10.587 1.00 92.19 210 ILE A N 1
ATOM 1653 C CA . ILE A 1 210 ? -3.019 -3.520 -9.945 1.00 92.19 210 ILE A CA 1
ATOM 1654 C C . ILE A 1 210 ? -3.964 -4.051 -8.878 1.00 92.19 210 ILE A C 1
ATOM 1656 O O . ILE A 1 210 ? -4.333 -3.328 -7.950 1.00 92.19 210 ILE A O 1
ATOM 1660 N N . GLU A 1 211 ? -4.318 -5.326 -8.984 1.00 89.25 211 GLU A N 1
ATOM 1661 C CA . GLU A 1 211 ? -5.221 -6.026 -8.074 1.00 89.25 211 GLU A CA 1
ATOM 1662 C C . GLU A 1 211 ? -4.513 -7.215 -7.418 1.00 89.25 211 GLU A C 1
ATOM 1664 O O . GLU A 1 211 ? -3.697 -7.901 -8.035 1.00 89.25 211 GLU A O 1
ATOM 1669 N N . ILE A 1 212 ? -4.838 -7.462 -6.149 1.00 86.50 212 ILE A N 1
ATOM 1670 C CA . ILE A 1 212 ? -4.574 -8.740 -5.489 1.00 86.50 212 ILE A CA 1
ATOM 1671 C C . ILE A 1 212 ? -5.899 -9.469 -5.336 1.00 86.50 212 ILE A C 1
ATOM 1673 O O . ILE A 1 212 ? -6.854 -8.912 -4.795 1.00 86.50 212 ILE A O 1
ATOM 1677 N N . GLU A 1 213 ? -5.918 -10.732 -5.742 1.00 85.62 213 GLU A N 1
ATOM 1678 C CA . GLU A 1 213 ? -7.005 -11.659 -5.446 1.00 85.62 213 GLU A CA 1
ATOM 1679 C C . GLU A 1 213 ? -6.514 -12.704 -4.443 1.00 85.62 213 GLU A C 1
ATOM 1681 O O . GLU A 1 213 ? -5.437 -13.278 -4.611 1.00 85.62 213 GLU A O 1
ATOM 1686 N N . SER A 1 214 ? -7.291 -12.945 -3.391 1.00 79.50 214 SER A N 1
ATOM 1687 C CA . SER A 1 214 ? -7.022 -13.983 -2.396 1.00 79.50 214 SER A CA 1
ATOM 1688 C C . SER A 1 214 ? -8.338 -14.644 -2.001 1.00 79.50 214 SER A C 1
ATOM 1690 O O . SER A 1 214 ? -9.173 -14.028 -1.334 1.00 79.50 214 SER A O 1
ATOM 1692 N N . GLY A 1 215 ? -8.538 -15.897 -2.416 1.00 73.06 215 GLY A N 1
ATOM 1693 C CA . GLY A 1 215 ? -9.845 -16.557 -2.321 1.00 73.06 215 GLY A CA 1
ATOM 1694 C C . GLY A 1 215 ? -10.919 -15.769 -3.082 1.00 73.06 215 GLY A C 1
ATOM 1695 O O . GLY A 1 215 ? -10.697 -15.364 -4.218 1.00 73.06 215 GLY A O 1
ATOM 1696 N N . ASN A 1 216 ? -12.054 -15.487 -2.435 1.00 71.56 216 ASN A N 1
ATOM 1697 C CA . ASN A 1 216 ? -13.160 -14.715 -3.028 1.00 71.56 216 ASN A CA 1
ATOM 1698 C C . ASN A 1 216 ? -13.027 -13.191 -2.847 1.00 71.56 216 ASN A C 1
ATOM 1700 O O . ASN A 1 216 ? -13.980 -12.453 -3.095 1.00 71.56 216 ASN A O 1
ATOM 1704 N N . GLN A 1 217 ? -11.888 -12.706 -2.347 1.00 73.12 217 GLN A N 1
ATOM 1705 C CA . GLN A 1 217 ? -11.664 -11.283 -2.108 1.00 73.12 217 GLN A CA 1
ATOM 1706 C C . GLN A 1 217 ? -10.727 -10.699 -3.159 1.00 73.12 217 GLN A C 1
ATOM 1708 O O . GLN A 1 217 ? -9.586 -11.142 -3.296 1.00 73.12 217 GLN A O 1
ATOM 1713 N N . THR A 1 218 ? -11.186 -9.640 -3.824 1.00 79.25 218 THR A N 1
ATOM 1714 C CA . THR A 1 218 ? -10.368 -8.810 -4.711 1.00 79.25 218 THR A CA 1
ATOM 1715 C C . THR A 1 218 ? -10.111 -7.470 -4.041 1.00 79.25 218 THR A C 1
ATOM 1717 O O . THR A 1 218 ? -11.036 -6.794 -3.588 1.00 79.25 218 THR A O 1
ATOM 1720 N N . ARG A 1 219 ? -8.842 -7.069 -3.974 1.00 80.75 219 ARG A N 1
ATOM 1721 C CA . ARG A 1 219 ? -8.417 -5.774 -3.447 1.00 80.75 219 ARG A CA 1
ATOM 1722 C C . ARG A 1 219 ? -7.607 -5.036 -4.498 1.00 80.75 219 ARG A C 1
ATOM 1724 O O . ARG A 1 219 ? -6.543 -5.495 -4.907 1.00 80.75 219 ARG A O 1
ATOM 1731 N N . THR A 1 220 ? -8.053 -3.839 -4.855 1.00 82.88 220 THR A N 1
ATOM 1732 C CA . THR A 1 220 ? -7.247 -2.908 -5.644 1.00 82.88 220 THR A CA 1
ATOM 1733 C C . THR A 1 220 ? -6.059 -2.429 -4.812 1.00 82.88 220 THR A C 1
ATOM 1735 O O . THR A 1 220 ? -6.228 -1.838 -3.742 1.00 82.88 220 THR A O 1
ATOM 1738 N N . LEU A 1 221 ? -4.847 -2.701 -5.290 1.00 80.38 221 LEU A N 1
ATOM 1739 C CA . LEU A 1 221 ? -3.609 -2.203 -4.698 1.00 80.38 221 LEU A CA 1
ATOM 1740 C C . LEU A 1 221 ? -3.284 -0.792 -5.163 1.00 80.38 221 LEU A C 1
ATOM 1742 O O . LEU A 1 221 ? -2.884 0.045 -4.355 1.00 80.38 221 LEU A O 1
ATOM 1746 N N . MET A 1 222 ? -3.413 -0.570 -6.469 1.00 84.25 222 MET A N 1
ATOM 1747 C CA . MET A 1 222 ? -3.079 0.673 -7.151 1.00 84.25 222 MET A CA 1
ATOM 1748 C C . MET A 1 222 ? -4.051 0.881 -8.301 1.00 84.25 222 MET A C 1
ATOM 1750 O O . MET A 1 222 ? -4.351 -0.049 -9.043 1.00 84.25 222 MET A O 1
ATOM 1754 N N . ASN A 1 223 ? -4.526 2.111 -8.433 1.00 87.69 223 ASN A N 1
ATOM 1755 C CA . ASN A 1 223 ? -5.314 2.560 -9.566 1.00 87.69 223 ASN A CA 1
ATOM 1756 C C . ASN A 1 223 ? -4.727 3.896 -10.014 1.00 87.69 223 ASN A C 1
ATOM 1758 O O . ASN A 1 223 ? -4.981 4.934 -9.401 1.00 87.69 223 ASN A O 1
ATOM 1762 N N . ILE A 1 224 ? -3.857 3.826 -11.014 1.00 88.19 224 ILE A N 1
ATOM 1763 C CA . ILE A 1 224 ? -3.198 4.979 -11.601 1.00 88.19 224 ILE A CA 1
ATOM 1764 C C . ILE A 1 224 ? -4.043 5.448 -12.771 1.00 88.19 224 ILE A C 1
ATOM 1766 O O . ILE A 1 224 ? -4.240 4.729 -13.748 1.00 88.19 224 ILE A O 1
ATOM 1770 N N . SER A 1 225 ? -4.514 6.679 -12.665 1.00 82.94 225 SER A N 1
ATOM 1771 C CA . SER A 1 225 ? -5.221 7.378 -13.727 1.00 82.94 225 SER A CA 1
ATOM 1772 C C . SER A 1 225 ? -4.249 8.162 -14.608 1.00 82.94 225 SER A C 1
ATOM 1774 O O . SER A 1 225 ? -3.290 8.770 -14.121 1.00 82.94 225 SER A O 1
ATOM 1776 N N . ARG A 1 226 ? -4.534 8.164 -15.915 1.00 77.06 226 ARG A N 1
ATOM 1777 C CA . ARG A 1 226 ? -3.846 9.003 -16.904 1.00 77.06 226 ARG A CA 1
ATOM 1778 C C . ARG A 1 226 ? -4.051 10.488 -16.592 1.00 77.06 226 ARG A C 1
ATOM 1780 O O . ARG A 1 226 ? -5.128 10.883 -16.145 1.00 77.06 226 ARG A O 1
ATOM 1787 N N . GLY A 1 227 ? -3.050 11.319 -16.879 1.00 64.19 227 GLY A N 1
ATOM 1788 C CA . GLY A 1 227 ? -3.134 12.765 -16.661 1.00 64.19 227 GLY A CA 1
ATOM 1789 C C . GLY A 1 227 ? -2.447 13.568 -17.761 1.00 64.19 227 GLY A C 1
ATOM 1790 O O . GLY A 1 227 ? -1.341 13.240 -18.180 1.00 64.19 227 GLY A O 1
ATOM 1791 N N . VAL A 1 228 ? -3.084 14.656 -18.204 1.00 62.09 228 VAL A N 1
ATOM 1792 C CA . VAL A 1 228 ? -2.459 15.655 -19.087 1.00 62.09 228 VAL A CA 1
ATOM 1793 C C . VAL A 1 228 ? -1.824 16.722 -18.200 1.00 62.09 228 VAL A C 1
ATOM 1795 O O . VAL A 1 228 ? -2.458 17.705 -17.824 1.00 62.09 228 VAL A O 1
ATOM 1798 N N . LEU A 1 229 ? -0.588 16.478 -17.774 1.00 69.31 229 LEU A N 1
ATOM 1799 C CA . LEU A 1 229 ? 0.150 17.338 -16.851 1.00 69.31 229 LEU A CA 1
ATOM 1800 C C . LEU A 1 229 ? 1.602 17.494 -17.324 1.00 69.31 229 LEU A C 1
ATOM 1802 O O . LEU A 1 229 ? 2.119 16.640 -18.044 1.00 69.31 229 LEU A O 1
ATOM 1806 N N . SER A 1 230 ? 2.280 18.569 -16.896 1.00 79.19 230 SER A N 1
ATOM 1807 C CA . SER A 1 230 ? 3.744 18.655 -17.018 1.00 79.19 230 SER A CA 1
ATOM 1808 C C . SER A 1 230 ? 4.394 17.474 -16.291 1.00 79.19 230 SER A C 1
ATOM 1810 O O . SER A 1 230 ? 3.799 16.904 -15.377 1.00 79.19 230 SER A O 1
ATOM 1812 N N . ARG A 1 231 ? 5.624 17.102 -16.662 1.00 80.12 231 ARG A N 1
ATOM 1813 C CA . ARG A 1 231 ? 6.307 15.921 -16.102 1.00 80.12 231 ARG A CA 1
ATOM 1814 C C . ARG A 1 231 ? 6.331 15.919 -14.572 1.00 80.12 231 ARG A C 1
ATOM 1816 O O . ARG A 1 231 ? 5.940 14.934 -13.953 1.00 80.12 231 ARG A O 1
ATOM 1823 N N . LEU A 1 232 ? 6.724 17.039 -13.967 1.00 84.62 232 LEU A N 1
ATOM 1824 C CA . LEU A 1 232 ? 6.779 17.176 -12.515 1.00 84.62 232 LEU A CA 1
ATOM 1825 C C . LEU A 1 232 ? 5.384 17.050 -11.876 1.00 84.62 232 LEU A C 1
ATOM 1827 O O . LEU A 1 232 ? 5.214 16.287 -10.927 1.00 84.62 232 LEU A O 1
ATOM 1831 N N . LYS A 1 233 ? 4.360 17.706 -12.440 1.00 86.38 233 LYS A N 1
ATOM 1832 C CA . LYS A 1 233 ? 2.964 17.588 -11.978 1.00 86.38 233 LYS A CA 1
ATOM 1833 C C . LYS A 1 233 ? 2.415 16.173 -12.117 1.00 86.38 233 LYS A C 1
ATOM 1835 O O . LYS A 1 233 ? 1.721 15.703 -11.217 1.00 86.38 233 LYS A O 1
ATOM 1840 N N . HIS A 1 234 ? 2.723 15.496 -13.223 1.00 86.69 234 HIS A N 1
ATOM 1841 C CA . HIS A 1 234 ? 2.360 14.098 -13.442 1.00 86.69 234 HIS A CA 1
ATOM 1842 C C . HIS A 1 234 ? 2.941 13.222 -12.339 1.00 86.69 234 HIS A C 1
ATOM 1844 O O . HIS A 1 234 ? 2.200 12.492 -11.690 1.00 86.69 234 HIS A O 1
ATOM 1850 N N . VAL A 1 235 ? 4.238 13.351 -12.057 1.00 87.12 235 VAL A N 1
ATOM 1851 C CA . VAL A 1 235 ? 4.907 12.510 -11.056 1.00 87.12 235 VAL A CA 1
ATOM 1852 C C . VAL A 1 235 ? 4.424 12.832 -9.644 1.00 87.12 235 VAL A C 1
ATOM 1854 O O . VAL A 1 235 ? 4.212 11.914 -8.859 1.00 87.12 235 VAL A O 1
ATOM 1857 N N . VAL A 1 236 ? 4.148 14.098 -9.318 1.00 88.38 236 VAL A N 1
ATOM 1858 C CA . VAL A 1 236 ? 3.510 14.465 -8.042 1.00 88.38 236 VAL A CA 1
ATOM 1859 C C . VAL A 1 236 ? 2.106 13.859 -7.928 1.00 88.38 236 VAL A C 1
ATOM 1861 O O . VAL A 1 236 ? 1.730 13.356 -6.867 1.00 88.38 236 VAL A O 1
ATOM 1864 N N . ASN A 1 237 ? 1.319 13.868 -9.007 1.00 87.56 237 ASN A N 1
ATOM 1865 C CA . ASN A 1 237 ? -0.001 13.243 -9.017 1.00 87.56 237 ASN A CA 1
ATOM 1866 C C . ASN A 1 237 ? 0.094 11.715 -8.882 1.00 87.56 237 ASN A C 1
ATOM 1868 O O . ASN A 1 237 ? -0.630 11.120 -8.089 1.00 87.56 237 ASN A O 1
ATOM 1872 N N . LEU A 1 238 ? 1.016 11.081 -9.606 1.00 88.44 238 LEU A N 1
ATOM 1873 C CA . LEU A 1 238 ? 1.325 9.656 -9.507 1.00 88.44 238 LEU A CA 1
ATOM 1874 C C . LEU A 1 238 ? 1.733 9.287 -8.075 1.00 88.44 238 LEU A C 1
ATOM 1876 O O . LEU A 1 238 ? 1.159 8.383 -7.475 1.00 88.44 238 LEU A O 1
ATOM 1880 N N . PHE A 1 239 ? 2.646 10.053 -7.483 1.00 87.69 239 PHE A N 1
ATOM 1881 C CA . PHE A 1 239 ? 3.082 9.892 -6.103 1.00 87.69 239 PHE A CA 1
ATOM 1882 C C . PHE A 1 239 ? 1.910 9.977 -5.114 1.00 87.69 239 PHE A C 1
ATOM 1884 O O . PHE A 1 239 ? 1.758 9.113 -4.253 1.00 87.69 239 PHE A O 1
ATOM 1891 N N . ARG A 1 240 ? 1.012 10.955 -5.280 1.00 85.81 240 ARG A N 1
ATOM 1892 C CA . ARG A 1 240 ? -0.207 11.082 -4.462 1.00 85.81 240 ARG A CA 1
ATOM 1893 C C . ARG A 1 240 ? -1.214 9.953 -4.680 1.00 85.81 240 ARG A C 1
ATOM 1895 O O . ARG A 1 240 ? -1.949 9.634 -3.749 1.00 85.81 240 ARG A O 1
ATOM 1902 N N . GLN A 1 241 ? -1.276 9.361 -5.870 1.00 85.19 241 GLN A N 1
ATOM 1903 C CA . GLN A 1 241 ? -2.112 8.187 -6.144 1.00 85.19 241 GLN A CA 1
ATOM 1904 C C . GLN A 1 241 ? -1.542 6.917 -5.488 1.00 85.19 241 GLN A C 1
ATOM 1906 O O . GLN A 1 241 ? -2.310 6.081 -5.019 1.00 85.19 241 GLN A O 1
ATOM 1911 N N . ILE A 1 242 ? -0.213 6.795 -5.393 1.00 84.31 242 ILE A N 1
ATOM 1912 C CA . ILE A 1 242 ? 0.483 5.631 -4.816 1.00 84.31 242 ILE A CA 1
ATOM 1913 C C . ILE A 1 242 ? 0.557 5.691 -3.280 1.00 84.31 242 ILE A C 1
ATOM 1915 O O . ILE A 1 242 ? 0.278 4.698 -2.602 1.00 84.31 242 ILE A O 1
ATOM 1919 N N . TYR A 1 243 ? 0.944 6.846 -2.731 1.00 79.56 243 TYR A N 1
ATOM 1920 C CA . TYR A 1 243 ? 1.213 7.045 -1.299 1.00 79.56 243 TYR A CA 1
ATOM 1921 C C . TYR A 1 243 ? 0.119 7.844 -0.575 1.00 79.56 243 TYR A C 1
ATOM 1923 O O . TYR A 1 243 ? 0.122 7.938 0.650 1.00 79.56 243 TYR A O 1
ATOM 1931 N N . GLY A 1 244 ? -0.850 8.389 -1.315 1.00 77.81 244 GLY A N 1
ATOM 1932 C CA . GLY A 1 244 ? -1.949 9.193 -0.785 1.00 77.81 244 GLY A CA 1
ATOM 1933 C C . GLY A 1 244 ? -1.697 10.702 -0.863 1.00 77.81 244 GLY A C 1
ATOM 1934 O O . GLY A 1 244 ? -0.567 11.189 -0.865 1.00 77.81 244 GLY A O 1
ATOM 1935 N N . LYS A 1 245 ? -2.782 11.492 -0.876 1.00 72.81 245 LYS A N 1
ATOM 1936 C CA . LYS A 1 245 ? -2.721 12.969 -0.944 1.00 72.81 245 LYS A CA 1
ATOM 1937 C C . LYS A 1 245 ? -1.957 13.607 0.223 1.00 72.81 245 LYS A C 1
ATOM 1939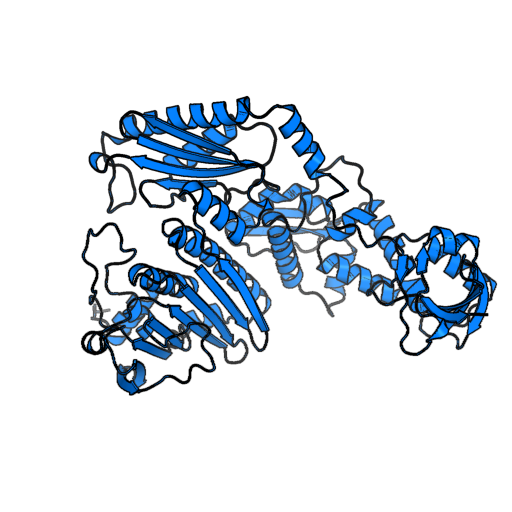 O O . LYS A 1 245 ? -1.476 14.728 0.085 1.00 72.81 245 LYS A O 1
ATOM 1944 N N . ASN A 1 246 ? -1.860 12.908 1.351 1.00 69.38 246 ASN A N 1
ATOM 1945 C CA . ASN A 1 246 ? -1.187 13.371 2.562 1.00 69.38 246 ASN A CA 1
ATOM 1946 C C . ASN A 1 246 ? 0.337 13.192 2.536 1.00 69.38 246 ASN A C 1
ATOM 1948 O O . ASN A 1 246 ? 1.023 13.835 3.332 1.00 69.38 246 ASN A O 1
ATOM 1952 N N . ALA A 1 247 ? 0.857 12.375 1.614 1.00 75.56 247 ALA A N 1
ATOM 1953 C CA . ALA A 1 247 ? 2.292 12.200 1.423 1.00 75.56 247 ALA A CA 1
ATOM 1954 C C . ALA A 1 247 ? 2.962 13.479 0.889 1.00 75.56 247 ALA A C 1
ATOM 1956 O O . ALA A 1 247 ? 4.111 13.743 1.210 1.00 75.56 247 ALA A O 1
ATOM 1957 N N . MET A 1 248 ? 2.230 14.300 0.122 1.00 83.25 248 MET A N 1
ATOM 1958 C CA . MET A 1 248 ? 2.680 15.616 -0.342 1.00 83.25 248 MET A CA 1
ATOM 1959 C C . MET A 1 248 ? 1.490 16.577 -0.463 1.00 83.25 248 MET A C 1
ATOM 1961 O O . MET A 1 248 ? 0.564 16.345 -1.238 1.00 83.25 248 MET A O 1
ATOM 1965 N N . ARG A 1 249 ? 1.498 17.684 0.281 1.00 80.00 249 ARG A N 1
ATOM 1966 C CA . ARG A 1 249 ? 0.448 18.717 0.351 1.00 80.00 249 ARG A CA 1
ATOM 1967 C C . ARG A 1 249 ? 1.038 20.098 0.099 1.00 80.00 249 ARG A C 1
ATOM 1969 O O . ARG A 1 249 ? 2.187 20.343 0.454 1.00 80.00 249 ARG A O 1
ATOM 1976 N N . ASN A 1 250 ? 0.222 21.005 -0.443 1.00 80.88 250 ASN A N 1
ATOM 1977 C CA . ASN A 1 250 ? 0.591 22.409 -0.671 1.00 80.88 250 ASN A CA 1
ATOM 1978 C C . ASN A 1 250 ? 1.956 22.560 -1.361 1.00 80.88 250 ASN A C 1
ATOM 1980 O O . ASN A 1 250 ? 2.764 23.387 -0.950 1.00 80.88 250 ASN A O 1
ATOM 1984 N N . TYR A 1 251 ? 2.234 21.695 -2.339 1.00 87.56 251 TYR A N 1
ATOM 1985 C CA . TYR A 1 251 ? 3.530 21.688 -2.995 1.00 87.56 251 TYR A CA 1
ATOM 1986 C C . TYR A 1 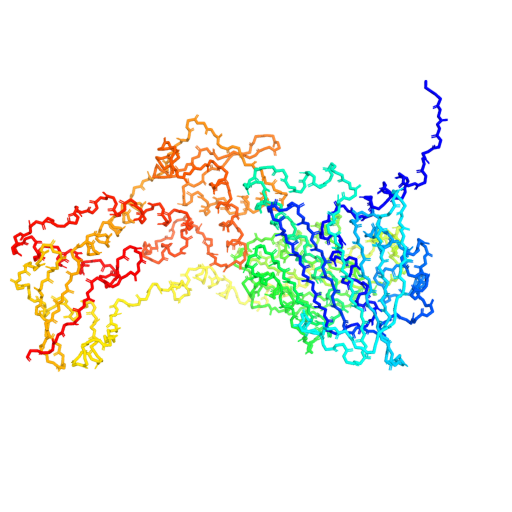251 ? 3.660 22.877 -3.947 1.00 87.56 251 TYR A C 1
ATOM 1988 O O . TYR A 1 251 ? 2.663 23.315 -4.527 1.00 87.56 251 TYR A O 1
ATOM 1996 N N . SER A 1 252 ? 4.892 23.340 -4.137 1.00 87.44 252 SER A N 1
ATOM 1997 C CA . SER A 1 252 ? 5.243 24.263 -5.215 1.00 87.44 252 SER A CA 1
ATOM 1998 C C . SER A 1 252 ? 6.341 23.660 -6.074 1.00 87.44 252 SER A C 1
ATOM 2000 O O . SER A 1 252 ? 7.172 22.883 -5.599 1.00 87.44 252 SER A O 1
ATOM 2002 N N . GLU A 1 253 ? 6.327 24.032 -7.346 1.00 91.25 253 GLU A N 1
ATOM 2003 C CA . GLU A 1 253 ? 7.345 23.655 -8.318 1.00 91.25 253 GLU A CA 1
ATOM 2004 C C . GLU A 1 253 ? 8.404 24.754 -8.358 1.00 91.25 253 GLU A C 1
ATOM 2006 O O . GLU A 1 253 ? 8.081 25.935 -8.484 1.00 91.25 253 GLU A O 1
ATOM 2011 N N . VAL A 1 254 ? 9.661 24.353 -8.226 1.00 91.38 254 VAL A N 1
ATOM 2012 C CA . VAL A 1 254 ? 10.838 25.206 -8.368 1.00 91.38 254 VAL A CA 1
ATOM 2013 C C . VAL A 1 254 ? 11.787 24.531 -9.346 1.00 91.38 254 VAL A C 1
ATOM 2015 O O . VAL A 1 254 ? 11.852 23.304 -9.419 1.00 91.38 254 VAL A O 1
ATOM 2018 N N . GLY A 1 255 ? 12.521 25.307 -10.125 1.00 92.44 255 GLY A N 1
ATOM 2019 C CA . GLY A 1 255 ? 13.469 24.741 -11.067 1.00 92.44 255 GLY A CA 1
ATOM 2020 C C . GLY A 1 255 ? 14.457 25.772 -11.561 1.00 92.44 255 GLY A C 1
ATOM 2021 O O . GLY A 1 255 ? 14.210 26.973 -11.480 1.00 92.44 255 GLY A O 1
ATOM 2022 N N . ASN A 1 256 ? 15.604 25.292 -12.018 1.00 92.38 256 ASN A N 1
ATOM 2023 C CA . ASN A 1 256 ? 16.660 26.128 -12.557 1.00 92.38 256 ASN A CA 1
ATOM 2024 C C . ASN A 1 256 ? 17.483 25.316 -13.559 1.00 92.38 256 ASN A C 1
ATOM 2026 O O . ASN A 1 256 ? 17.649 24.107 -13.390 1.00 92.38 256 ASN A O 1
ATOM 2030 N N . THR A 1 257 ? 18.043 25.994 -14.553 1.00 91.88 257 THR A N 1
ATOM 2031 C CA . THR A 1 257 ? 18.943 25.408 -15.544 1.00 91.88 257 THR A CA 1
ATOM 2032 C C . THR A 1 257 ? 20.246 26.198 -15.539 1.00 91.88 257 THR A C 1
ATOM 2034 O O . THR A 1 257 ? 20.240 27.408 -15.762 1.00 91.88 257 THR A O 1
ATOM 2037 N N . LYS A 1 258 ? 21.378 25.532 -15.298 1.00 86.25 258 LYS A N 1
ATOM 2038 C CA . LYS A 1 258 ? 22.697 26.173 -15.276 1.00 86.25 258 LYS A CA 1
ATOM 2039 C C . LYS A 1 258 ? 23.793 25.221 -15.743 1.00 86.25 258 LYS A C 1
ATOM 2041 O O . LYS A 1 258 ? 23.803 24.050 -15.384 1.00 86.25 258 LYS A O 1
ATOM 2046 N N . ASP A 1 259 ? 24.705 25.723 -16.578 1.00 82.38 259 ASP A N 1
ATOM 2047 C CA . ASP A 1 259 ? 25.893 25.004 -17.067 1.00 82.38 259 ASP A CA 1
ATOM 2048 C C . ASP A 1 259 ? 25.614 23.589 -17.625 1.00 82.38 259 ASP A C 1
ATOM 2050 O O . ASP A 1 259 ? 26.403 22.658 -17.450 1.00 82.38 259 ASP A O 1
ATOM 2054 N N . GLY A 1 260 ? 24.481 23.416 -18.318 1.00 78.25 260 GLY A N 1
ATOM 2055 C CA . GLY A 1 260 ? 24.076 22.133 -18.906 1.00 78.25 260 GLY A CA 1
ATOM 2056 C C . GLY A 1 260 ? 23.495 21.122 -17.909 1.00 78.25 260 GLY A C 1
ATOM 2057 O O . GLY A 1 260 ? 23.387 19.938 -18.244 1.00 78.25 260 GLY A O 1
ATOM 2058 N N . VAL A 1 261 ? 23.139 21.579 -16.705 1.00 86.12 261 VAL A N 1
ATOM 2059 C CA . VAL A 1 261 ? 22.343 20.861 -15.706 1.00 86.12 261 VAL A CA 1
ATOM 2060 C C . VAL A 1 261 ? 20.976 21.534 -15.599 1.00 86.12 261 VAL A C 1
ATOM 2062 O O . VAL A 1 261 ? 20.896 22.737 -15.369 1.00 86.12 261 VAL A O 1
ATOM 2065 N N . ASP A 1 262 ? 19.909 20.761 -15.752 1.00 89.75 262 ASP A N 1
ATOM 2066 C CA . ASP A 1 262 ? 18.533 21.175 -15.486 1.00 89.75 262 ASP A CA 1
ATOM 2067 C C . ASP A 1 262 ? 18.027 20.471 -14.228 1.00 89.75 262 ASP A C 1
ATOM 2069 O O . ASP A 1 262 ? 18.171 19.253 -14.093 1.00 89.75 262 ASP A O 1
ATOM 2073 N N . ILE A 1 263 ? 17.459 21.231 -13.292 1.00 92.31 263 ILE A N 1
ATOM 2074 C CA . ILE A 1 263 ? 16.837 20.688 -12.085 1.00 92.31 263 ILE A CA 1
ATOM 2075 C C . ILE A 1 263 ? 15.406 21.193 -11.997 1.00 92.31 263 ILE A C 1
ATOM 2077 O O . ILE A 1 263 ? 15.170 22.396 -11.922 1.00 92.31 263 ILE A O 1
ATOM 2081 N N . GLN A 1 264 ? 14.462 20.260 -11.910 1.00 92.62 264 GLN A N 1
ATOM 2082 C CA . GLN A 1 264 ? 13.063 20.528 -11.589 1.00 92.62 264 GLN A CA 1
ATOM 2083 C C . GLN A 1 264 ? 12.720 19.833 -10.279 1.00 92.62 264 GLN A C 1
ATOM 2085 O O . GLN A 1 264 ? 12.998 18.648 -10.108 1.00 92.62 264 GLN A O 1
ATOM 2090 N N . MET A 1 265 ? 12.108 20.548 -9.344 1.00 93.00 265 MET A N 1
ATOM 2091 C CA . MET A 1 265 ? 11.811 20.029 -8.019 1.00 93.00 265 MET A CA 1
ATOM 2092 C C . MET A 1 265 ? 10.423 20.455 -7.559 1.00 93.00 265 MET A C 1
ATOM 2094 O O . MET A 1 265 ? 10.046 21.618 -7.649 1.00 93.00 265 MET A O 1
ATOM 2098 N N . ALA A 1 266 ? 9.658 19.507 -7.033 1.00 92.38 266 ALA A N 1
ATOM 2099 C CA . ALA A 1 266 ? 8.448 19.785 -6.278 1.00 92.38 266 ALA A CA 1
ATOM 2100 C C . ALA A 1 266 ? 8.766 19.584 -4.803 1.00 92.38 266 ALA A C 1
ATOM 2102 O O . ALA A 1 266 ? 9.204 18.500 -4.424 1.00 92.38 266 ALA A O 1
ATOM 2103 N N . ILE A 1 267 ? 8.532 20.600 -3.976 1.00 91.56 267 ILE A N 1
ATOM 2104 C CA . ILE A 1 267 ? 8.637 20.491 -2.516 1.00 91.56 267 ILE A CA 1
ATOM 2105 C C . ILE A 1 267 ? 7.253 20.737 -1.939 1.00 91.56 267 ILE A C 1
ATOM 2107 O O . ILE A 1 267 ? 6.576 21.675 -2.355 1.00 91.56 267 ILE A O 1
ATOM 2111 N N . GLY A 1 268 ? 6.825 19.906 -0.991 1.00 86.38 268 GLY A N 1
ATOM 2112 C CA . GLY A 1 268 ? 5.547 20.063 -0.307 1.00 86.38 268 GLY A CA 1
ATOM 2113 C C . GLY A 1 268 ? 5.594 19.601 1.142 1.00 86.38 268 GLY A C 1
ATOM 2114 O O . GLY A 1 268 ? 6.463 18.836 1.553 1.00 86.38 268 GLY A O 1
ATOM 2115 N N . SER A 1 269 ? 4.622 20.050 1.928 1.00 79.62 269 SER A N 1
ATOM 2116 C CA . SER A 1 269 ? 4.426 19.570 3.302 1.00 79.62 269 SER A CA 1
ATOM 2117 C C . SER A 1 269 ? 3.929 18.121 3.309 1.00 79.62 269 SER A C 1
ATOM 2119 O O . SER A 1 269 ? 3.110 17.741 2.474 1.00 79.62 269 SER A O 1
ATOM 2121 N N . ALA A 1 270 ? 4.377 17.312 4.260 1.00 72.00 270 ALA A N 1
ATOM 2122 C CA . ALA A 1 270 ? 3.903 15.945 4.463 1.00 72.00 270 ALA A CA 1
ATOM 2123 C C . ALA A 1 270 ? 3.250 15.827 5.847 1.00 72.00 270 ALA A C 1
ATOM 2125 O O . ALA A 1 270 ? 3.509 16.643 6.729 1.00 72.00 270 ALA A O 1
ATOM 2126 N N . LEU A 1 271 ? 2.359 14.851 6.048 1.00 65.12 271 LEU A N 1
ATOM 2127 C CA . LEU A 1 271 ? 1.891 14.543 7.408 1.00 65.12 271 LEU A CA 1
ATOM 2128 C C . LEU A 1 271 ? 2.975 13.863 8.243 1.00 65.12 271 LEU A C 1
ATOM 2130 O O . LEU A 1 271 ? 3.045 14.097 9.442 1.00 65.12 271 LEU A O 1
ATOM 2134 N N . VAL A 1 272 ? 3.815 13.066 7.592 1.00 64.44 272 VAL A N 1
ATOM 2135 C CA . VAL A 1 272 ? 4.851 12.240 8.205 1.00 64.44 272 VAL A CA 1
ATOM 2136 C C . VAL A 1 272 ? 6.188 12.565 7.565 1.00 64.44 272 VAL A C 1
ATOM 2138 O O . VAL A 1 272 ? 6.250 12.766 6.349 1.00 64.44 272 VAL A O 1
ATOM 2141 N N . ASP A 1 273 ? 7.250 12.587 8.366 1.00 69.62 273 ASP A N 1
ATOM 2142 C CA . ASP A 1 273 ? 8.604 12.580 7.836 1.00 69.62 273 ASP A CA 1
ATOM 2143 C C . ASP A 1 273 ? 8.965 11.167 7.388 1.00 69.62 273 ASP A C 1
ATOM 2145 O O . ASP A 1 273 ? 9.159 10.285 8.211 1.00 69.62 273 ASP A O 1
ATOM 2149 N N . ASN A 1 274 ? 9.000 10.933 6.079 1.00 70.56 274 ASN A N 1
ATOM 2150 C CA . ASN A 1 274 ? 9.304 9.617 5.534 1.00 70.56 274 ASN A CA 1
ATOM 2151 C C . ASN A 1 274 ? 10.344 9.762 4.426 1.00 70.56 274 ASN A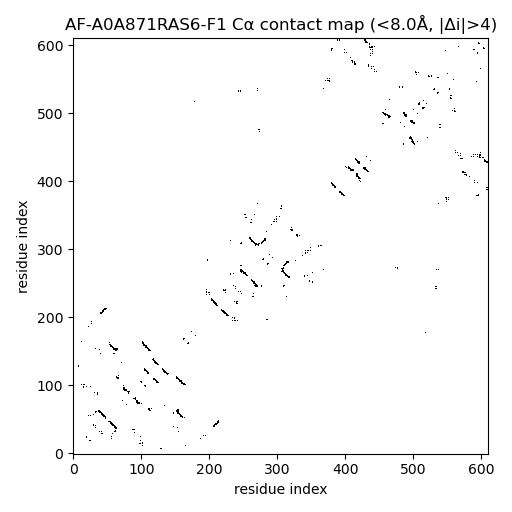 C 1
ATOM 2153 O O . ASN A 1 274 ? 10.137 10.495 3.454 1.00 70.56 274 ASN A O 1
ATOM 2157 N N . LYS A 1 275 ? 11.460 9.034 4.538 1.00 73.56 275 LYS A N 1
ATOM 2158 C CA . LYS A 1 275 ? 12.515 9.038 3.511 1.00 73.56 275 LYS A CA 1
ATOM 2159 C C . LYS A 1 275 ? 11.996 8.606 2.135 1.00 73.56 275 LYS A C 1
ATOM 2161 O O . LYS A 1 275 ? 12.486 9.107 1.133 1.00 73.56 275 LYS A O 1
ATOM 2166 N N . ARG A 1 276 ? 10.955 7.766 2.061 1.00 70.50 276 ARG A N 1
ATOM 2167 C CA . ARG A 1 276 ? 10.316 7.361 0.791 1.00 70.50 276 ARG A CA 1
ATOM 2168 C C . ARG A 1 276 ? 9.627 8.508 0.066 1.00 70.50 276 ARG A C 1
ATOM 2170 O O . ARG A 1 276 ? 9.326 8.391 -1.116 1.00 70.50 276 ARG A O 1
ATOM 2177 N N . TYR A 1 277 ? 9.366 9.614 0.756 1.00 79.62 277 TYR A N 1
ATOM 2178 C CA . TYR A 1 277 ? 8.750 10.803 0.171 1.00 79.62 277 TYR A CA 1
ATOM 2179 C C . TYR A 1 277 ? 9.787 11.763 -0.421 1.00 79.62 277 TYR A C 1
ATOM 2181 O O . TYR A 1 277 ? 9.478 12.926 -0.681 1.00 79.62 277 TYR A O 1
ATOM 2189 N N . ARG A 1 278 ? 11.019 11.275 -0.612 1.00 87.50 278 ARG A N 1
ATOM 2190 C CA . ARG A 1 278 ? 12.180 12.004 -1.121 1.00 87.50 278 ARG A CA 1
ATOM 2191 C C . ARG A 1 278 ? 12.670 11.291 -2.375 1.00 87.50 278 ARG A C 1
ATOM 2193 O O . ARG A 1 278 ? 13.530 10.419 -2.326 1.00 87.50 278 ARG A O 1
ATOM 2200 N N . ILE A 1 279 ? 12.041 11.606 -3.499 1.00 88.06 279 ILE A N 1
ATOM 2201 C CA . ILE A 1 279 ? 12.274 10.912 -4.766 1.00 88.06 279 ILE A CA 1
ATOM 2202 C C . ILE A 1 279 ? 13.239 11.733 -5.605 1.00 88.06 279 ILE A C 1
ATOM 2204 O O . ILE A 1 279 ? 13.009 12.918 -5.830 1.00 88.06 279 ILE A O 1
ATOM 2208 N N . ILE A 1 280 ? 14.302 11.102 -6.094 1.00 88.25 280 ILE A N 1
ATOM 2209 C CA . ILE A 1 280 ? 15.321 11.771 -6.900 1.00 88.25 280 ILE A CA 1
ATOM 2210 C C . ILE A 1 280 ? 15.541 10.967 -8.176 1.00 88.25 280 ILE A C 1
ATOM 2212 O O . ILE A 1 280 ? 15.883 9.789 -8.123 1.00 88.25 280 ILE A O 1
ATOM 2216 N N . TYR A 1 281 ? 15.377 11.615 -9.325 1.00 86.69 281 TYR A N 1
ATOM 2217 C CA . TYR A 1 281 ? 15.683 11.065 -10.638 1.00 86.69 281 TYR A CA 1
ATOM 2218 C C . TYR A 1 281 ? 16.886 11.782 -11.246 1.00 86.69 281 TYR A C 1
ATOM 2220 O O . TYR A 1 281 ? 16.926 13.009 -11.283 1.00 86.69 281 TYR A O 1
ATOM 2228 N N . LEU A 1 282 ? 17.831 11.019 -11.794 1.00 84.62 282 LEU A N 1
ATOM 2229 C CA . LEU A 1 282 ? 18.949 11.521 -12.590 1.00 84.62 282 LEU A CA 1
ATOM 2230 C C . LEU A 1 282 ? 18.886 10.916 -13.996 1.00 84.62 282 LEU A C 1
ATOM 2232 O O . LEU A 1 282 ? 19.021 9.701 -14.155 1.00 84.62 282 LEU A O 1
ATOM 2236 N N . ASN A 1 283 ? 18.692 11.755 -15.018 1.00 78.69 283 ASN A N 1
ATOM 2237 C CA . ASN A 1 283 ? 18.619 11.366 -16.433 1.00 78.69 283 ASN A CA 1
ATOM 2238 C C . ASN A 1 283 ? 17.676 10.181 -16.702 1.00 78.69 283 ASN A C 1
ATOM 2240 O O . ASN A 1 283 ? 18.061 9.210 -17.357 1.00 78.69 283 ASN A O 1
ATOM 2244 N N . GLY A 1 284 ? 16.458 10.203 -16.160 1.00 76.00 284 GLY A N 1
ATOM 2245 C CA . GLY A 1 284 ? 15.535 9.078 -16.337 1.00 76.00 284 GLY A CA 1
ATOM 2246 C C . GLY A 1 284 ? 15.517 8.071 -15.193 1.00 76.00 284 GLY A C 1
ATOM 2247 O O . GLY A 1 284 ? 14.558 7.317 -15.067 1.00 76.00 284 GLY A O 1
ATOM 2248 N N . ARG A 1 285 ? 16.568 8.016 -14.366 1.00 76.56 285 ARG A N 1
ATOM 2249 C CA . ARG A 1 285 ? 16.780 6.892 -13.445 1.00 76.56 285 ARG A CA 1
ATOM 2250 C C . ARG A 1 285 ? 16.581 7.272 -11.985 1.00 76.56 285 ARG A C 1
ATOM 2252 O O . ARG A 1 285 ? 17.154 8.278 -11.569 1.00 76.56 285 ARG A O 1
ATOM 2259 N N . PRO A 1 286 ? 15.823 6.481 -11.209 1.00 79.81 286 PRO A N 1
ATOM 2260 C CA . PRO A 1 286 ? 15.686 6.712 -9.780 1.00 79.81 286 PRO A CA 1
ATOM 2261 C C . PRO A 1 286 ? 17.037 6.503 -9.089 1.00 79.81 286 PRO A C 1
ATOM 2263 O O . PRO A 1 286 ? 17.733 5.518 -9.344 1.00 79.81 286 PRO A O 1
ATOM 2266 N N . LEU A 1 287 ? 17.400 7.435 -8.214 1.00 82.88 287 LEU A N 1
ATOM 2267 C CA . LEU A 1 287 ? 18.501 7.299 -7.272 1.00 82.88 287 LEU A CA 1
ATOM 2268 C C . LEU A 1 287 ? 17.919 6.865 -5.926 1.00 82.88 287 LEU A C 1
ATOM 2270 O O . LEU A 1 287 ? 17.082 7.567 -5.364 1.00 82.88 287 LEU A O 1
ATOM 2274 N N . THR A 1 288 ? 18.356 5.713 -5.423 1.00 72.81 288 THR A N 1
ATOM 2275 C CA . THR A 1 288 ? 17.930 5.181 -4.117 1.00 72.81 288 THR A CA 1
ATOM 2276 C C . THR A 1 288 ? 19.012 5.286 -3.044 1.00 72.81 288 THR A C 1
ATOM 2278 O O . THR A 1 288 ? 18.696 5.208 -1.864 1.00 72.81 288 THR A O 1
ATOM 2281 N N . GLU A 1 289 ? 20.278 5.425 -3.445 1.00 73.06 289 GLU A N 1
ATOM 2282 C CA . GLU A 1 289 ? 21.448 5.461 -2.562 1.00 73.06 289 GLU A CA 1
ATOM 2283 C C . GLU A 1 289 ? 22.643 6.152 -3.250 1.00 73.06 289 GLU A C 1
ATOM 2285 O O . GLU A 1 289 ? 22.644 6.352 -4.471 1.00 73.06 289 GLU A O 1
ATOM 2290 N N . GLY A 1 290 ? 23.665 6.506 -2.464 1.00 76.44 290 GLY A N 1
ATOM 2291 C CA . GLY A 1 290 ? 24.943 7.056 -2.929 1.00 76.44 290 GLY A CA 1
ATOM 2292 C C . GLY A 1 290 ? 25.095 8.568 -2.734 1.00 76.44 290 GLY A C 1
ATOM 2293 O O . GLY A 1 290 ? 24.132 9.274 -2.445 1.00 76.44 290 GLY A O 1
ATOM 2294 N N . ASP A 1 291 ? 26.312 9.083 -2.959 1.00 77.00 291 ASP A N 1
ATOM 2295 C CA . ASP A 1 291 ? 26.709 10.451 -2.576 1.00 77.00 291 ASP A CA 1
ATOM 2296 C C . ASP A 1 291 ? 25.721 11.547 -2.997 1.00 77.00 291 ASP A C 1
ATOM 2298 O O . ASP A 1 291 ? 25.462 12.479 -2.246 1.00 77.00 291 ASP A O 1
ATOM 2302 N N . ILE A 1 292 ? 25.202 11.471 -4.227 1.00 80.12 292 ILE A N 1
ATOM 2303 C CA . ILE A 1 292 ? 24.305 12.498 -4.779 1.00 80.12 292 ILE A CA 1
ATOM 2304 C C . ILE A 1 292 ? 22.953 12.456 -4.065 1.00 80.12 292 ILE A C 1
ATOM 2306 O O . ILE A 1 292 ? 22.392 13.506 -3.763 1.00 80.12 292 ILE A O 1
ATOM 2310 N N . TYR A 1 293 ? 22.446 11.252 -3.794 1.00 84.31 293 TYR A N 1
ATOM 2311 C CA . TYR A 1 293 ? 21.189 11.050 -3.084 1.00 84.31 293 TYR A CA 1
ATOM 2312 C C . TYR A 1 293 ? 21.288 11.602 -1.656 1.00 84.31 293 TYR A C 1
ATOM 2314 O O . TYR A 1 293 ? 20.503 12.477 -1.276 1.00 84.31 293 TYR A O 1
ATOM 2322 N N . ASP A 1 294 ? 22.309 11.168 -0.909 1.00 81.62 294 ASP A N 1
ATOM 2323 C CA . ASP A 1 294 ? 22.525 11.578 0.483 1.00 81.62 294 ASP A CA 1
ATOM 2324 C C . ASP A 1 294 ? 22.737 13.093 0.600 1.00 81.62 294 ASP A C 1
ATOM 2326 O O . ASP A 1 294 ? 22.227 13.750 1.513 1.00 81.62 294 ASP A O 1
ATOM 2330 N N . GLU A 1 295 ? 23.455 13.676 -0.359 1.00 82.69 295 GLU A N 1
ATOM 2331 C CA . GLU A 1 295 ? 23.767 15.096 -0.350 1.00 82.69 295 GLU A CA 1
ATOM 2332 C C . GLU A 1 295 ? 22.559 15.983 -0.666 1.00 82.69 295 GLU A C 1
ATOM 2334 O O . GLU A 1 295 ? 22.339 16.973 0.036 1.00 82.69 295 GLU A O 1
ATOM 2339 N N . ILE A 1 296 ? 21.746 15.637 -1.670 1.00 87.12 296 ILE A N 1
ATOM 2340 C CA . ILE A 1 296 ? 20.506 16.375 -1.970 1.00 87.12 296 ILE A CA 1
ATOM 2341 C C . ILE A 1 296 ? 19.576 16.331 -0.759 1.00 87.12 296 ILE A C 1
ATOM 2343 O O . ILE A 1 296 ? 19.065 17.366 -0.327 1.00 87.12 296 ILE A O 1
ATOM 2347 N N . GLN A 1 297 ? 19.398 15.144 -0.175 1.00 85.88 297 GLN A N 1
ATOM 2348 C CA . GLN A 1 297 ? 18.561 14.957 1.001 1.00 85.88 297 GLN A CA 1
ATOM 2349 C C . GLN A 1 297 ? 19.023 15.827 2.179 1.00 85.88 297 GLN A C 1
ATOM 2351 O O . GLN A 1 297 ? 18.202 16.516 2.789 1.00 85.88 297 GLN A O 1
ATOM 2356 N N . SER A 1 298 ? 20.322 15.814 2.488 1.00 85.19 298 SER A N 1
ATOM 2357 C CA . SER A 1 298 ? 20.903 16.612 3.572 1.00 85.19 298 SER A CA 1
ATOM 2358 C C . SER A 1 298 ? 20.699 18.113 3.349 1.00 85.19 298 SER A C 1
ATOM 2360 O O . SER A 1 298 ? 20.263 18.830 4.252 1.00 85.19 298 SER A O 1
ATOM 2362 N N . ARG A 1 299 ? 20.920 18.592 2.120 1.00 88.12 299 ARG A N 1
ATOM 2363 C CA . ARG A 1 299 ? 20.794 20.013 1.775 1.00 88.12 299 ARG A CA 1
ATOM 2364 C C . ARG A 1 299 ? 19.367 20.513 1.878 1.00 88.12 299 ARG A C 1
ATOM 2366 O O . ARG A 1 299 ? 19.132 21.498 2.575 1.00 88.12 299 ARG A O 1
ATOM 2373 N N . VAL A 1 300 ? 18.407 19.811 1.275 1.00 87.69 300 VAL A N 1
ATOM 2374 C CA . VAL A 1 300 ? 16.989 20.190 1.377 1.00 87.69 300 VAL A CA 1
ATOM 2375 C C . VAL A 1 300 ? 16.550 20.193 2.844 1.00 87.69 300 VAL A C 1
ATOM 2377 O O . VAL A 1 300 ? 15.898 21.138 3.281 1.00 87.69 300 VAL A O 1
ATOM 2380 N N . ARG A 1 301 ? 16.973 19.194 3.635 1.00 84.75 301 ARG A N 1
ATOM 2381 C CA . ARG A 1 301 ? 16.670 19.128 5.072 1.00 84.75 301 ARG A CA 1
ATOM 2382 C C . ARG A 1 301 ? 17.280 20.279 5.865 1.00 84.75 301 ARG A C 1
ATOM 2384 O O . ARG A 1 301 ? 16.597 20.812 6.726 1.00 84.75 301 ARG A O 1
ATOM 2391 N N . SER A 1 302 ? 18.509 20.690 5.554 1.00 85.69 302 SER A N 1
ATOM 2392 C CA . SER A 1 302 ? 19.189 21.802 6.238 1.00 85.69 302 SER A CA 1
ATOM 2393 C C . SER A 1 302 ? 18.491 23.155 6.052 1.00 85.69 302 SER A C 1
ATOM 2395 O O . SER A 1 302 ? 18.679 24.064 6.856 1.00 85.69 302 SER A O 1
ATOM 2397 N N . LYS A 1 303 ? 17.701 23.295 4.979 1.00 83.94 303 LYS A N 1
ATOM 2398 C CA . LYS A 1 303 ? 16.952 24.512 4.639 1.00 83.94 303 LYS A CA 1
ATOM 2399 C C . LYS A 1 303 ? 15.494 24.474 5.084 1.00 83.94 303 LYS A C 1
ATOM 2401 O O . LYS A 1 303 ? 14.839 25.514 5.072 1.00 83.94 303 LYS A O 1
ATOM 2406 N N . ALA A 1 304 ? 14.984 23.298 5.435 1.00 78.69 304 ALA A N 1
ATOM 2407 C CA . ALA A 1 304 ? 13.599 23.127 5.830 1.00 78.69 304 ALA A CA 1
ATOM 2408 C C . ALA A 1 304 ? 13.365 23.660 7.257 1.00 78.69 304 ALA A C 1
ATOM 2410 O O . ALA A 1 304 ? 14.176 23.385 8.143 1.00 78.69 304 ALA A O 1
ATOM 2411 N N . PRO A 1 305 ? 12.259 24.385 7.511 1.00 71.31 305 PRO A N 1
ATOM 2412 C CA . PRO A 1 305 ? 11.830 24.701 8.870 1.00 71.31 305 PRO A CA 1
ATOM 2413 C C . PRO A 1 305 ? 11.400 23.425 9.615 1.00 71.31 305 PRO A C 1
ATOM 2415 O O . PRO A 1 305 ? 11.175 22.383 8.996 1.00 71.31 305 PRO A O 1
ATOM 2418 N N . ASP A 1 306 ? 11.226 23.514 10.938 1.00 62.28 306 ASP A N 1
ATOM 2419 C CA . ASP A 1 306 ? 10.695 22.409 11.748 1.00 62.28 306 ASP A CA 1
ATOM 2420 C C . ASP A 1 306 ? 9.362 21.891 11.186 1.00 62.28 306 ASP A C 1
ATOM 2422 O O . ASP A 1 306 ? 8.339 22.583 11.238 1.00 62.28 306 ASP A O 1
ATOM 2426 N N . GLY A 1 307 ? 9.356 20.655 10.690 1.00 63.69 307 GLY A N 1
ATOM 2427 C CA . GLY A 1 307 ? 8.160 20.016 10.160 1.00 63.69 307 GLY A CA 1
ATOM 2428 C C . GLY A 1 307 ? 8.457 18.920 9.144 1.00 63.69 307 GLY A C 1
ATOM 2429 O O . GLY A 1 307 ? 9.579 18.747 8.665 1.00 63.69 307 GLY A O 1
ATOM 2430 N N . ASN A 1 308 ? 7.408 18.179 8.808 1.00 75.62 308 ASN A N 1
ATOM 2431 C CA . ASN A 1 308 ? 7.480 17.052 7.891 1.00 75.62 308 ASN A CA 1
ATOM 2432 C C . ASN A 1 308 ? 7.304 17.554 6.448 1.00 75.62 308 ASN A C 1
ATOM 2434 O O . ASN A 1 308 ? 6.360 18.289 6.136 1.00 75.62 308 ASN A O 1
ATOM 2438 N N . PHE A 1 309 ? 8.198 17.155 5.545 1.00 81.00 309 PHE A N 1
ATOM 2439 C CA . PHE A 1 309 ? 8.138 17.538 4.135 1.00 81.00 309 PHE A CA 1
ATOM 2440 C C . PHE A 1 309 ? 8.476 16.368 3.216 1.00 81.00 309 PHE A C 1
ATOM 2442 O O . PHE A 1 309 ? 9.064 15.364 3.608 1.00 81.00 309 PHE A O 1
ATOM 2449 N N . SER A 1 310 ? 8.091 16.543 1.963 1.00 87.94 310 SER A N 1
ATOM 2450 C CA . SER A 1 310 ? 8.323 15.628 0.856 1.00 87.94 310 SER A CA 1
ATOM 2451 C C . SER A 1 310 ? 8.905 16.417 -0.304 1.00 87.94 310 SER A C 1
ATOM 2453 O O . SER A 1 310 ? 8.607 17.608 -0.462 1.00 87.94 310 SER A O 1
ATOM 2455 N N . PHE A 1 311 ? 9.727 15.769 -1.119 1.00 90.94 311 PHE A N 1
ATOM 2456 C CA . PHE A 1 311 ? 10.192 16.372 -2.355 1.00 90.94 311 PHE A CA 1
ATOM 2457 C C . PHE A 1 311 ? 10.390 15.339 -3.458 1.00 90.94 311 PHE A C 1
ATOM 2459 O O . PHE A 1 311 ? 10.713 14.178 -3.213 1.00 90.94 311 PHE A O 1
ATOM 2466 N N . ILE A 1 312 ? 10.183 15.791 -4.689 1.00 91.94 312 ILE A N 1
ATOM 2467 C CA . ILE A 1 312 ? 10.441 15.027 -5.904 1.00 91.94 312 ILE A CA 1
ATOM 2468 C C . ILE A 1 312 ? 11.355 15.878 -6.773 1.00 91.94 312 ILE A C 1
ATOM 2470 O O . ILE A 1 312 ? 10.980 16.994 -7.126 1.00 91.94 312 ILE A O 1
ATOM 2474 N N . THR A 1 313 ? 12.530 15.362 -7.118 1.00 91.25 313 THR A N 1
ATOM 2475 C CA . THR A 1 313 ? 13.562 16.073 -7.877 1.00 91.25 313 THR A CA 1
ATOM 2476 C C . THR A 1 313 ? 13.879 15.323 -9.162 1.00 91.25 313 THR A C 1
ATOM 2478 O O . THR A 1 313 ? 14.192 14.136 -9.136 1.00 91.25 313 THR A O 1
ATOM 2481 N N . PHE A 1 314 ? 13.856 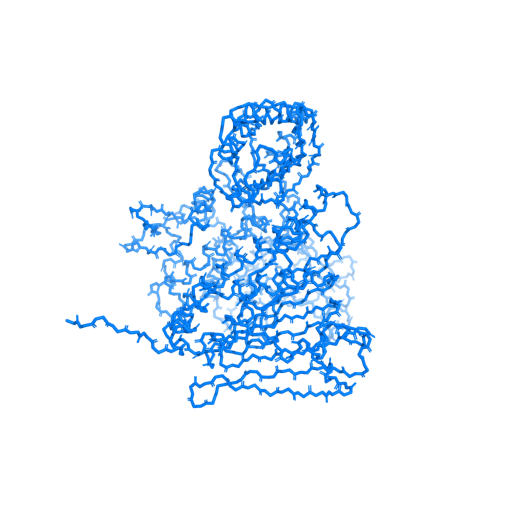16.027 -10.286 1.00 89.31 314 PHE A N 1
ATOM 2482 C CA . PHE A 1 314 ? 14.390 15.588 -11.567 1.00 89.31 314 PHE A CA 1
ATOM 2483 C C . PHE A 1 314 ? 15.660 16.365 -11.865 1.00 89.31 314 PHE A C 1
ATOM 2485 O O . PHE A 1 314 ? 15.671 17.589 -11.772 1.00 89.31 314 PHE A O 1
ATOM 2492 N N . ILE A 1 315 ? 16.712 15.643 -12.230 1.00 88.06 315 ILE A N 1
ATOM 2493 C CA . ILE A 1 315 ? 17.997 16.198 -12.635 1.00 88.06 315 ILE A CA 1
ATOM 2494 C C . ILE A 1 315 ? 18.298 15.671 -14.032 1.00 88.06 315 ILE A C 1
ATOM 2496 O O . ILE A 1 315 ? 18.426 14.459 -14.227 1.00 88.06 315 ILE A O 1
ATOM 2500 N N . GLU A 1 316 ? 18.436 16.571 -14.996 1.00 85.81 316 GLU A N 1
ATOM 2501 C CA . GLU A 1 316 ? 18.935 16.259 -16.330 1.00 85.81 316 GLU A CA 1
ATOM 2502 C C . GLU A 1 316 ? 20.308 16.897 -16.531 1.00 85.81 316 GLU A C 1
ATOM 2504 O O . GLU A 1 316 ? 20.538 18.053 -16.187 1.00 85.81 316 GLU A O 1
ATOM 2509 N N . CYS A 1 317 ? 21.258 16.138 -17.067 1.00 83.00 317 CYS A N 1
ATOM 2510 C CA . CYS A 1 317 ? 22.589 16.640 -17.383 1.00 83.00 317 CYS A CA 1
ATOM 2511 C C . CYS A 1 317 ? 23.123 16.022 -18.676 1.00 83.00 317 CYS A C 1
ATOM 2513 O O . CYS A 1 317 ? 22.734 14.920 -19.075 1.00 83.00 317 CYS A O 1
ATOM 2515 N N . ASN A 1 318 ? 24.042 16.727 -19.339 1.00 73.62 318 ASN A N 1
ATOM 2516 C CA . ASN A 1 318 ? 24.604 16.281 -20.613 1.00 73.62 318 ASN A CA 1
ATOM 2517 C C . ASN A 1 318 ? 25.230 14.868 -20.513 1.00 73.62 318 ASN A C 1
ATOM 2519 O O . ASN A 1 318 ? 26.005 14.570 -19.599 1.00 73.62 318 ASN A O 1
ATOM 2523 N N . ARG A 1 319 ? 24.935 14.007 -21.502 1.00 61.28 319 ARG A N 1
ATOM 2524 C CA . ARG A 1 319 ? 25.388 12.604 -21.594 1.00 61.28 319 ARG A CA 1
ATOM 2525 C C . ARG A 1 319 ? 26.907 12.434 -21.512 1.00 61.28 319 ARG A C 1
ATOM 2527 O O . ARG A 1 319 ? 27.359 11.382 -21.070 1.00 61.28 319 ARG A O 1
ATOM 2534 N N . VAL A 1 320 ? 27.697 13.449 -21.872 1.00 60.06 320 VAL A N 1
ATOM 2535 C CA . VAL A 1 320 ? 29.169 13.430 -21.725 1.00 60.06 320 VAL A CA 1
ATOM 2536 C C . VAL A 1 320 ? 29.591 13.195 -20.265 1.00 60.06 320 VAL A C 1
ATOM 2538 O O . VAL A 1 320 ? 30.622 12.575 -20.002 1.00 60.06 320 VAL A O 1
ATOM 2541 N N . HIS A 1 321 ? 28.763 13.611 -19.305 1.00 59.06 321 HIS A N 1
ATOM 2542 C CA . HIS A 1 321 ? 29.025 13.505 -17.871 1.00 59.06 321 HIS A CA 1
ATOM 2543 C C . HIS A 1 321 ? 28.383 12.271 -17.210 1.00 59.06 321 HIS A C 1
ATOM 2545 O O . HIS A 1 321 ? 28.599 12.037 -16.020 1.00 59.06 321 HIS A O 1
ATOM 2551 N N . TYR A 1 322 ? 27.636 11.451 -17.962 1.00 59.34 322 TYR A N 1
ATOM 2552 C CA . TYR A 1 322 ? 26.794 10.377 -17.427 1.00 59.34 322 TYR A CA 1
ATOM 2553 C C . TYR A 1 322 ? 27.120 9.001 -18.027 1.00 59.34 322 TYR A C 1
ATOM 2555 O O . TYR A 1 322 ? 27.184 8.811 -19.242 1.00 59.34 322 TYR A O 1
ATOM 2563 N N . ASN A 1 323 ? 27.306 7.997 -17.171 1.00 53.22 323 ASN A N 1
ATOM 2564 C CA . ASN A 1 323 ? 27.484 6.609 -17.572 1.00 53.22 323 ASN A CA 1
ATOM 2565 C C . ASN A 1 323 ? 26.130 5.894 -17.620 1.00 53.22 323 ASN A C 1
ATOM 2567 O O . ASN A 1 323 ? 25.640 5.378 -16.617 1.00 53.22 323 ASN A O 1
ATOM 2571 N N . VAL A 1 324 ? 25.561 5.800 -18.822 1.00 49.69 324 VAL A N 1
ATOM 2572 C CA . VAL A 1 324 ? 24.293 5.098 -19.077 1.00 49.69 324 VAL A CA 1
ATOM 2573 C C . VAL A 1 324 ? 24.349 3.619 -18.661 1.00 49.69 324 VAL A C 1
ATOM 2575 O O . VAL A 1 324 ? 23.336 3.061 -18.249 1.00 49.69 324 VAL A O 1
ATOM 2578 N N . SER A 1 325 ? 25.508 2.962 -18.698 1.00 42.09 325 SER A N 1
ATOM 2579 C CA . SER A 1 325 ? 25.620 1.540 -18.342 1.00 42.09 325 SER A CA 1
ATOM 2580 C C . SER A 1 325 ? 25.595 1.303 -16.830 1.00 42.09 325 SER A C 1
ATOM 2582 O O . SER A 1 325 ? 25.049 0.298 -16.386 1.00 42.09 325 SER A O 1
ATOM 2584 N N . LEU A 1 326 ? 26.140 2.238 -16.044 1.00 50.06 326 LEU A N 1
ATOM 2585 C CA . LEU A 1 326 ? 26.235 2.134 -14.580 1.00 50.06 326 LEU A CA 1
ATOM 2586 C C . LEU A 1 326 ? 25.182 2.962 -13.832 1.00 50.06 326 LEU A C 1
ATOM 2588 O O . LEU A 1 326 ? 25.041 2.811 -12.626 1.00 50.06 326 LEU A O 1
ATOM 2592 N N . GLY A 1 327 ? 24.444 3.839 -14.521 1.00 51.34 327 GLY A N 1
ATOM 2593 C CA . GLY A 1 327 ? 23.497 4.747 -13.869 1.00 51.34 327 GLY A CA 1
ATOM 2594 C C . GLY A 1 327 ? 24.171 5.797 -12.977 1.00 51.34 327 GLY A C 1
ATOM 2595 O O . GLY A 1 327 ? 23.529 6.331 -12.081 1.00 51.34 327 GLY A O 1
ATOM 2596 N N . SER A 1 328 ? 25.455 6.084 -13.208 1.00 54.47 328 SER A N 1
ATOM 2597 C CA . SER A 1 328 ? 26.299 6.945 -12.372 1.00 54.47 328 SER A CA 1
ATOM 2598 C C . SER A 1 328 ? 27.048 7.991 -13.206 1.00 54.47 328 SER A C 1
ATOM 2600 O O . SER A 1 328 ? 27.143 7.878 -14.428 1.00 54.47 328 SER A O 1
ATOM 2602 N N . LEU A 1 329 ? 27.578 9.041 -12.571 1.00 56.91 329 LEU A N 1
ATOM 2603 C CA . LEU A 1 329 ? 28.391 10.064 -13.249 1.00 56.91 329 LEU A CA 1
ATOM 2604 C C . LEU A 1 329 ? 29.784 9.524 -13.651 1.00 56.91 329 LEU A C 1
ATOM 2606 O O . LEU A 1 329 ? 30.326 8.637 -12.993 1.00 56.91 329 LEU A O 1
ATOM 2610 N N . ARG A 1 330 ? 30.376 10.051 -14.737 1.00 53.56 330 ARG A N 1
ATOM 2611 C CA . ARG A 1 330 ? 31.701 9.637 -15.259 1.00 53.56 330 ARG A CA 1
ATOM 2612 C C . ARG A 1 330 ? 32.862 10.501 -14.731 1.00 53.56 330 ARG A C 1
ATOM 2614 O O . ARG A 1 330 ? 32.908 11.699 -15.001 1.00 53.56 330 ARG A O 1
ATOM 2621 N N . GLY A 1 331 ? 33.884 9.859 -14.148 1.00 54.56 331 GLY A N 1
ATOM 2622 C CA . GLY A 1 331 ? 35.284 10.336 -14.111 1.00 54.56 331 GLY A CA 1
ATOM 2623 C C . GLY A 1 331 ? 35.529 11.761 -13.578 1.00 54.56 331 GLY A C 1
ATOM 2624 O O . GLY A 1 331 ? 34.875 12.214 -12.646 1.00 54.56 331 GLY A O 1
ATOM 2625 N N . SER A 1 332 ? 36.488 12.490 -14.158 1.00 40.62 332 SER A N 1
ATOM 2626 C CA . SER A 1 332 ? 36.922 13.830 -13.708 1.00 40.62 332 SER A CA 1
ATOM 2627 C C . SER A 1 332 ? 35.878 14.945 -13.895 1.00 40.62 332 SER A C 1
ATOM 2629 O O . SER A 1 332 ? 35.940 15.965 -13.210 1.00 40.62 332 SER A O 1
ATOM 2631 N N . ALA A 1 333 ? 34.863 14.746 -14.744 1.00 50.47 333 ALA A N 1
ATOM 2632 C CA . ALA A 1 333 ? 33.751 15.687 -14.909 1.00 50.47 333 ALA A CA 1
ATOM 2633 C C . ALA A 1 333 ? 32.720 15.639 -13.759 1.00 50.47 333 ALA A C 1
ATOM 2635 O O . ALA A 1 333 ? 31.865 16.518 -13.638 1.00 50.47 333 ALA A O 1
ATOM 2636 N N . THR A 1 334 ? 32.830 14.638 -12.879 1.00 62.47 334 THR A N 1
ATOM 2637 C CA . THR A 1 334 ? 31.920 14.400 -11.751 1.00 62.47 334 THR A CA 1
ATOM 2638 C C . THR A 1 334 ? 31.942 15.533 -10.726 1.00 62.47 334 THR A C 1
ATOM 2640 O O . THR A 1 334 ? 30.896 15.888 -10.196 1.00 62.47 334 THR A O 1
ATOM 2643 N N . ALA A 1 335 ? 33.104 16.136 -10.449 1.00 68.38 335 ALA A N 1
ATOM 2644 C CA . ALA A 1 335 ? 33.227 17.144 -9.392 1.00 68.38 335 ALA A CA 1
ATOM 2645 C C . ALA A 1 335 ? 32.535 18.467 -9.752 1.00 68.38 335 ALA A C 1
ATOM 2647 O O . ALA A 1 335 ? 31.845 19.040 -8.910 1.00 68.38 335 ALA A O 1
ATOM 2648 N N . LYS A 1 336 ? 32.669 18.927 -11.006 1.00 73.56 336 LYS A N 1
ATOM 2649 C CA . LYS A 1 336 ? 32.027 20.163 -11.483 1.00 73.56 336 LYS A CA 1
ATOM 2650 C C . LYS A 1 336 ? 30.506 20.014 -11.511 1.00 73.56 336 LYS A C 1
ATOM 2652 O O . LYS A 1 336 ? 29.814 20.854 -10.951 1.00 73.56 336 LYS A O 1
ATOM 2657 N N . VAL A 1 337 ? 29.999 18.917 -12.079 1.00 76.00 337 VAL A N 1
ATOM 2658 C CA . VAL A 1 337 ? 28.553 18.643 -12.135 1.00 76.00 337 VAL A CA 1
ATOM 2659 C C . VAL A 1 337 ? 27.974 18.440 -10.734 1.00 76.00 337 VAL A C 1
ATOM 2661 O O . VAL A 1 337 ? 26.944 19.026 -10.422 1.00 76.00 337 VAL A O 1
ATOM 2664 N N . LYS A 1 338 ? 28.652 17.689 -9.848 1.00 78.25 338 LYS A N 1
ATOM 2665 C CA . LYS A 1 338 ? 28.239 17.569 -8.438 1.00 78.25 338 LYS A CA 1
ATOM 2666 C C . LYS A 1 338 ? 28.204 18.941 -7.756 1.00 78.25 338 LYS A C 1
ATOM 2668 O O . LYS A 1 338 ? 27.225 19.246 -7.087 1.00 78.25 338 LYS A O 1
ATOM 2673 N N . LYS A 1 339 ? 29.231 19.783 -7.938 1.00 82.88 339 LYS A N 1
ATOM 2674 C CA . LYS A 1 339 ? 29.274 21.146 -7.377 1.00 82.88 339 LYS A CA 1
ATOM 2675 C C . LYS A 1 339 ? 28.109 22.004 -7.869 1.00 82.88 339 LYS A C 1
ATOM 2677 O O . LYS A 1 339 ? 27.516 22.721 -7.067 1.00 82.88 339 LYS A O 1
ATOM 2682 N N . GLU A 1 340 ? 27.771 21.900 -9.147 1.00 85.56 340 GLU A N 1
ATOM 2683 C CA . GLU A 1 340 ? 26.665 22.654 -9.729 1.00 85.56 340 GLU A CA 1
ATOM 2684 C C . GLU A 1 340 ? 25.313 22.179 -9.188 1.00 85.56 340 GLU A C 1
ATOM 2686 O O . GLU A 1 340 ? 24.553 22.991 -8.666 1.00 85.56 340 GLU A O 1
ATOM 2691 N N . ILE A 1 341 ? 25.069 20.860 -9.166 1.00 87.12 341 ILE A N 1
ATOM 2692 C CA . ILE A 1 341 ? 23.867 20.271 -8.552 1.00 87.12 341 ILE A CA 1
ATOM 2693 C C . ILE A 1 341 ? 23.713 20.753 -7.105 1.00 87.12 341 ILE A C 1
ATOM 2695 O O . ILE A 1 341 ? 22.626 21.171 -6.715 1.00 87.12 341 ILE A O 1
ATOM 2699 N N . ARG A 1 342 ? 24.798 20.758 -6.316 1.00 86.75 342 ARG A N 1
ATOM 2700 C CA . ARG A 1 342 ? 24.782 21.252 -4.927 1.00 86.75 342 ARG A CA 1
ATOM 2701 C C . ARG A 1 342 ? 24.315 22.702 -4.849 1.00 86.75 342 ARG A C 1
ATOM 2703 O O . ARG A 1 342 ? 23.383 22.998 -4.109 1.00 86.75 342 ARG A O 1
ATOM 2710 N N . SER A 1 343 ? 24.952 23.585 -5.619 1.00 88.94 343 SER A N 1
ATOM 2711 C CA . SER A 1 343 ? 24.642 25.017 -5.606 1.00 88.94 343 SER A CA 1
ATOM 2712 C C . SER A 1 343 ? 23.203 25.294 -6.038 1.00 88.94 343 SER A C 1
ATOM 2714 O O . SER A 1 343 ? 22.546 26.161 -5.465 1.00 88.94 343 SER A O 1
ATOM 2716 N N . MET A 1 344 ? 22.713 24.567 -7.043 1.00 92.12 344 MET A N 1
ATOM 2717 C CA . MET A 1 344 ? 21.350 24.717 -7.541 1.00 92.12 344 MET A CA 1
ATOM 2718 C C . MET A 1 344 ? 20.321 24.220 -6.520 1.00 92.12 344 MET A C 1
ATOM 2720 O O . MET A 1 344 ? 19.354 24.927 -6.253 1.00 92.12 344 MET A O 1
ATOM 2724 N N . ILE A 1 345 ? 20.537 23.054 -5.902 1.00 92.81 345 ILE A N 1
ATOM 2725 C CA . ILE A 1 345 ? 19.632 22.504 -4.878 1.00 92.81 345 ILE A CA 1
ATOM 2726 C C . ILE A 1 345 ? 19.558 23.416 -3.652 1.00 92.81 345 ILE A C 1
ATOM 2728 O O . ILE A 1 345 ? 18.458 23.661 -3.158 1.00 92.81 345 ILE A O 1
ATOM 2732 N N . ASP A 1 346 ? 20.690 23.961 -3.194 1.00 89.88 346 ASP A N 1
ATOM 2733 C CA . ASP A 1 346 ? 20.708 24.927 -2.090 1.00 89.88 346 ASP A CA 1
ATOM 2734 C C . ASP A 1 346 ? 19.860 26.162 -2.421 1.00 89.88 346 ASP A C 1
ATOM 2736 O O . ASP A 1 346 ? 19.035 26.580 -1.607 1.00 89.88 346 ASP A O 1
ATOM 2740 N N . GLY A 1 347 ? 20.042 26.725 -3.622 1.00 90.69 347 GLY A N 1
ATOM 2741 C CA . GLY A 1 347 ? 19.292 27.891 -4.087 1.00 90.69 347 GLY A CA 1
ATOM 2742 C C . GLY A 1 347 ? 17.791 27.620 -4.182 1.00 90.69 347 GLY A C 1
ATOM 2743 O O . GLY A 1 347 ? 16.998 28.390 -3.648 1.00 90.69 347 GLY A O 1
ATOM 2744 N N . LEU A 1 348 ? 17.403 26.494 -4.787 1.00 92.31 348 LEU A N 1
ATOM 2745 C CA . LEU A 1 348 ? 16.002 26.102 -4.969 1.00 92.31 348 LEU A CA 1
ATOM 2746 C C . LEU A 1 348 ? 15.297 25.807 -3.640 1.00 92.31 348 LEU A C 1
ATOM 2748 O O . LEU A 1 348 ? 14.164 26.242 -3.427 1.00 92.31 348 LEU A O 1
ATOM 2752 N N . ALA A 1 349 ? 15.957 25.090 -2.727 1.00 89.75 349 ALA A N 1
ATOM 2753 C CA . ALA A 1 349 ? 15.409 24.827 -1.401 1.00 89.75 349 ALA A CA 1
ATOM 2754 C C . ALA A 1 349 ? 15.256 26.134 -0.606 1.00 89.75 349 ALA A C 1
ATOM 2756 O O . ALA A 1 349 ? 14.198 26.381 -0.028 1.00 89.75 349 ALA A O 1
ATOM 2757 N N . GLN A 1 350 ? 16.273 27.003 -0.629 1.00 88.69 350 GLN A N 1
ATOM 2758 C CA . GLN A 1 350 ? 16.223 28.310 0.027 1.00 88.69 350 GLN A CA 1
ATOM 2759 C C . GLN A 1 350 ? 15.104 29.190 -0.543 1.00 88.69 350 GLN A C 1
ATOM 2761 O O . GLN A 1 350 ? 14.365 29.810 0.220 1.00 88.69 350 GLN A O 1
ATOM 2766 N N . GLU A 1 351 ? 14.950 29.234 -1.866 1.00 88.06 351 GLU A N 1
ATOM 2767 C CA . GLU A 1 351 ? 13.886 29.976 -2.542 1.00 88.06 351 GLU A CA 1
ATOM 2768 C C . GLU A 1 351 ? 12.502 29.486 -2.097 1.00 88.06 351 GLU A C 1
ATOM 2770 O O . GLU A 1 351 ? 11.646 30.291 -1.730 1.00 88.06 351 GLU A O 1
ATOM 2775 N N . TYR A 1 352 ? 12.286 28.169 -2.078 1.00 86.56 352 TYR A N 1
ATOM 2776 C CA . TYR A 1 352 ? 11.003 27.596 -1.685 1.00 86.56 352 TYR A CA 1
ATOM 2777 C C . TYR A 1 352 ? 10.658 27.898 -0.221 1.00 86.56 352 TYR A C 1
ATOM 2779 O O . TYR A 1 352 ? 9.558 28.375 0.071 1.00 86.56 352 TYR A O 1
ATOM 2787 N N . PHE A 1 353 ? 11.589 27.637 0.702 1.00 84.50 353 PHE A N 1
ATOM 2788 C CA . PHE A 1 353 ? 11.332 27.808 2.133 1.00 84.50 353 PHE A CA 1
ATOM 2789 C C . PHE A 1 353 ? 11.267 29.280 2.554 1.00 84.50 353 PHE A C 1
ATOM 2791 O O . PHE A 1 353 ? 10.526 29.592 3.479 1.00 84.50 353 PHE A O 1
ATOM 2798 N N . SER A 1 354 ? 11.960 30.192 1.862 1.00 82.75 354 SER A N 1
ATOM 2799 C CA . SER A 1 354 ? 11.858 31.637 2.136 1.00 82.75 354 SER A CA 1
ATOM 2800 C C . SER A 1 354 ? 10.564 32.273 1.616 1.00 82.75 354 SER A C 1
ATOM 2802 O O . SER A 1 354 ? 10.040 33.180 2.255 1.00 82.75 354 SER A O 1
ATOM 2804 N N . LYS A 1 355 ? 10.018 31.801 0.483 1.00 75.62 355 LYS A N 1
ATOM 2805 C CA . LYS A 1 355 ? 8.756 32.311 -0.095 1.00 75.62 355 LYS A CA 1
ATOM 2806 C C . LYS A 1 355 ? 7.503 31.860 0.655 1.00 75.62 355 LYS A C 1
ATOM 2808 O O . LYS A 1 355 ? 6.451 32.488 0.543 1.00 75.62 355 LYS A O 1
ATOM 2813 N N . GLN A 1 356 ? 7.569 30.750 1.380 1.00 65.88 356 GLN A N 1
ATOM 2814 C CA . GLN A 1 356 ? 6.456 30.289 2.199 1.00 65.88 356 GLN A CA 1
ATOM 2815 C C . GLN A 1 356 ? 6.473 31.055 3.528 1.00 65.88 356 GLN A C 1
ATOM 2817 O O . GLN A 1 356 ? 7.349 30.804 4.348 1.00 65.88 356 GLN A O 1
ATOM 2822 N N . ASN A 1 357 ? 5.513 31.969 3.744 1.00 54.66 357 ASN A N 1
ATOM 2823 C CA . ASN A 1 357 ? 5.342 32.684 5.020 1.00 54.66 357 ASN A CA 1
ATOM 2824 C C . ASN A 1 357 ? 5.574 31.738 6.209 1.00 54.66 357 ASN A C 1
ATOM 2826 O O . ASN A 1 357 ? 4.942 30.676 6.276 1.00 54.66 357 ASN A O 1
ATOM 2830 N N . SER A 1 358 ? 6.436 32.134 7.151 1.00 50.78 358 SER A N 1
ATOM 2831 C CA . SER A 1 358 ? 6.732 31.368 8.371 1.00 50.78 358 SER A CA 1
ATOM 2832 C C . SER A 1 358 ? 5.455 30.960 9.108 1.00 50.78 358 SER A C 1
ATOM 2834 O O . SER A 1 358 ? 5.369 29.843 9.615 1.00 50.78 358 SER A O 1
ATOM 2836 N N . ASP A 1 359 ? 4.423 31.809 9.064 1.00 44.28 359 ASP A N 1
ATOM 2837 C CA . ASP A 1 359 ? 3.109 31.569 9.668 1.00 44.28 359 ASP A CA 1
ATOM 2838 C C . ASP A 1 359 ? 2.346 30.403 9.031 1.00 44.28 359 ASP A C 1
ATOM 2840 O O . ASP A 1 359 ? 1.602 29.710 9.711 1.00 44.28 359 ASP A O 1
ATOM 2844 N N . ARG A 1 360 ? 2.554 30.105 7.743 1.00 47.59 360 ARG A N 1
ATOM 2845 C CA . ARG A 1 360 ? 1.889 28.980 7.059 1.00 47.59 360 ARG A CA 1
ATOM 2846 C C . ARG A 1 360 ? 2.493 27.629 7.455 1.00 47.59 360 ARG A C 1
ATOM 2848 O O . ARG A 1 360 ? 1.777 26.631 7.501 1.00 47.59 360 ARG A O 1
ATOM 2855 N N . TRP A 1 361 ? 3.786 27.606 7.790 1.00 46.44 361 TRP A N 1
ATOM 2856 C CA . TRP A 1 361 ? 4.475 26.448 8.374 1.00 46.44 361 TRP A CA 1
ATOM 2857 C C . TRP A 1 361 ? 4.231 26.325 9.885 1.00 46.44 361 TRP A C 1
ATOM 2859 O O . TRP A 1 361 ? 4.035 25.221 10.389 1.00 46.44 361 TRP A O 1
ATOM 2869 N N . LEU A 1 362 ? 4.133 27.445 10.606 1.00 40.16 362 LEU A N 1
ATOM 2870 C CA . LEU A 1 362 ? 3.674 27.478 12.000 1.00 40.16 362 LEU A CA 1
ATOM 2871 C C . LEU A 1 362 ? 2.209 27.025 12.123 1.00 40.16 362 LEU A C 1
ATOM 2873 O O . LEU A 1 362 ? 1.881 26.267 13.031 1.00 40.16 362 LEU A O 1
ATOM 2877 N N . HIS A 1 363 ? 1.343 27.369 11.168 1.00 39.44 363 HIS A N 1
ATOM 2878 C CA . HIS A 1 363 ? -0.013 26.828 11.090 1.00 39.44 363 HIS A CA 1
ATOM 2879 C C . HIS A 1 363 ? -0.056 25.372 10.626 1.00 39.44 363 HIS A C 1
ATOM 2881 O O . HIS A 1 363 ? -1.031 24.692 10.914 1.00 39.44 363 HIS A O 1
ATOM 2887 N N . LEU A 1 364 ? 1.000 24.838 10.002 1.00 42.28 364 LEU A N 1
ATOM 2888 C CA . LEU A 1 364 ? 1.158 23.390 9.830 1.00 42.28 364 LEU A CA 1
ATOM 2889 C C . LEU A 1 364 ? 1.490 22.691 11.159 1.00 42.28 364 LEU A C 1
ATOM 2891 O O . LEU A 1 364 ? 1.009 21.577 11.368 1.00 42.28 364 LEU A O 1
ATOM 2895 N N . LYS A 1 365 ? 2.185 23.359 12.101 1.00 42.41 365 LYS A N 1
ATOM 2896 C CA . LYS A 1 365 ? 2.295 22.879 13.495 1.00 42.41 365 LYS A CA 1
ATOM 2897 C C . LYS A 1 365 ? 0.918 22.791 14.172 1.00 42.41 365 LYS A C 1
ATOM 2899 O O . LYS A 1 365 ? 0.722 21.871 14.957 1.00 42.41 365 LYS A O 1
ATOM 2904 N N . SER A 1 366 ? -0.043 23.668 13.840 1.00 38.69 366 SER A N 1
ATOM 2905 C CA . SER A 1 366 ? -1.435 23.575 14.325 1.00 38.69 366 SER A CA 1
ATOM 2906 C C . SER A 1 366 ? -2.352 22.682 13.474 1.00 38.69 366 SER A C 1
ATOM 2908 O O . SER A 1 366 ? -3.244 22.052 14.028 1.00 38.69 366 SER A O 1
ATOM 2910 N N . ASP A 1 367 ? -2.130 22.558 12.160 1.00 40.34 367 ASP A N 1
ATOM 2911 C CA . ASP A 1 367 ? -2.908 21.696 11.250 1.00 40.34 367 ASP A CA 1
ATOM 2912 C C . ASP A 1 367 ? -2.579 20.210 11.426 1.00 40.34 367 ASP A C 1
ATOM 2914 O O . ASP A 1 367 ? -3.398 19.362 11.064 1.00 40.34 367 ASP A O 1
ATOM 2918 N N . HIS A 1 368 ? -1.414 19.872 11.997 1.00 46.22 368 HIS A N 1
ATOM 2919 C CA . HIS A 1 368 ? -1.165 18.534 12.547 1.00 46.22 368 HIS A CA 1
ATOM 2920 C C . HIS A 1 368 ? -2.221 18.143 13.597 1.00 46.22 368 HIS A C 1
ATOM 2922 O O . HIS A 1 368 ? -2.492 16.958 13.772 1.00 46.22 368 HIS A O 1
ATOM 2928 N N . TYR A 1 369 ? -2.870 19.135 14.216 1.00 47.59 369 TYR A N 1
ATOM 2929 C CA . TYR A 1 369 ? -3.881 18.987 15.256 1.00 47.59 369 TYR A CA 1
ATOM 2930 C C . TYR A 1 369 ? -5.202 19.677 14.910 1.00 47.59 369 TYR A C 1
ATOM 2932 O O . TYR A 1 369 ? -5.981 19.948 15.826 1.00 47.59 369 TYR A O 1
ATOM 2940 N N . ASP A 1 370 ? -5.494 19.982 13.633 1.00 44.22 370 ASP A N 1
ATOM 2941 C CA . ASP A 1 370 ? -6.806 20.546 13.299 1.00 44.22 370 ASP A CA 1
ATOM 2942 C C . ASP A 1 370 ? -7.873 19.472 13.558 1.00 44.22 370 ASP A C 1
ATOM 2944 O O . ASP A 1 370 ? -8.178 18.620 12.720 1.00 44.22 370 ASP A O 1
ATOM 2948 N N . LEU A 1 371 ? -8.444 19.520 14.764 1.00 45.22 371 LEU A N 1
ATOM 2949 C CA . LEU A 1 371 ? -9.500 18.651 15.279 1.00 45.22 371 LEU A CA 1
ATOM 2950 C C . LEU A 1 371 ? -10.750 18.662 14.382 1.00 45.22 371 LEU A C 1
ATOM 2952 O O . LEU A 1 371 ? -11.623 17.810 14.541 1.00 45.22 371 LEU A O 1
ATOM 2956 N N . ARG A 1 372 ? -10.850 19.596 13.422 1.00 45.22 372 ARG A N 1
ATOM 2957 C CA . ARG A 1 372 ? -11.884 19.596 12.377 1.00 45.22 372 ARG A CA 1
ATOM 2958 C C . ARG A 1 372 ? -11.674 18.503 11.323 1.00 45.22 372 ARG A C 1
ATOM 2960 O O . ARG A 1 372 ? -12.644 18.133 10.670 1.00 45.22 372 ARG A O 1
ATOM 2967 N N . ARG A 1 373 ? -10.445 17.996 11.150 1.00 43.88 373 ARG A N 1
ATOM 2968 C CA . ARG A 1 373 ? -10.071 16.956 10.170 1.00 43.88 373 ARG A CA 1
ATOM 2969 C C . ARG A 1 373 ? -9.950 15.553 10.747 1.00 43.88 373 ARG A C 1
ATOM 2971 O O . ARG A 1 373 ? -9.947 14.596 9.972 1.00 43.88 373 ARG A O 1
ATOM 2978 N N . VAL A 1 374 ? -9.864 15.408 12.071 1.00 51.47 374 VAL A N 1
ATOM 2979 C CA . VAL A 1 374 ? -10.119 14.106 12.697 1.00 51.47 374 VAL A CA 1
ATOM 2980 C C . VAL A 1 374 ? -11.506 13.692 12.238 1.00 51.47 374 VAL A C 1
ATOM 2982 O O . VAL A 1 374 ? -12.422 14.513 12.281 1.00 51.47 374 VAL A O 1
ATOM 2985 N N . GLN A 1 375 ? -11.654 12.459 11.752 1.00 46.09 375 GLN A N 1
ATOM 2986 C CA . GLN A 1 375 ? -12.964 11.909 11.441 1.00 46.09 375 GLN A CA 1
ATOM 2987 C C . GLN A 1 375 ? -13.775 12.005 12.734 1.00 46.09 375 GLN A C 1
ATOM 2989 O O . GLN A 1 375 ? -13.582 11.207 13.653 1.00 46.09 375 GLN A O 1
ATOM 2994 N N . LYS A 1 376 ? -14.581 13.067 12.865 1.00 48.78 376 LYS A N 1
ATOM 2995 C CA . LYS A 1 376 ? -15.413 13.256 14.040 1.00 48.78 376 LYS A CA 1
ATOM 2996 C C . LYS A 1 376 ? -16.292 12.022 14.059 1.00 48.78 376 LYS A C 1
ATOM 2998 O O . LYS A 1 376 ? -16.981 11.745 13.075 1.00 48.78 376 LYS A O 1
ATOM 3003 N N . LEU A 1 377 ? -16.212 11.255 15.146 1.00 56.25 377 LEU A N 1
ATOM 3004 C CA . LEU A 1 377 ? -17.252 10.280 15.430 1.00 56.25 377 LEU A CA 1
ATOM 3005 C C . LEU A 1 377 ? -18.584 11.026 15.260 1.00 56.25 377 LEU A C 1
ATOM 3007 O O . LEU A 1 377 ? -18.643 12.199 15.652 1.00 56.25 377 LEU A O 1
ATOM 3011 N N . PRO A 1 378 ? -19.564 10.419 14.570 1.00 53.19 378 PRO A N 1
ATOM 3012 C CA . PRO A 1 378 ? -20.776 11.113 14.158 1.00 53.19 378 PRO A CA 1
ATOM 3013 C C . PRO A 1 378 ? -21.338 11.909 15.333 1.00 53.19 378 PRO A C 1
ATOM 3015 O O . PRO A 1 378 ? -21.310 11.425 16.468 1.00 53.19 378 PRO A O 1
ATOM 3018 N N . GLU A 1 379 ? -21.796 13.142 15.073 1.00 56.09 379 GLU A N 1
ATOM 3019 C CA . GLU A 1 379 ? -22.550 13.879 16.090 1.00 56.09 379 GLU A CA 1
ATOM 3020 C C . GLU A 1 379 ? -23.610 12.934 16.642 1.00 56.09 379 GLU A C 1
ATOM 3022 O O . GLU A 1 379 ? -24.267 12.235 15.867 1.00 56.09 379 GLU A O 1
ATOM 3027 N N . SER A 1 380 ? -23.747 12.877 17.965 1.00 62.50 380 SER A N 1
ATOM 3028 C CA . SER A 1 380 ? -24.720 12.017 18.623 1.00 62.50 380 SER A CA 1
ATOM 3029 C C . SER A 1 380 ? -26.131 12.529 18.322 1.00 62.50 380 SER A C 1
ATOM 3031 O O . SER A 1 380 ? -26.750 13.269 19.092 1.00 62.50 380 SER A O 1
ATOM 3033 N N . ARG A 1 381 ? -26.605 12.139 17.140 1.00 64.75 381 ARG A N 1
ATOM 3034 C CA . ARG A 1 381 ? -27.947 12.286 16.604 1.00 64.75 381 ARG A CA 1
ATOM 3035 C C . ARG A 1 381 ? -28.376 10.930 16.086 1.00 64.75 381 ARG A C 1
ATOM 3037 O O . ARG A 1 381 ? -27.651 10.292 15.322 1.00 64.75 381 ARG A O 1
ATOM 3044 N N . LEU A 1 382 ? -29.555 10.501 16.504 1.00 66.44 382 LEU A N 1
ATOM 3045 C CA . LEU A 1 382 ? -30.172 9.305 15.963 1.00 66.44 382 LEU A CA 1
ATOM 3046 C C . LEU A 1 382 ? -31.191 9.714 14.905 1.00 66.44 382 LEU A C 1
ATOM 3048 O O . LEU A 1 382 ? -32.130 10.443 15.212 1.00 66.44 382 LEU A O 1
ATOM 3052 N N . PHE A 1 383 ? -31.019 9.189 13.694 1.00 64.06 383 PHE A N 1
ATOM 3053 C CA . PHE A 1 383 ? -32.042 9.196 12.655 1.00 64.06 383 PHE A CA 1
ATOM 3054 C C . PHE A 1 383 ? -32.625 7.792 12.568 1.00 64.06 383 PHE A C 1
ATOM 3056 O O . PHE A 1 383 ? -32.018 6.889 11.988 1.00 64.06 383 PHE A O 1
ATOM 3063 N N . ALA A 1 384 ? -33.786 7.587 13.179 1.00 63.03 384 ALA A N 1
ATOM 3064 C CA . ALA A 1 384 ? -34.445 6.293 13.138 1.00 63.03 384 ALA A CA 1
ATOM 3065 C C . ALA A 1 384 ? -35.409 6.244 11.944 1.00 63.03 384 ALA A C 1
ATOM 3067 O O . ALA A 1 384 ? -36.347 7.031 11.840 1.00 63.03 384 ALA A O 1
ATOM 3068 N N . ARG A 1 385 ? -35.182 5.295 11.033 1.00 59.41 385 ARG A N 1
ATOM 3069 C CA . ARG A 1 385 ? -36.165 4.877 10.025 1.00 59.41 385 ARG A CA 1
ATOM 3070 C C . ARG A 1 385 ? -36.490 3.413 10.272 1.00 59.41 385 ARG A C 1
ATOM 3072 O O . ARG A 1 385 ? -35.768 2.531 9.809 1.00 59.41 385 ARG A O 1
ATOM 3079 N N . SER A 1 386 ? -37.547 3.150 11.034 1.00 57.88 386 SER A N 1
ATOM 3080 C CA . SER A 1 386 ? -38.056 1.788 11.183 1.00 57.88 386 SER A CA 1
ATOM 3081 C C . SER A 1 386 ? -38.965 1.454 10.006 1.00 57.88 386 SER A C 1
ATOM 3083 O O . SER A 1 386 ? -39.922 2.172 9.738 1.00 57.88 386 SER A O 1
ATOM 3085 N N . LYS A 1 387 ? -38.706 0.331 9.328 1.00 56.16 387 LYS A N 1
ATOM 3086 C CA . LYS A 1 387 ? -39.655 -0.235 8.352 1.00 56.16 387 LYS A CA 1
ATOM 3087 C C . LYS A 1 387 ? -40.898 -0.836 9.021 1.00 56.16 387 LYS A C 1
ATOM 3089 O O . LYS A 1 387 ? -41.876 -1.095 8.335 1.00 56.16 387 LYS A O 1
ATOM 3094 N N . TYR A 1 388 ? -40.838 -1.076 10.332 1.00 60.78 388 TYR A N 1
ATOM 3095 C CA . TYR A 1 388 ? -41.898 -1.716 11.113 1.00 60.78 388 TYR A CA 1
ATOM 3096 C C . TYR A 1 388 ? -42.805 -0.710 11.832 1.00 60.78 388 TYR A C 1
ATOM 3098 O O . TYR A 1 388 ? -43.915 -1.064 12.207 1.00 60.78 388 TYR A O 1
ATOM 3106 N N . PHE A 1 389 ? -42.347 0.534 12.012 1.00 63.78 389 PHE A N 1
ATOM 3107 C CA . PHE A 1 389 ? -43.082 1.589 12.714 1.00 63.78 389 PHE A CA 1
ATOM 3108 C C . PHE A 1 389 ? -43.169 2.833 11.822 1.00 63.78 389 PHE A C 1
ATOM 3110 O O . PHE A 1 389 ? -42.352 3.749 11.944 1.00 63.78 389 PHE A O 1
ATOM 3117 N N . SER A 1 390 ? -44.141 2.852 10.903 1.00 59.56 390 SER A N 1
ATOM 3118 C CA . SER A 1 390 ? -44.375 3.957 9.955 1.00 59.56 390 SER A CA 1
ATOM 3119 C C . SER A 1 390 ? -44.501 5.315 10.641 1.00 59.56 390 SER A C 1
ATOM 3121 O O . SER A 1 390 ? -44.004 6.314 10.129 1.00 59.56 390 SER A O 1
ATOM 3123 N N . ASP A 1 391 ? -45.083 5.328 11.838 1.00 62.03 391 ASP A N 1
ATOM 3124 C CA . ASP A 1 391 ? -45.423 6.539 12.593 1.00 62.03 391 ASP A CA 1
ATOM 3125 C C . ASP A 1 391 ? -44.197 7.164 13.280 1.00 62.03 391 ASP A C 1
ATOM 3127 O O . ASP A 1 391 ? -44.279 8.221 13.901 1.00 62.03 391 ASP A O 1
ATOM 3131 N N . THR A 1 392 ? -43.038 6.509 13.156 1.00 61.75 392 THR A N 1
ATOM 3132 C CA . THR A 1 392 ? -41.735 6.993 13.632 1.00 61.75 392 THR A CA 1
ATOM 3133 C C . THR A 1 392 ? -40.829 7.458 12.485 1.00 61.75 392 THR A C 1
ATOM 3135 O O . THR A 1 392 ? -39.684 7.851 12.720 1.00 61.75 392 THR A O 1
ATOM 3138 N N . CYS A 1 393 ? -41.312 7.426 11.233 1.00 59.16 393 CYS A N 1
ATOM 3139 C CA . CYS A 1 393 ? -40.574 7.912 10.069 1.00 59.16 393 CYS A CA 1
ATOM 3140 C C . CYS A 1 393 ? -40.257 9.405 10.214 1.00 59.16 393 CYS A C 1
ATOM 3142 O O . CYS A 1 393 ? -41.138 10.249 10.100 1.00 59.16 393 CYS A O 1
ATOM 3144 N N . GLY A 1 394 ? -38.978 9.725 10.427 1.00 63.50 394 GLY A N 1
ATOM 3145 C CA . GLY A 1 394 ? -38.520 11.103 10.636 1.00 63.50 394 GLY A CA 1
ATOM 3146 C C . GLY A 1 394 ? -38.208 11.445 12.091 1.00 63.50 394 GLY A C 1
ATOM 3147 O O . GLY A 1 394 ? -37.834 12.580 12.360 1.00 63.50 394 GLY A O 1
ATOM 3148 N N . PHE A 1 395 ? -38.291 10.481 13.014 1.00 71.50 395 PHE A N 1
ATOM 3149 C CA . PHE A 1 395 ? -37.831 10.679 14.384 1.00 71.50 395 PHE A CA 1
ATOM 3150 C C . PHE A 1 395 ? -36.329 11.025 14.403 1.00 71.50 395 PHE A C 1
ATOM 3152 O O . PHE A 1 395 ? -35.471 10.189 14.090 1.00 71.50 395 PHE A O 1
ATOM 3159 N N . GLU A 1 396 ? -36.027 12.264 14.794 1.00 75.38 396 GLU A N 1
ATOM 3160 C CA . GLU A 1 396 ? -34.679 12.769 15.049 1.00 75.38 396 GLU A CA 1
ATOM 3161 C C . GLU A 1 396 ? -34.579 13.224 16.502 1.00 75.38 396 GLU A C 1
ATOM 3163 O O . GLU A 1 396 ? -35.397 14.008 16.990 1.00 75.38 396 GLU A O 1
ATOM 3168 N N . ILE A 1 397 ? -33.533 12.775 17.196 1.00 77.00 397 ILE A N 1
ATOM 3169 C CA . ILE A 1 397 ? -33.219 13.306 18.517 1.00 77.00 397 ILE A CA 1
ATOM 3170 C C . ILE A 1 397 ? -31.725 13.532 18.704 1.00 77.00 397 ILE A C 1
ATOM 3172 O O . ILE A 1 397 ? -30.892 12.687 18.369 1.00 77.00 397 ILE A O 1
ATOM 3176 N N . SER A 1 398 ? -31.396 14.694 19.267 1.00 79.94 398 SER A N 1
ATOM 3177 C CA . SER A 1 398 ? -30.048 15.020 19.719 1.00 79.94 398 SER A CA 1
ATOM 3178 C C . SER A 1 398 ? -29.869 14.645 21.187 1.00 79.94 398 SER A C 1
ATOM 3180 O O . SER A 1 398 ? -30.817 14.673 21.976 1.00 79.94 398 SER A O 1
ATOM 3182 N N . LYS A 1 399 ? -28.626 14.356 21.579 1.00 79.88 399 LYS A N 1
ATOM 3183 C CA . LYS A 1 399 ? -28.256 14.055 22.970 1.00 79.88 399 LYS A CA 1
ATOM 3184 C C . LYS A 1 399 ? -28.810 15.078 23.980 1.00 79.88 399 LYS A C 1
ATOM 3186 O O . LYS A 1 399 ? -29.387 14.683 24.987 1.00 79.88 399 LYS A O 1
ATOM 3191 N N . LEU A 1 400 ? -28.669 16.380 23.702 1.00 74.75 400 LEU A N 1
ATOM 3192 C CA . LEU A 1 400 ? -29.117 17.453 24.605 1.00 74.75 400 LEU A CA 1
ATOM 3193 C C . LEU A 1 400 ? -30.639 17.467 24.794 1.00 74.75 400 LEU A C 1
ATOM 3195 O O . LEU A 1 400 ? -31.109 17.576 25.924 1.00 74.75 400 LEU A O 1
ATOM 3199 N N . LYS A 1 401 ? -31.401 17.308 23.704 1.00 72.94 401 LYS A N 1
ATOM 3200 C CA . LYS A 1 401 ? -32.870 17.253 23.759 1.00 72.94 401 LYS A CA 1
ATOM 3201 C C . LYS A 1 401 ? -33.358 15.998 24.491 1.00 72.94 401 LYS A C 1
ATOM 3203 O O . LYS A 1 401 ? -34.303 16.074 25.268 1.00 72.94 401 LYS A O 1
ATOM 3208 N N . ALA A 1 402 ? -32.691 14.861 24.285 1.00 72.81 402 ALA A N 1
ATOM 3209 C CA . ALA A 1 402 ? -33.031 13.613 24.965 1.00 72.81 402 ALA A CA 1
ATOM 3210 C C . ALA A 1 402 ? -32.871 13.711 26.488 1.00 72.81 402 ALA A C 1
ATOM 3212 O O . ALA A 1 402 ? -33.741 13.249 27.213 1.00 72.81 402 ALA A O 1
ATOM 3213 N N . ILE A 1 403 ? -31.805 14.348 26.982 1.00 74.75 403 ILE A N 1
ATOM 3214 C CA . ILE A 1 403 ? -31.559 14.488 28.428 1.00 74.75 403 ILE A CA 1
ATOM 3215 C C . ILE A 1 403 ? -32.677 15.264 29.135 1.00 74.75 403 ILE A C 1
ATOM 3217 O O . ILE A 1 403 ? -33.027 14.931 30.263 1.00 74.75 403 ILE A O 1
ATOM 3221 N N . GLN A 1 404 ? -33.225 16.297 28.493 1.00 75.62 404 GLN A N 1
ATOM 3222 C CA . GLN A 1 404 ? -34.197 17.197 29.123 1.00 75.62 404 GLN A CA 1
ATOM 3223 C C . GLN A 1 404 ? -35.615 16.616 29.180 1.00 75.62 404 GLN A C 1
ATOM 3225 O O . GLN A 1 404 ? -36.364 16.936 30.097 1.00 75.62 404 GLN A O 1
ATOM 3230 N N . ASN A 1 405 ? -35.973 15.750 28.229 1.00 81.94 405 ASN A N 1
ATOM 3231 C CA . ASN A 1 405 ? -37.366 15.370 27.981 1.00 81.94 405 ASN A CA 1
ATOM 3232 C C . ASN A 1 405 ? -37.630 13.861 28.093 1.00 81.94 405 ASN A C 1
ATOM 3234 O O . ASN A 1 405 ? -38.641 13.376 27.584 1.00 81.94 405 ASN A O 1
ATOM 3238 N N . LEU A 1 406 ? -36.719 13.102 28.707 1.00 88.00 406 LEU A N 1
ATOM 3239 C CA . LEU A 1 406 ? -36.834 11.652 28.841 1.00 88.00 406 LEU A CA 1
ATOM 3240 C C . LEU A 1 406 ? -37.355 11.263 30.224 1.00 88.00 406 LEU A C 1
ATOM 3242 O O . LEU A 1 406 ? -36.751 11.575 31.247 1.00 88.00 406 LEU A O 1
ATOM 3246 N N . THR A 1 407 ? -38.441 10.490 30.250 1.00 91.19 407 THR A N 1
ATOM 3247 C CA . THR A 1 407 ? -38.986 9.880 31.468 1.00 91.19 407 THR A CA 1
ATOM 3248 C C . THR A 1 407 ? -38.969 8.361 31.356 1.00 91.19 407 THR A C 1
ATOM 3250 O O . THR A 1 407 ? -39.565 7.790 30.445 1.00 91.19 407 THR A O 1
ATOM 3253 N N . VAL A 1 408 ? -38.314 7.682 32.299 1.00 93.88 408 VAL A N 1
ATOM 3254 C CA . VAL A 1 408 ? -38.315 6.212 32.358 1.00 93.88 408 VAL A CA 1
ATOM 3255 C C . VAL A 1 408 ? -39.670 5.708 32.854 1.00 93.88 408 VAL A C 1
ATOM 3257 O O . VAL A 1 408 ? -40.120 6.072 33.944 1.00 93.88 408 VAL A O 1
ATOM 3260 N N . VAL A 1 409 ? -40.298 4.833 32.069 1.00 94.25 409 VAL A N 1
ATOM 3261 C CA . VAL A 1 409 ? -41.561 4.172 32.408 1.00 94.25 409 VAL A CA 1
ATOM 3262 C C . VAL A 1 409 ? -41.272 2.962 33.295 1.00 94.25 409 VAL A C 1
ATOM 3264 O O . VAL A 1 409 ? -41.558 3.008 34.494 1.00 94.25 409 VAL A O 1
ATOM 3267 N N . ASN A 1 410 ? -40.681 1.902 32.728 1.00 93.44 410 ASN A N 1
ATOM 3268 C CA . ASN A 1 410 ? -40.252 0.691 33.436 1.00 93.44 410 ASN A CA 1
ATOM 3269 C C . ASN A 1 410 ? -39.385 -0.214 32.532 1.00 93.44 410 ASN A C 1
ATOM 3271 O O . ASN A 1 410 ? -39.239 0.046 31.337 1.00 93.44 410 ASN A O 1
ATOM 3275 N N . GLN A 1 411 ? -38.848 -1.299 33.088 1.00 94.38 411 GLN A N 1
ATOM 3276 C CA . GLN A 1 411 ? -38.233 -2.381 32.318 1.00 94.38 411 GLN A CA 1
ATOM 3277 C C . GLN A 1 411 ? -39.304 -3.273 31.661 1.00 94.38 411 GLN A C 1
ATOM 3279 O O . GLN A 1 411 ? -40.329 -3.580 32.271 1.00 94.38 411 GLN A O 1
ATOM 3284 N N . VAL A 1 412 ? -39.040 -3.739 30.439 1.00 92.62 412 VAL A N 1
ATOM 3285 C CA . VAL A 1 412 ? -39.884 -4.649 29.651 1.00 92.62 412 VAL A CA 1
ATOM 3286 C C . VAL A 1 412 ? -39.062 -5.862 29.210 1.00 92.62 412 VAL A C 1
ATOM 3288 O O . VAL A 1 412 ? -37.912 -5.732 28.785 1.00 92.62 412 VAL A O 1
ATOM 3291 N N . ASP A 1 413 ? -39.643 -7.058 29.345 1.00 89.44 413 ASP A N 1
ATOM 3292 C CA . ASP A 1 413 ? -39.047 -8.352 28.955 1.00 89.44 413 ASP A CA 1
ATOM 3293 C C . ASP A 1 413 ? -37.629 -8.610 29.515 1.00 89.44 413 ASP A C 1
ATOM 3295 O O . ASP A 1 413 ? -36.842 -9.362 28.948 1.00 89.44 413 ASP A O 1
ATOM 3299 N N . ARG A 1 414 ? -37.264 -7.947 30.624 1.00 88.81 414 ARG A N 1
ATOM 3300 C CA . ARG A 1 414 ? -35.909 -7.974 31.219 1.00 88.81 414 ARG A CA 1
ATOM 3301 C C . ARG A 1 414 ? -34.774 -7.644 30.233 1.00 88.81 414 ARG A C 1
ATOM 3303 O O . ARG A 1 414 ? -33.641 -8.082 30.426 1.00 88.81 414 ARG A O 1
ATOM 3310 N N . LYS A 1 415 ? -35.095 -6.925 29.156 1.00 87.81 415 LYS A N 1
ATOM 3311 C CA . LYS A 1 415 ? -34.182 -6.618 28.043 1.00 87.81 415 LYS A CA 1
ATOM 3312 C C . LYS A 1 415 ? -34.230 -5.154 27.658 1.00 87.81 415 LYS A C 1
ATOM 3314 O O . LYS A 1 415 ? -33.201 -4.581 27.315 1.00 87.81 415 LYS A O 1
ATOM 3319 N N . PHE A 1 416 ? -35.421 -4.566 27.696 1.00 92.62 416 PHE A N 1
ATOM 3320 C CA . PHE A 1 416 ? -35.638 -3.204 27.247 1.00 92.62 416 PHE A CA 1
ATOM 3321 C C . PHE A 1 416 ? -36.014 -2.303 28.410 1.00 92.62 416 PHE A C 1
ATOM 3323 O O . PHE A 1 416 ? -36.721 -2.711 29.329 1.00 92.62 416 PHE A O 1
ATOM 3330 N N . ILE A 1 417 ? -35.571 -1.056 28.353 1.00 94.06 417 ILE A N 1
ATOM 3331 C CA . ILE A 1 417 ? -36.041 0.011 29.227 1.00 94.06 417 ILE A CA 1
ATOM 3332 C C . ILE A 1 417 ? -36.956 0.889 28.392 1.00 94.06 417 ILE A C 1
ATOM 3334 O O . ILE A 1 417 ? -36.535 1.463 27.388 1.00 94.06 417 ILE A O 1
ATOM 3338 N N . LEU A 1 418 ? -38.219 0.961 28.795 1.00 95.19 418 LEU A N 1
ATOM 3339 C CA . LEU A 1 418 ? -39.218 1.757 28.110 1.00 95.19 418 LEU A CA 1
ATOM 3340 C C . LEU A 1 418 ? -39.189 3.184 28.653 1.00 95.19 418 LEU A C 1
ATOM 3342 O O . LEU A 1 418 ? -39.286 3.405 29.864 1.00 95.19 418 LEU A O 1
ATOM 3346 N N . CYS A 1 419 ? -39.074 4.146 27.751 1.00 93.62 419 CYS A N 1
ATOM 3347 C CA . CYS A 1 419 ? -38.969 5.562 28.053 1.00 93.62 419 CYS A CA 1
ATOM 3348 C C . CYS A 1 419 ? -39.984 6.349 27.228 1.00 93.62 419 CYS A C 1
ATOM 3350 O O . CYS A 1 419 ? -40.258 6.024 26.073 1.00 93.62 419 CYS A O 1
ATOM 3352 N N . LYS A 1 420 ? -40.500 7.422 27.817 1.00 92.12 420 LYS A N 1
ATOM 3353 C CA . LYS A 1 420 ? -41.251 8.461 27.125 1.00 92.12 420 LYS A CA 1
ATOM 3354 C C . LYS A 1 420 ? -40.298 9.605 26.799 1.00 92.12 420 LYS A C 1
ATOM 3356 O O . LYS A 1 420 ? -39.551 10.028 27.679 1.00 92.12 420 LYS A O 1
ATOM 3361 N N . ILE A 1 421 ? -40.305 10.072 25.558 1.00 88.94 421 ILE A N 1
ATOM 3362 C CA . ILE A 1 421 ? -39.483 11.190 25.091 1.00 88.94 421 ILE A CA 1
ATOM 3363 C C . ILE A 1 421 ? -40.384 12.230 24.438 1.00 88.94 421 ILE A C 1
ATOM 3365 O O . ILE A 1 421 ? -41.132 11.903 23.520 1.00 88.94 421 ILE A O 1
ATOM 3369 N N . THR A 1 422 ? -40.263 13.485 24.862 1.00 83.75 422 THR A N 1
ATOM 3370 C CA . THR A 1 422 ? -40.979 14.610 24.244 1.00 83.75 422 THR A CA 1
ATOM 3371 C C . THR A 1 422 ? -40.034 15.414 23.347 1.00 83.75 422 THR A C 1
ATOM 3373 O O . THR A 1 422 ? -38.968 15.857 23.779 1.00 83.75 422 THR A O 1
ATOM 3376 N N . ASN A 1 423 ? -40.406 15.613 22.083 1.00 75.38 423 ASN A N 1
ATOM 3377 C CA . ASN A 1 423 ? -39.701 16.489 21.141 1.00 75.38 423 ASN A CA 1
ATOM 3378 C C . ASN A 1 423 ? -40.688 17.497 20.519 1.00 75.38 423 ASN A C 1
ATOM 3380 O O . ASN A 1 423 ? -41.881 17.469 20.807 1.00 75.38 423 ASN A O 1
ATOM 3384 N N . GLN A 1 424 ? -40.192 18.391 19.660 1.00 72.69 424 GLN A N 1
ATOM 3385 C CA . GLN A 1 424 ? -40.990 19.382 18.925 1.00 72.69 424 GLN A CA 1
ATOM 3386 C C . GLN A 1 424 ? -42.139 18.743 18.126 1.00 72.69 424 GLN A C 1
ATOM 3388 O O . GLN A 1 424 ? -43.201 19.341 18.005 1.00 72.69 424 GLN A O 1
ATOM 3393 N N . ASP A 1 425 ? -41.949 17.506 17.661 1.00 73.88 425 ASP A N 1
ATOM 3394 C CA . ASP A 1 425 ? -42.931 16.764 16.867 1.00 73.88 425 ASP A CA 1
ATOM 3395 C C . ASP A 1 425 ? -43.929 15.950 17.708 1.00 73.88 425 ASP A C 1
ATOM 3397 O O . ASP A 1 425 ? -44.715 15.199 17.142 1.00 73.88 425 ASP A O 1
ATOM 3401 N N . GLY A 1 426 ? -43.902 16.048 19.042 1.00 80.62 426 GLY A N 1
ATOM 3402 C CA . GLY A 1 426 ? -44.809 15.332 19.946 1.00 80.62 426 GLY A CA 1
ATOM 3403 C C . GLY A 1 426 ? -44.113 14.378 20.917 1.00 80.62 426 GLY A C 1
ATOM 3404 O O . GLY A 1 426 ? -42.890 14.399 21.090 1.00 80.62 426 GLY A O 1
ATOM 3405 N N . GLU A 1 427 ? -44.915 13.553 21.586 1.00 87.44 427 GLU A N 1
ATOM 3406 C CA . GLU A 1 427 ? -44.445 12.559 22.549 1.00 87.44 427 GLU A CA 1
ATOM 3407 C C . GLU A 1 427 ? -44.267 11.196 21.881 1.00 87.44 427 GLU A C 1
ATOM 3409 O O . GLU A 1 427 ? -45.094 10.765 21.085 1.00 87.44 427 GLU A O 1
ATOM 3414 N N . TYR A 1 428 ? -43.180 10.508 22.211 1.00 87.94 428 TYR A N 1
ATOM 3415 C CA . TYR A 1 428 ? -42.820 9.221 21.633 1.00 87.94 428 TYR A CA 1
ATOM 3416 C C . TYR A 1 428 ? -42.545 8.202 22.727 1.00 87.94 428 TYR A C 1
ATOM 3418 O O . TYR A 1 428 ? -41.914 8.502 23.746 1.00 87.94 428 TYR A O 1
ATOM 3426 N N . LEU A 1 429 ? -42.973 6.970 22.474 1.00 90.06 429 LEU A N 1
ATOM 3427 C CA . LEU A 1 429 ? -42.589 5.810 23.253 1.00 90.06 429 LEU A CA 1
ATOM 3428 C C . LEU A 1 429 ? -41.354 5.168 22.625 1.00 90.06 429 LEU A C 1
ATOM 3430 O O . LEU A 1 429 ? -41.324 4.872 21.429 1.00 90.06 429 LEU A O 1
ATOM 3434 N N . VAL A 1 430 ? -40.325 4.950 23.435 1.00 90.50 430 VAL A N 1
ATOM 3435 C CA . VAL A 1 430 ? -39.005 4.535 22.966 1.00 90.50 430 VAL A CA 1
ATOM 3436 C C . VAL A 1 430 ? -38.467 3.407 23.839 1.00 90.50 430 VAL A C 1
ATOM 3438 O O . VAL A 1 430 ? -38.510 3.489 25.065 1.00 90.50 430 VAL A O 1
ATOM 3441 N N . ALA A 1 431 ? -37.939 2.357 23.215 1.00 91.88 431 ALA A N 1
ATOM 3442 C CA . ALA A 1 431 ? -37.287 1.246 23.897 1.00 91.88 431 ALA A CA 1
ATOM 3443 C C . ALA A 1 431 ? -35.763 1.368 23.813 1.00 91.88 431 ALA A C 1
ATOM 3445 O O . ALA A 1 431 ? -35.200 1.512 22.729 1.00 91.88 431 ALA A O 1
ATOM 3446 N N . PHE A 1 432 ? -35.092 1.254 24.952 1.00 92.88 432 PHE A N 1
ATOM 3447 C CA . PHE A 1 432 ? -33.638 1.167 25.043 1.00 92.88 432 PHE A CA 1
ATOM 3448 C C . PHE A 1 432 ? -33.216 -0.274 25.308 1.00 92.88 432 PHE A C 1
ATOM 3450 O O . PHE A 1 432 ? -33.703 -0.879 26.257 1.00 92.88 432 PHE A O 1
ATOM 3457 N N . ASP A 1 433 ? -32.312 -0.824 24.504 1.00 92.25 433 ASP A N 1
ATOM 3458 C CA . ASP A 1 433 ? -31.716 -2.139 24.758 1.00 92.25 433 ASP A CA 1
ATOM 3459 C C . ASP A 1 433 ? -30.729 -2.023 25.927 1.00 92.25 433 ASP A C 1
ATOM 3461 O O . ASP A 1 433 ? -29.671 -1.401 25.808 1.00 92.25 433 ASP A O 1
ATOM 3465 N N . GLN A 1 434 ? -31.073 -2.625 27.070 1.00 90.31 434 GLN A N 1
ATOM 3466 C CA . GLN A 1 434 ? -30.301 -2.489 28.305 1.00 90.31 434 GLN A CA 1
ATOM 3467 C C . GLN A 1 434 ? -28.854 -2.973 28.144 1.00 90.31 434 GLN A C 1
ATOM 3469 O O . GLN A 1 434 ? -27.939 -2.396 28.734 1.00 90.31 434 GLN A O 1
ATOM 3474 N N . HIS A 1 435 ? -28.637 -4.019 27.338 1.00 88.75 435 HIS A N 1
ATOM 3475 C CA . HIS A 1 435 ? -27.317 -4.592 27.123 1.00 88.75 435 HIS A CA 1
ATOM 3476 C C . HIS A 1 435 ? -26.491 -3.658 26.241 1.00 88.75 435 HIS A C 1
ATOM 3478 O O . HIS A 1 435 ? -25.375 -3.295 26.607 1.00 88.75 435 HIS A O 1
ATOM 3484 N N . ALA A 1 436 ? -27.070 -3.179 25.138 1.00 89.81 436 ALA A N 1
ATOM 3485 C CA . ALA A 1 436 ? -26.437 -2.196 24.262 1.00 89.81 436 ALA A CA 1
ATOM 3486 C C . ALA A 1 436 ? -26.056 -0.902 25.010 1.00 89.81 436 ALA A C 1
ATOM 3488 O O . ALA A 1 436 ? -24.969 -0.356 24.793 1.00 89.81 436 ALA A O 1
ATOM 3489 N N . CYS A 1 437 ? -26.930 -0.420 25.902 1.00 91.56 437 CYS A N 1
ATOM 3490 C CA . CYS A 1 437 ? -26.667 0.745 26.746 1.00 91.56 437 CYS A CA 1
ATOM 3491 C C . CYS A 1 437 ? -25.480 0.506 27.685 1.00 91.56 437 CYS A C 1
ATOM 3493 O O . CYS A 1 437 ? -24.566 1.330 27.750 1.00 91.56 437 CYS A O 1
ATOM 3495 N N . GLN A 1 438 ? -25.461 -0.635 28.379 1.00 90.56 438 GLN A N 1
ATOM 3496 C CA . GLN A 1 438 ? -24.381 -0.979 29.301 1.00 90.56 438 GLN A CA 1
ATOM 3497 C C . GLN A 1 438 ? -23.041 -1.158 28.573 1.00 90.56 438 GLN A C 1
ATOM 3499 O O . GLN A 1 438 ? -22.019 -0.663 29.053 1.00 90.56 438 GLN A O 1
ATOM 3504 N N . GLU A 1 439 ? -23.043 -1.780 27.387 1.00 90.75 439 GLU A N 1
ATOM 3505 C CA . GLU A 1 439 ? -21.850 -1.916 26.544 1.00 90.75 439 GLU A CA 1
ATOM 3506 C C . GLU A 1 439 ? -21.223 -0.554 26.234 1.00 90.75 439 GLU A C 1
ATOM 3508 O O . GLU A 1 439 ? -20.004 -0.402 26.330 1.00 90.75 439 GLU A O 1
ATOM 3513 N N . ARG A 1 440 ? -22.049 0.440 25.879 1.00 92.06 440 ARG A N 1
ATOM 3514 C CA . ARG A 1 440 ? -21.601 1.805 25.582 1.00 92.06 440 ARG A CA 1
ATOM 3515 C C . ARG A 1 440 ? -21.013 2.491 26.812 1.00 92.06 440 ARG A C 1
ATOM 3517 O O . ARG A 1 440 ? -19.893 2.994 26.741 1.00 92.06 440 ARG A O 1
ATOM 3524 N N . ILE A 1 441 ? -21.740 2.476 27.928 1.00 92.62 441 ILE A N 1
ATOM 3525 C CA . ILE A 1 441 ? -21.300 3.099 29.186 1.00 92.62 441 ILE A CA 1
ATOM 3526 C C . ILE A 1 441 ? -19.952 2.522 29.620 1.00 92.62 441 ILE A C 1
ATOM 3528 O O . ILE A 1 441 ? -19.026 3.262 29.951 1.00 92.62 441 ILE A O 1
ATOM 3532 N N . ASN A 1 442 ? -19.822 1.197 29.579 1.00 91.56 442 ASN A N 1
ATOM 3533 C CA . ASN A 1 442 ? -18.594 0.515 29.960 1.00 91.56 442 ASN A CA 1
ATOM 3534 C C . ASN A 1 442 ? -17.446 0.837 28.997 1.00 91.56 442 ASN A C 1
ATOM 3536 O O . ASN A 1 442 ? -16.334 1.099 29.448 1.00 91.56 442 ASN A O 1
ATOM 3540 N N . LEU A 1 443 ? -17.699 0.853 27.684 1.00 91.19 443 LEU A N 1
ATOM 3541 C CA . LEU A 1 443 ? -16.671 1.155 26.690 1.00 91.19 443 LEU A CA 1
ATOM 3542 C C . LEU A 1 443 ? -16.095 2.566 26.868 1.00 91.19 443 LEU A C 1
ATOM 3544 O O . LEU A 1 443 ? -14.878 2.737 26.852 1.00 91.19 443 LEU A O 1
ATOM 3548 N N . GLU A 1 444 ? -16.947 3.574 27.051 1.00 91.62 444 GLU A N 1
ATOM 3549 C CA . GLU A 1 444 ? -16.477 4.950 27.223 1.00 91.62 444 GLU A CA 1
ATOM 3550 C C . GLU A 1 444 ? -15.762 5.172 28.554 1.00 91.62 444 GLU A C 1
ATOM 3552 O O . GLU A 1 444 ? -14.746 5.867 28.574 1.00 91.62 444 GLU A O 1
ATOM 3557 N N . LYS A 1 445 ? -16.209 4.525 29.640 1.00 90.31 445 LYS A N 1
ATOM 3558 C CA . LYS A 1 445 ? -15.467 4.511 30.911 1.00 90.31 445 LYS A CA 1
ATOM 3559 C C . LYS A 1 445 ? -14.066 3.925 30.727 1.00 90.31 445 LYS A C 1
ATOM 3561 O O . LYS A 1 445 ? -13.092 4.562 31.117 1.00 90.31 445 LYS A O 1
ATOM 3566 N N . ILE A 1 446 ? -13.953 2.783 30.043 1.00 88.94 446 ILE A N 1
ATOM 3567 C CA . ILE A 1 446 ? -12.665 2.145 29.733 1.00 88.94 446 ILE A CA 1
ATOM 3568 C C . ILE A 1 446 ? -11.759 3.084 28.920 1.00 88.94 446 ILE A C 1
ATOM 3570 O O . ILE A 1 446 ? -10.568 3.190 29.211 1.00 88.94 446 ILE A O 1
ATOM 3574 N N . TYR A 1 447 ? -12.298 3.787 27.918 1.00 88.94 447 TYR A N 1
ATOM 3575 C CA . TYR A 1 447 ? -11.516 4.765 27.157 1.00 88.94 447 TYR A CA 1
ATOM 3576 C C . TYR A 1 447 ? -11.034 5.921 28.033 1.00 88.94 447 TYR A C 1
ATOM 3578 O O . TYR A 1 447 ? -9.857 6.268 27.983 1.00 88.94 447 TYR A O 1
ATOM 3586 N N . GLN A 1 448 ? -11.904 6.497 28.859 1.00 87.69 448 GLN A N 1
ATOM 3587 C CA . GLN A 1 448 ? -11.523 7.588 29.756 1.00 87.69 448 GLN A CA 1
ATOM 3588 C C . GLN A 1 448 ? -10.448 7.165 30.763 1.00 87.69 448 GLN A C 1
ATOM 3590 O O . GLN A 1 448 ? -9.512 7.924 31.000 1.00 87.69 448 GLN A O 1
ATOM 3595 N N . GLU A 1 449 ? -10.557 5.968 31.339 1.00 84.88 449 GLU A N 1
ATOM 3596 C CA . GLU A 1 449 ? -9.554 5.413 32.256 1.00 84.88 449 GLU A CA 1
ATOM 3597 C C . GLU A 1 449 ? -8.199 5.226 31.568 1.00 84.88 449 GLU A C 1
ATOM 3599 O O . GLU A 1 449 ? -7.174 5.633 32.117 1.00 84.88 449 GLU A O 1
ATOM 3604 N N . MET A 1 450 ? -8.194 4.708 30.335 1.00 83.81 450 MET A N 1
ATOM 3605 C CA . MET A 1 450 ? -6.979 4.552 29.530 1.00 83.81 450 MET A CA 1
ATOM 3606 C C . MET A 1 450 ? -6.253 5.887 29.311 1.00 83.81 450 MET A C 1
ATOM 3608 O O . MET A 1 450 ? -5.033 5.925 29.350 1.00 83.81 450 MET A O 1
ATOM 3612 N N . PHE A 1 451 ? -6.967 6.997 29.115 1.00 79.81 451 PHE A N 1
ATOM 3613 C CA . PHE A 1 451 ? -6.324 8.308 28.943 1.00 79.81 451 PHE A CA 1
ATOM 3614 C C . PHE A 1 451 ? -5.973 9.017 30.263 1.00 79.81 451 PHE A C 1
ATOM 3616 O O . PHE A 1 451 ? -5.252 10.012 30.235 1.00 79.81 451 PHE A O 1
ATOM 3623 N N . LYS A 1 452 ? -6.456 8.529 31.415 1.00 75.94 452 LYS A N 1
ATOM 3624 C CA . LYS A 1 452 ? -6.149 9.084 32.749 1.00 75.94 452 LYS A CA 1
ATOM 3625 C C . LYS A 1 452 ? -4.983 8.381 33.444 1.00 75.94 452 LYS A C 1
ATOM 3627 O O . LYS A 1 452 ? -4.286 9.011 34.233 1.00 75.94 452 LYS A O 1
ATOM 3632 N N . MET A 1 453 ? -4.793 7.087 33.197 1.00 65.00 453 MET A N 1
ATOM 3633 C CA . MET A 1 453 ? -3.785 6.261 33.867 1.00 65.00 453 MET A CA 1
ATOM 3634 C C . MET A 1 453 ? -2.692 5.822 32.894 1.00 65.00 453 MET A C 1
ATOM 3636 O O . MET A 1 453 ? -2.930 5.654 31.700 1.00 65.00 453 MET A O 1
ATOM 3640 N N . ASN A 1 454 ? -1.483 5.581 33.405 1.00 66.31 454 ASN A N 1
ATOM 3641 C CA . ASN A 1 454 ? -0.431 4.965 32.603 1.00 66.31 454 ASN A CA 1
ATOM 3642 C C . ASN A 1 454 ? -0.763 3.478 32.395 1.00 66.31 454 ASN A C 1
ATOM 3644 O O . ASN A 1 454 ? -0.527 2.656 33.272 1.00 66.31 454 ASN A O 1
ATOM 3648 N N . PHE A 1 455 ? -1.333 3.135 31.241 1.00 78.19 455 PHE A N 1
ATOM 3649 C CA . PHE A 1 455 ? -1.728 1.763 30.891 1.00 78.19 455 PHE A CA 1
ATOM 3650 C C . PHE A 1 455 ? -0.568 0.899 30.369 1.00 78.19 455 PHE A C 1
ATOM 3652 O O . PHE A 1 455 ? -0.789 -0.242 29.955 1.00 78.19 455 PHE A O 1
ATOM 3659 N N . LYS A 1 456 ? 0.654 1.445 30.337 1.00 83.50 456 LYS A N 1
ATOM 3660 C CA . LYS A 1 456 ? 1.857 0.797 29.805 1.00 83.50 456 LYS A CA 1
ATOM 3661 C C . LYS A 1 456 ? 2.382 -0.236 30.797 1.00 83.50 456 LYS A C 1
ATOM 3663 O O . LYS A 1 456 ? 2.623 0.083 31.958 1.00 83.50 456 LYS A O 1
ATOM 3668 N N . CYS A 1 457 ? 2.593 -1.460 30.330 1.00 87.88 457 CYS A N 1
ATOM 3669 C CA . CYS A 1 457 ? 3.093 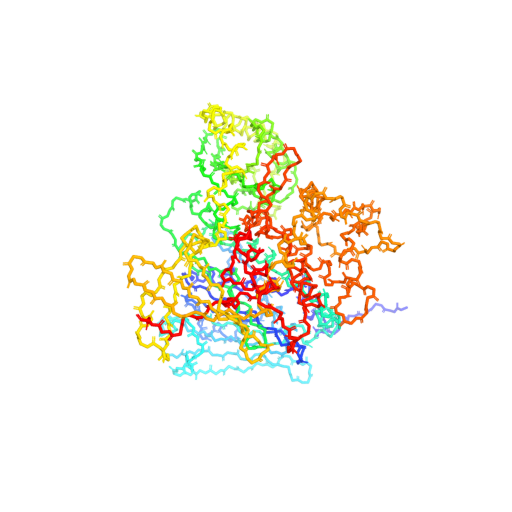-2.565 31.134 1.00 87.88 457 CYS A CA 1
ATOM 3670 C C . CYS A 1 457 ? 4.278 -3.233 30.423 1.00 87.88 457 CYS A C 1
ATOM 3672 O O . CYS A 1 457 ? 4.272 -3.387 29.199 1.00 87.88 457 CYS A O 1
ATOM 3674 N N . LYS A 1 458 ? 5.312 -3.604 31.188 1.00 90.06 458 LYS A N 1
ATOM 3675 C CA . LYS A 1 458 ? 6.461 -4.345 30.659 1.00 90.06 458 LYS A CA 1
ATOM 3676 C C . LYS A 1 458 ? 6.065 -5.784 30.373 1.00 90.06 458 LYS A C 1
ATOM 3678 O O . LYS A 1 458 ? 5.338 -6.401 31.142 1.00 90.06 458 LYS A O 1
ATOM 3683 N N . LEU A 1 459 ? 6.576 -6.306 29.270 1.00 87.75 459 LEU A N 1
ATOM 3684 C CA . LEU A 1 459 ? 6.441 -7.709 28.921 1.00 87.75 459 LEU A CA 1
ATOM 3685 C C . LEU A 1 459 ? 7.486 -8.527 29.678 1.00 87.75 459 LEU A C 1
ATOM 3687 O O . LEU A 1 459 ? 8.676 -8.224 29.586 1.00 87.75 459 LEU A O 1
ATOM 3691 N N . ASP A 1 460 ? 7.052 -9.599 30.343 1.00 84.06 460 ASP A N 1
ATOM 3692 C CA . ASP A 1 460 ? 7.964 -10.574 30.960 1.00 84.06 460 ASP A CA 1
ATOM 3693 C C . ASP A 1 460 ? 8.888 -11.206 29.910 1.00 84.06 460 ASP A C 1
ATOM 3695 O O . ASP A 1 460 ? 10.078 -11.410 30.140 1.00 84.06 460 ASP A O 1
ATOM 3699 N N . ASN A 1 461 ? 8.339 -11.462 28.717 1.00 84.88 461 ASN A N 1
ATOM 3700 C CA . ASN A 1 461 ? 9.062 -11.987 27.566 1.00 84.88 461 ASN A CA 1
ATOM 3701 C C . ASN A 1 461 ? 8.948 -11.008 26.385 1.00 84.88 461 ASN A C 1
ATOM 3703 O O . ASN A 1 461 ? 7.864 -10.885 25.805 1.00 84.88 461 ASN A O 1
ATOM 3707 N N . PRO A 1 462 ? 10.040 -10.322 25.992 1.00 89.62 462 PRO A N 1
ATOM 3708 C CA . PRO A 1 462 ? 10.027 -9.416 24.849 1.00 89.62 462 PRO A CA 1
ATOM 3709 C C . PRO A 1 462 ? 9.598 -10.111 23.552 1.00 89.62 462 PRO A C 1
ATOM 3711 O O . PRO A 1 462 ? 10.109 -11.178 23.200 1.00 89.62 462 PRO A O 1
ATOM 3714 N N . LEU A 1 463 ? 8.695 -9.485 22.795 1.00 88.44 463 LEU A N 1
ATOM 3715 C CA . LEU A 1 463 ? 8.196 -10.050 21.539 1.00 88.44 463 LEU A CA 1
ATOM 3716 C C . LEU A 1 463 ? 9.101 -9.634 20.380 1.00 88.44 463 LEU A C 1
ATOM 3718 O O . LEU A 1 463 ? 9.214 -8.452 20.062 1.00 88.44 463 LEU A O 1
ATOM 3722 N N . ARG A 1 464 ? 9.744 -10.601 19.723 1.00 86.38 464 ARG A N 1
ATOM 3723 C CA . ARG A 1 464 ? 10.610 -10.331 18.566 1.00 86.38 464 ARG A CA 1
ATOM 3724 C C . ARG A 1 464 ? 9.787 -9.908 17.347 1.00 86.38 464 ARG A C 1
ATOM 3726 O O . ARG A 1 464 ? 8.887 -10.629 16.932 1.00 86.38 464 ARG A O 1
ATOM 3733 N N . MET A 1 465 ? 10.179 -8.804 16.717 1.00 84.94 465 MET A N 1
ATOM 3734 C CA . MET A 1 465 ? 9.601 -8.299 15.469 1.00 84.94 465 MET A CA 1
ATOM 3735 C C . MET A 1 465 ? 10.465 -8.716 14.270 1.00 84.94 465 MET A C 1
ATOM 3737 O O . MET A 1 465 ? 11.697 -8.669 14.338 1.00 84.94 465 MET A O 1
ATOM 3741 N N . GLN A 1 466 ? 9.844 -9.099 13.151 1.00 78.06 466 GLN A N 1
ATOM 3742 C CA . GLN A 1 466 ? 10.534 -9.320 11.873 1.00 78.06 466 GLN A CA 1
ATOM 3743 C C . GLN A 1 466 ? 10.120 -8.228 10.891 1.00 78.06 466 GLN A C 1
ATOM 3745 O O . GLN A 1 466 ? 9.140 -8.341 10.155 1.00 78.06 466 GLN A O 1
ATOM 3750 N N . LEU A 1 467 ? 10.916 -7.169 10.886 1.00 75.38 467 LEU A N 1
ATOM 3751 C CA . LEU A 1 467 ? 10.688 -5.983 10.077 1.00 75.38 467 LEU A CA 1
ATOM 3752 C C . LEU A 1 467 ? 11.524 -6.059 8.798 1.00 75.38 467 LEU A C 1
ATOM 3754 O O . LEU A 1 467 ? 12.701 -6.430 8.838 1.00 75.38 467 LEU A O 1
ATOM 3758 N N . ASN A 1 468 ? 10.919 -5.707 7.662 1.00 67.88 468 ASN A N 1
ATOM 3759 C CA . ASN A 1 468 ? 11.683 -5.337 6.468 1.00 67.88 468 ASN A CA 1
ATOM 3760 C C . ASN A 1 468 ? 12.387 -3.989 6.724 1.00 67.88 468 ASN A C 1
ATOM 3762 O O . ASN A 1 468 ? 12.033 -3.286 7.666 1.00 67.88 468 ASN A O 1
ATOM 3766 N N . GLU A 1 469 ? 13.387 -3.625 5.912 1.00 66.69 469 GLU A N 1
ATOM 3767 C CA . GLU A 1 469 ? 14.116 -2.349 6.095 1.00 66.69 469 GLU A CA 1
ATOM 3768 C C . GLU A 1 469 ? 13.163 -1.150 6.162 1.00 66.69 469 GLU A C 1
ATOM 3770 O O . GLU A 1 469 ? 13.284 -0.286 7.021 1.00 66.69 469 GLU A O 1
ATOM 3775 N N . GLU A 1 470 ? 12.130 -1.196 5.331 1.00 61.16 470 GLU A N 1
ATOM 3776 C CA . GLU A 1 470 ? 11.024 -0.254 5.307 1.00 61.16 470 GLU A CA 1
ATOM 3777 C C . GLU A 1 470 ? 10.335 -0.042 6.663 1.00 61.16 470 GLU A C 1
ATOM 3779 O O . GLU A 1 470 ? 10.228 1.092 7.125 1.00 61.16 470 GLU A O 1
ATOM 3784 N N . ALA A 1 471 ? 9.890 -1.112 7.320 1.00 71.50 471 ALA A N 1
ATOM 3785 C CA . ALA A 1 471 ? 9.225 -1.026 8.615 1.00 71.50 471 ALA A CA 1
ATOM 3786 C C . ALA A 1 471 ? 10.201 -0.712 9.761 1.00 71.50 471 ALA A C 1
ATOM 3788 O O . ALA A 1 471 ? 9.766 -0.275 10.823 1.00 71.50 471 ALA A O 1
ATOM 3789 N N . LYS A 1 472 ? 11.514 -0.929 9.579 1.00 76.88 472 LYS A N 1
ATOM 3790 C CA . LYS A 1 472 ? 12.524 -0.496 10.559 1.00 76.88 472 LYS A CA 1
ATOM 3791 C C . LYS A 1 472 ? 12.662 1.021 10.576 1.00 76.88 472 LYS A C 1
ATOM 3793 O O . LYS A 1 472 ? 12.743 1.579 11.665 1.00 76.88 472 LYS A O 1
ATOM 3798 N N . ASP A 1 473 ? 12.687 1.658 9.404 1.00 70.31 473 ASP A N 1
ATOM 3799 C CA . ASP A 1 473 ? 12.695 3.121 9.298 1.00 70.31 473 ASP A CA 1
ATOM 3800 C C . ASP A 1 473 ? 11.403 3.701 9.895 1.00 70.31 473 ASP A C 1
ATOM 3802 O O . ASP A 1 473 ? 11.470 4.545 10.781 1.00 70.31 473 ASP A O 1
ATOM 3806 N N . GLU A 1 474 ? 10.235 3.165 9.517 1.00 77.62 474 GLU A N 1
ATOM 3807 C CA . GLU A 1 474 ? 8.937 3.619 10.048 1.00 77.62 474 GLU A CA 1
ATOM 3808 C C . GLU A 1 474 ? 8.835 3.481 11.573 1.00 77.62 474 GLU A C 1
ATOM 3810 O O . GLU A 1 474 ? 8.275 4.345 12.242 1.00 77.62 474 GLU A O 1
ATOM 3815 N N . LEU A 1 475 ? 9.387 2.412 12.150 1.00 83.00 475 LEU A N 1
ATOM 3816 C CA . LEU A 1 475 ? 9.391 2.218 13.599 1.00 83.00 475 LEU A CA 1
ATOM 3817 C C . LEU A 1 475 ? 10.193 3.305 14.323 1.00 83.00 475 LEU A C 1
ATOM 3819 O O . LEU A 1 475 ? 9.797 3.717 15.413 1.00 83.00 475 LEU A O 1
ATOM 3823 N N . VAL A 1 476 ? 11.291 3.770 13.722 1.00 79.50 476 VAL A N 1
ATOM 3824 C CA . VAL A 1 476 ? 12.077 4.896 14.241 1.00 79.50 476 VAL A CA 1
ATOM 3825 C C . VAL A 1 476 ? 11.312 6.204 14.046 1.00 79.50 476 VAL A C 1
ATOM 3827 O O . VAL A 1 476 ? 11.162 6.959 15.003 1.00 79.50 476 VAL A O 1
ATOM 3830 N N . ASP A 1 477 ? 10.777 6.438 12.845 1.00 74.25 477 ASP A N 1
ATOM 3831 C CA . ASP A 1 477 ? 10.047 7.663 12.498 1.00 74.25 477 ASP A CA 1
ATOM 3832 C C . ASP A 1 477 ? 8.794 7.856 13.381 1.00 74.25 477 ASP A C 1
ATOM 3834 O O . ASP A 1 477 ? 8.457 8.978 13.750 1.00 74.25 477 ASP A O 1
ATOM 3838 N N . PHE A 1 478 ? 8.117 6.769 13.774 1.00 84.25 478 PHE A N 1
ATOM 3839 C CA . PHE A 1 478 ? 6.876 6.804 14.562 1.00 84.25 478 PHE A CA 1
ATOM 3840 C C . PHE A 1 478 ? 7.032 6.443 16.036 1.00 84.25 478 PHE A C 1
ATOM 3842 O O . PHE A 1 478 ? 6.021 6.207 16.709 1.00 84.25 478 PHE A O 1
ATOM 3849 N N . GLN A 1 479 ? 8.258 6.393 16.559 1.00 84.94 479 GLN A N 1
ATOM 3850 C CA . GLN A 1 479 ? 8.510 5.921 17.919 1.00 84.94 479 GLN A CA 1
ATOM 3851 C C . GLN A 1 479 ? 7.661 6.664 18.967 1.00 84.94 479 GLN A C 1
ATOM 3853 O O . GLN A 1 479 ? 7.013 6.016 19.788 1.00 84.94 479 GLN A O 1
ATOM 3858 N N . GLU A 1 480 ? 7.576 7.997 18.901 1.00 83.81 480 GLU A N 1
ATOM 3859 C CA . GLU A 1 480 ? 6.771 8.795 19.843 1.00 83.81 480 GLU A CA 1
ATOM 3860 C C . GLU A 1 480 ? 5.280 8.422 19.805 1.00 83.81 480 GLU A C 1
ATOM 3862 O O . GLU A 1 480 ? 4.627 8.280 20.842 1.00 83.81 480 GLU A O 1
ATOM 3867 N N . THR A 1 481 ? 4.737 8.198 18.605 1.00 87.00 481 THR A N 1
ATOM 3868 C CA . THR A 1 481 ? 3.330 7.813 18.426 1.00 87.00 481 THR A CA 1
ATOM 3869 C C . THR A 1 481 ? 3.069 6.392 18.914 1.00 87.00 481 THR A C 1
ATOM 3871 O O . THR A 1 481 ? 2.034 6.125 19.527 1.00 87.00 481 THR A O 1
ATOM 3874 N N . LEU A 1 482 ? 3.993 5.464 18.663 1.00 90.81 482 LEU A N 1
ATOM 3875 C CA . LEU A 1 482 ? 3.908 4.100 19.180 1.00 90.81 482 LEU A CA 1
ATOM 3876 C C . LEU A 1 482 ? 3.918 4.110 20.713 1.00 90.81 482 LEU A C 1
ATOM 3878 O O . LEU A 1 482 ? 3.044 3.505 21.338 1.00 90.81 482 LEU A O 1
ATOM 3882 N N . GLU A 1 483 ? 4.826 4.874 21.319 1.00 89.75 483 GLU A N 1
ATOM 3883 C CA . GLU A 1 483 ? 4.918 5.014 22.770 1.00 89.75 483 GLU A CA 1
ATOM 3884 C C . GLU A 1 483 ? 3.676 5.678 23.378 1.00 89.75 483 GLU A C 1
ATOM 3886 O O . GLU A 1 483 ? 3.269 5.297 24.481 1.00 89.75 483 GLU A O 1
ATOM 3891 N N . PHE A 1 484 ? 3.039 6.624 22.675 1.00 87.00 484 PHE A N 1
ATOM 3892 C CA . PHE A 1 484 ? 1.750 7.203 23.070 1.00 87.00 484 PHE A CA 1
ATOM 3893 C C . PHE A 1 484 ? 0.662 6.126 23.203 1.00 87.00 484 PHE A C 1
ATOM 3895 O O . PHE A 1 484 ? -0.067 6.102 24.193 1.00 87.00 484 PHE A O 1
ATOM 3902 N N . TRP A 1 485 ? 0.607 5.173 22.267 1.00 89.94 485 TRP A N 1
ATOM 3903 C CA . TRP A 1 485 ? -0.317 4.028 22.303 1.00 89.94 485 TRP A CA 1
ATOM 3904 C C . TRP A 1 485 ? 0.179 2.844 23.149 1.00 89.94 485 TRP A C 1
ATOM 3906 O O . TRP A 1 485 ? -0.396 1.751 23.099 1.00 89.94 485 TRP A O 1
ATOM 3916 N N . GLY A 1 486 ? 1.225 3.070 23.947 1.00 90.31 486 GLY A N 1
ATOM 3917 C CA . GLY A 1 486 ? 1.794 2.110 24.886 1.00 90.31 486 GLY A CA 1
ATOM 3918 C C . GLY A 1 486 ? 2.615 0.999 24.244 1.00 90.31 486 GLY A C 1
ATOM 3919 O O . GLY A 1 486 ? 2.789 -0.039 24.868 1.00 90.31 486 GLY A O 1
ATOM 3920 N N . ILE A 1 487 ? 3.099 1.198 23.018 1.00 93.38 487 ILE A N 1
ATOM 3921 C CA . ILE A 1 487 ? 3.963 0.262 22.298 1.00 93.38 487 ILE A CA 1
ATOM 3922 C C . ILE A 1 487 ? 5.398 0.772 22.407 1.00 93.38 487 ILE A C 1
ATOM 3924 O O . ILE A 1 487 ? 5.764 1.741 21.747 1.00 93.38 487 ILE A O 1
ATOM 3928 N N . LYS A 1 488 ? 6.226 0.108 23.214 1.00 93.50 488 LYS A N 1
ATOM 3929 C CA . LYS A 1 488 ? 7.653 0.437 23.306 1.00 93.50 488 LYS A CA 1
ATOM 3930 C C . LYS A 1 488 ? 8.490 -0.664 22.700 1.00 93.50 488 LYS A C 1
ATOM 3932 O O . LYS A 1 488 ? 8.284 -1.846 22.989 1.00 93.50 488 LYS A O 1
ATOM 3937 N N . THR A 1 489 ? 9.462 -0.265 21.892 1.00 93.75 489 THR A N 1
ATOM 3938 C CA . THR A 1 489 ? 10.349 -1.191 21.196 1.00 93.75 489 THR A CA 1
ATOM 3939 C C . THR A 1 489 ? 11.809 -0.895 21.512 1.00 93.75 489 THR A C 1
ATOM 3941 O O . THR A 1 489 ? 12.170 0.219 21.883 1.00 93.75 489 THR A O 1
ATOM 3944 N N . VAL A 1 490 ? 12.655 -1.916 21.411 1.00 92.94 490 VAL A N 1
ATOM 3945 C CA . VAL A 1 490 ? 14.103 -1.807 21.577 1.00 92.94 490 VAL A CA 1
ATOM 3946 C C . VAL A 1 490 ? 14.803 -2.542 20.443 1.00 92.94 490 VAL A C 1
ATOM 3948 O O . VAL A 1 490 ? 14.384 -3.623 20.019 1.00 92.94 490 VAL A O 1
ATOM 3951 N N . LYS A 1 491 ? 15.894 -1.957 19.954 1.00 92.00 491 LYS A N 1
ATOM 3952 C CA . LYS A 1 491 ? 16.792 -2.597 18.998 1.00 92.00 491 LYS A CA 1
ATOM 3953 C C . LYS A 1 491 ? 17.904 -3.318 19.755 1.00 92.00 491 LYS A C 1
ATOM 3955 O O . LYS A 1 491 ? 18.573 -2.716 20.587 1.00 92.00 491 LYS A O 1
ATOM 3960 N N . ASN A 1 492 ? 18.130 -4.589 19.436 1.00 87.50 492 ASN A N 1
ATOM 3961 C CA . ASN A 1 492 ? 19.274 -5.355 19.922 1.00 87.50 492 ASN A CA 1
ATOM 3962 C C . ASN A 1 492 ? 19.967 -6.040 18.732 1.00 87.50 492 ASN A C 1
ATOM 3964 O O . ASN A 1 492 ? 19.427 -6.969 18.116 1.00 87.50 492 ASN A O 1
ATOM 3968 N N . GLY A 1 493 ? 21.143 -5.526 18.363 1.00 86.19 493 GLY A N 1
ATOM 3969 C CA . GLY A 1 493 ? 21.843 -5.899 17.135 1.00 86.19 493 GLY A CA 1
ATOM 3970 C C . GLY A 1 493 ? 21.014 -5.577 15.886 1.00 86.19 493 GLY A C 1
ATOM 3971 O O . GLY A 1 493 ? 20.596 -4.438 15.674 1.00 86.19 493 GLY A O 1
ATOM 3972 N N . ALA A 1 494 ? 20.759 -6.591 15.057 1.00 78.19 494 ALA A N 1
ATOM 3973 C CA . ALA A 1 494 ? 19.931 -6.476 13.852 1.00 78.19 494 ALA A CA 1
ATOM 3974 C C . ALA A 1 494 ? 18.422 -6.692 14.101 1.00 78.19 494 ALA A C 1
ATOM 3976 O O . ALA A 1 494 ? 17.626 -6.568 13.170 1.00 78.19 494 ALA A O 1
ATOM 3977 N N . ASN A 1 495 ? 18.023 -7.044 15.328 1.00 83.75 495 ASN A N 1
ATOM 3978 C CA . ASN A 1 495 ? 16.652 -7.425 15.662 1.00 83.75 495 ASN A CA 1
ATOM 3979 C C . ASN A 1 495 ? 15.940 -6.330 16.465 1.00 83.75 495 ASN A C 1
ATOM 3981 O O . ASN A 1 495 ? 16.567 -5.617 17.248 1.00 83.75 495 ASN A O 1
ATOM 3985 N N . TYR A 1 496 ? 14.620 -6.254 16.305 1.00 89.81 496 TYR A N 1
ATOM 3986 C CA . TYR A 1 496 ? 13.742 -5.359 17.058 1.00 89.81 496 TYR A CA 1
ATOM 3987 C C . TYR A 1 496 ? 12.830 -6.184 17.963 1.00 89.81 496 TYR A C 1
ATOM 3989 O O . TYR A 1 496 ? 12.377 -7.263 17.572 1.00 89.81 496 TYR A O 1
ATOM 3997 N N . TYR A 1 497 ? 12.575 -5.685 19.169 1.00 91.44 497 TYR A N 1
ATOM 3998 C CA . TYR A 1 497 ? 11.743 -6.342 20.172 1.00 91.44 497 TYR A CA 1
ATOM 3999 C C . TYR A 1 497 ? 10.738 -5.360 20.754 1.00 91.44 497 TYR A C 1
ATOM 4001 O O . TYR A 1 497 ? 11.092 -4.220 21.038 1.00 91.44 497 TYR A O 1
ATOM 4009 N N . ILE A 1 498 ? 9.512 -5.814 20.985 1.00 93.88 498 ILE A N 1
ATOM 4010 C CA . ILE A 1 498 ? 8.515 -5.100 21.781 1.00 93.88 498 ILE A CA 1
ATOM 4011 C C . ILE A 1 498 ? 8.773 -5.444 23.247 1.00 93.88 498 ILE A C 1
ATOM 4013 O O . ILE A 1 498 ? 8.846 -6.622 23.597 1.00 93.88 498 ILE A O 1
ATOM 4017 N N . ILE A 1 499 ? 8.918 -4.422 24.086 1.00 93.56 499 ILE A N 1
ATOM 4018 C CA . ILE A 1 499 ? 9.225 -4.560 25.519 1.00 93.56 499 ILE A CA 1
ATOM 4019 C C . ILE A 1 499 ? 8.116 -4.031 26.425 1.00 93.56 499 ILE A C 1
ATOM 4021 O O . ILE A 1 499 ? 8.025 -4.458 27.572 1.00 93.56 499 ILE A O 1
ATOM 4025 N N . GLU A 1 500 ? 7.265 -3.132 25.930 1.00 94.25 500 GLU A N 1
ATOM 4026 C CA . GLU A 1 500 ? 6.089 -2.655 26.661 1.00 94.25 500 GLU A CA 1
ATOM 4027 C C . GLU A 1 500 ? 4.871 -2.665 25.734 1.00 94.25 500 GLU A C 1
ATOM 4029 O O . GLU A 1 500 ? 4.971 -2.301 24.557 1.00 94.25 500 GLU A O 1
ATOM 4034 N N . LEU A 1 501 ? 3.737 -3.103 26.281 1.00 93.25 501 LEU A N 1
ATOM 4035 C CA . LEU A 1 501 ? 2.415 -3.088 25.656 1.00 93.25 501 LEU A CA 1
ATOM 4036 C C . LEU A 1 501 ? 1.367 -2.635 26.681 1.00 93.25 501 LEU A C 1
ATOM 4038 O O . LEU A 1 501 ? 1.612 -2.697 27.889 1.00 93.25 501 LEU A O 1
ATOM 4042 N N . PRO A 1 502 ? 0.168 -2.222 26.241 1.00 91.25 502 PRO A N 1
ATOM 4043 C CA . PRO A 1 502 ? -0.926 -1.985 27.168 1.00 91.25 502 PRO A CA 1
ATOM 4044 C C . PRO A 1 502 ? -1.299 -3.243 27.950 1.00 91.25 502 PRO A C 1
ATOM 4046 O O . PRO A 1 502 ? -1.421 -4.322 27.367 1.00 91.25 502 PRO A O 1
ATOM 4049 N N . GLU A 1 503 ? -1.595 -3.105 29.241 1.00 88.62 503 GLU A N 1
ATOM 4050 C CA . GLU A 1 503 ? -1.974 -4.237 30.102 1.00 88.62 503 GLU A CA 1
ATOM 4051 C C . GLU A 1 503 ? -3.160 -5.044 29.535 1.00 88.62 503 GLU A C 1
ATOM 4053 O O . GLU A 1 503 ? -3.178 -6.274 29.580 1.00 88.62 503 GLU A O 1
ATOM 4058 N N . PHE A 1 504 ? -4.150 -4.370 28.935 1.00 86.75 504 PHE A N 1
ATOM 4059 C CA . PHE A 1 504 ? -5.299 -5.040 28.317 1.00 86.75 504 PHE A CA 1
ATOM 4060 C C . PHE A 1 504 ? -4.928 -5.867 27.077 1.00 86.75 504 PHE A C 1
ATOM 4062 O O . PHE A 1 504 ? -5.644 -6.813 26.749 1.00 86.75 504 PHE A O 1
ATOM 4069 N N . VAL A 1 505 ? -3.835 -5.523 26.390 1.00 89.06 505 VAL A N 1
ATOM 4070 C CA . VAL A 1 505 ? -3.295 -6.313 25.277 1.00 89.06 505 VAL A CA 1
ATOM 4071 C C . VAL A 1 505 ? -2.564 -7.526 25.832 1.00 89.06 505 VAL A C 1
ATOM 4073 O O . VAL A 1 505 ? -2.833 -8.629 25.371 1.00 89.06 505 VAL A O 1
ATOM 4076 N N . ILE A 1 506 ? -1.724 -7.347 26.858 1.00 87.25 506 ILE A N 1
ATOM 4077 C CA . ILE A 1 506 ? -0.988 -8.444 27.512 1.00 87.25 506 ILE A CA 1
ATOM 4078 C C . ILE A 1 506 ? -1.960 -9.505 28.041 1.00 87.25 506 ILE A C 1
ATOM 4080 O O . ILE A 1 506 ? -1.882 -10.666 27.649 1.00 87.25 506 ILE A O 1
ATOM 4084 N N . LYS A 1 507 ? -2.987 -9.092 28.794 1.00 84.12 507 LYS A N 1
ATOM 4085 C CA . LYS A 1 507 ? -4.037 -9.999 29.294 1.00 84.12 507 LYS A CA 1
ATOM 4086 C C . LYS A 1 507 ? -4.757 -10.770 28.182 1.00 84.12 507 LYS A C 1
ATOM 4088 O O . LYS A 1 507 ? -5.190 -11.906 28.393 1.00 84.12 507 LYS A O 1
ATOM 4093 N N . ALA A 1 508 ? -4.907 -10.165 27.002 1.00 81.94 508 ALA A N 1
ATOM 4094 C CA . ALA A 1 508 ? -5.520 -10.813 25.845 1.00 81.94 508 ALA A CA 1
ATOM 4095 C C . ALA A 1 508 ? -4.590 -11.833 25.154 1.00 81.94 508 ALA A C 1
ATOM 4097 O O . ALA A 1 508 ? -5.091 -12.729 24.472 1.00 81.94 508 ALA A O 1
ATOM 4098 N N . ILE A 1 509 ? -3.267 -11.720 25.334 1.00 78.69 509 ILE A N 1
ATOM 4099 C CA . ILE A 1 509 ? -2.279 -12.734 24.927 1.00 78.69 509 ILE A CA 1
ATOM 4100 C C . ILE A 1 509 ? -2.358 -13.931 25.884 1.00 78.69 509 ILE A C 1
ATOM 4102 O O . ILE A 1 509 ? -2.503 -15.073 25.444 1.00 78.69 509 ILE A O 1
ATOM 4106 N N . ASP A 1 510 ? -2.334 -13.669 27.194 1.00 73.88 510 ASP A N 1
ATOM 4107 C CA . ASP A 1 510 ? -2.219 -14.706 28.233 1.00 73.88 510 ASP A CA 1
ATOM 4108 C C . ASP A 1 510 ? -3.424 -15.639 28.309 1.00 73.88 510 ASP A C 1
ATOM 4110 O O . ASP A 1 510 ? -3.299 -16.816 28.650 1.00 73.88 510 ASP A O 1
ATOM 4114 N N . THR A 1 511 ? -4.606 -15.152 27.929 1.00 68.75 511 THR A N 1
ATOM 4115 C CA . THR A 1 511 ? -5.828 -15.968 27.903 1.00 68.75 511 THR A CA 1
ATOM 4116 C C . THR A 1 511 ? -5.820 -17.053 26.815 1.00 68.75 511 THR A C 1
ATOM 4118 O O . THR A 1 511 ? -6.795 -17.797 26.705 1.00 68.75 511 THR A O 1
ATOM 4121 N N . LYS A 1 512 ? -4.742 -17.182 26.017 1.00 55.72 512 LYS A N 1
ATOM 4122 C CA . LYS A 1 512 ? -4.428 -18.270 25.055 1.00 55.72 512 LYS A CA 1
ATOM 4123 C C . LYS A 1 512 ? -5.507 -18.634 24.023 1.00 55.72 512 LYS A C 1
ATOM 4125 O O . LYS A 1 512 ? -5.346 -19.594 23.278 1.00 55.72 512 LYS A O 1
ATOM 4130 N N . SER A 1 513 ? -6.585 -17.864 23.926 1.00 53.16 513 SER A N 1
ATOM 4131 C CA . SER A 1 513 ? -7.770 -18.207 23.132 1.00 53.16 513 SER A CA 1
ATOM 4132 C C . SER A 1 513 ? -8.069 -17.220 21.995 1.00 53.16 513 SER A C 1
ATOM 4134 O O . SER A 1 513 ? -9.031 -17.438 21.263 1.00 53.16 513 SER A O 1
ATOM 4136 N N . VAL A 1 514 ? -7.284 -16.139 21.799 1.00 56.97 514 VAL A N 1
ATOM 4137 C CA . VAL A 1 514 ? -7.624 -15.106 20.783 1.00 56.97 514 VAL A CA 1
ATOM 4138 C C . VAL A 1 514 ? -6.442 -14.370 20.113 1.00 56.97 514 VAL A C 1
ATOM 4140 O O . VAL A 1 514 ? -6.579 -13.971 18.951 1.00 56.97 514 VAL A O 1
ATOM 4143 N N . LEU A 1 515 ? -5.302 -14.148 20.783 1.00 67.44 515 LEU A N 1
ATOM 4144 C CA . LEU A 1 515 ? -4.177 -13.373 20.229 1.00 67.44 515 LEU A CA 1
ATOM 4145 C C . LEU A 1 515 ? -2.842 -14.122 20.314 1.00 67.44 515 LEU A C 1
ATOM 4147 O O . LEU A 1 515 ? -2.391 -14.476 21.396 1.00 67.44 515 LEU A O 1
ATOM 4151 N N . CYS A 1 516 ? -2.182 -14.285 19.168 1.00 73.69 516 CYS A N 1
ATOM 4152 C CA . CYS A 1 516 ? -0.784 -14.696 19.071 1.00 73.69 516 CYS A CA 1
ATOM 4153 C C . CYS A 1 516 ? 0.145 -13.464 18.953 1.00 73.69 516 CYS A C 1
ATOM 4155 O O . CYS A 1 516 ? -0.287 -12.428 18.423 1.00 73.69 516 CYS A O 1
ATOM 4157 N N . PRO A 1 517 ? 1.412 -13.551 19.403 1.00 76.81 517 PRO A N 1
ATOM 4158 C CA . PRO A 1 517 ? 2.404 -12.479 19.268 1.00 76.81 517 PRO A CA 1
ATOM 4159 C C . PRO A 1 517 ? 2.532 -11.901 17.855 1.00 76.81 517 PRO A C 1
ATOM 4161 O O . PRO A 1 517 ? 2.698 -10.697 17.669 1.00 76.81 517 PRO A O 1
ATOM 4164 N N . GLU A 1 518 ? 2.395 -12.734 16.831 1.00 75.06 518 GLU A N 1
ATOM 4165 C CA . GLU A 1 518 ? 2.557 -12.316 15.445 1.00 75.06 518 GLU A CA 1
ATOM 4166 C C . GLU A 1 518 ? 1.369 -11.483 14.940 1.00 75.06 518 GLU A C 1
ATOM 4168 O O . GLU A 1 518 ? 1.523 -10.658 14.039 1.00 75.06 518 GLU A O 1
ATOM 4173 N N . LYS A 1 519 ? 0.171 -11.660 15.516 1.00 80.44 519 LYS A N 1
ATOM 4174 C CA . LYS A 1 519 ? -0.982 -10.794 15.229 1.00 80.44 519 LYS A CA 1
ATOM 4175 C C . LYS A 1 519 ? -0.767 -9.388 15.788 1.00 80.44 519 LYS A C 1
ATOM 4177 O O . LYS A 1 519 ? -1.186 -8.426 15.153 1.00 80.44 519 LYS A O 1
ATOM 4182 N N . ILE A 1 520 ? -0.084 -9.272 16.927 1.00 86.12 520 ILE A N 1
ATOM 4183 C CA . ILE A 1 520 ? 0.323 -7.981 17.497 1.00 86.12 520 ILE A CA 1
ATOM 4184 C C . ILE A 1 520 ? 1.350 -7.313 16.591 1.00 86.12 520 ILE A C 1
ATOM 4186 O O . ILE A 1 520 ? 1.168 -6.159 16.219 1.00 86.12 520 ILE A O 1
ATOM 4190 N N . GLU A 1 521 ? 2.379 -8.051 16.175 1.00 85.75 521 GLU A N 1
ATOM 4191 C CA . GLU A 1 521 ? 3.370 -7.553 15.218 1.00 85.75 521 GLU A CA 1
ATOM 4192 C C . GLU A 1 521 ? 2.699 -7.063 13.923 1.00 85.75 521 GLU A C 1
ATOM 4194 O O . GLU A 1 521 ? 2.943 -5.942 13.484 1.00 85.75 521 GLU A O 1
ATOM 4199 N N . SER A 1 522 ? 1.807 -7.872 13.336 1.00 79.75 522 SER A N 1
ATOM 4200 C CA . SER A 1 522 ? 1.083 -7.514 12.110 1.00 79.75 522 SER A CA 1
ATOM 4201 C C . SER A 1 522 ? 0.211 -6.274 12.285 1.00 79.75 522 SER A C 1
ATOM 4203 O O . SER A 1 522 ? 0.109 -5.482 11.351 1.00 79.75 522 SER A O 1
ATOM 4205 N N . GLU A 1 523 ? -0.433 -6.109 13.441 1.00 87.31 523 GLU A N 1
ATOM 4206 C CA . GLU A 1 523 ? -1.211 -4.908 13.732 1.00 87.31 523 GLU A CA 1
ATOM 4207 C C . GLU A 1 523 ? -0.311 -3.679 13.847 1.00 87.31 523 GLU A C 1
ATOM 4209 O O . GLU A 1 523 ? -0.640 -2.644 13.280 1.00 87.31 523 GLU A O 1
ATOM 4214 N N . ILE A 1 524 ? 0.818 -3.777 14.553 1.00 90.00 524 ILE A N 1
ATOM 4215 C CA . ILE A 1 524 ? 1.749 -2.654 14.714 1.00 90.00 524 ILE A CA 1
ATOM 4216 C C . ILE A 1 524 ? 2.298 -2.234 13.348 1.00 90.00 524 ILE A C 1
ATOM 4218 O O . ILE A 1 524 ? 2.281 -1.049 13.031 1.00 90.00 524 ILE A O 1
ATOM 4222 N N . CYS A 1 525 ? 2.688 -3.185 12.496 1.00 83.19 525 CYS A N 1
ATOM 4223 C CA . CYS A 1 525 ? 3.093 -2.894 11.118 1.00 83.19 525 CYS A CA 1
ATOM 4224 C C . CYS A 1 525 ? 1.971 -2.231 10.309 1.00 83.19 525 CYS A C 1
ATOM 4226 O O . CYS A 1 525 ? 2.209 -1.241 9.624 1.00 83.19 525 CYS A O 1
ATOM 4228 N N . GLN A 1 526 ? 0.733 -2.725 10.414 1.00 81.19 526 GLN A N 1
ATOM 4229 C CA . GLN A 1 526 ? -0.407 -2.109 9.731 1.00 81.19 526 GLN A CA 1
ATOM 4230 C C . GLN A 1 526 ? -0.703 -0.698 10.260 1.00 81.19 526 GLN A C 1
ATOM 4232 O O . GLN A 1 526 ? -1.115 0.171 9.491 1.00 81.19 526 GLN A O 1
ATOM 4237 N N . PHE A 1 527 ? -0.497 -0.465 11.555 1.00 87.56 527 PHE A N 1
ATOM 4238 C CA . PHE A 1 527 ? -0.646 0.836 12.189 1.00 87.56 527 PHE A CA 1
ATOM 4239 C C . PHE A 1 527 ? 0.436 1.819 11.726 1.00 87.56 527 PHE A C 1
ATOM 4241 O O . PHE A 1 527 ? 0.097 2.946 11.380 1.00 87.56 527 PHE A O 1
ATOM 4248 N N . MET A 1 528 ? 1.697 1.387 11.624 1.00 85.00 528 MET A N 1
ATOM 4249 C CA . MET A 1 528 ? 2.783 2.181 11.033 1.00 85.00 528 MET A CA 1
ATOM 4250 C C . MET A 1 528 ? 2.505 2.518 9.563 1.00 85.00 528 MET A C 1
ATOM 4252 O O . MET A 1 528 ? 2.641 3.668 9.168 1.00 85.00 528 MET A O 1
ATOM 4256 N N . GLU A 1 529 ? 1.991 1.574 8.771 1.00 77.44 529 GLU A N 1
ATOM 4257 C CA . GLU A 1 529 ? 1.580 1.829 7.382 1.00 77.44 529 GLU A CA 1
ATOM 4258 C C . GLU A 1 529 ? 0.379 2.798 7.304 1.00 77.44 529 GLU A C 1
ATOM 4260 O O . GLU A 1 529 ? 0.288 3.632 6.396 1.00 77.44 529 GLU A O 1
ATOM 4265 N N . ASP A 1 530 ? -0.566 2.719 8.247 1.00 76.81 530 ASP A N 1
ATOM 4266 C CA . ASP A 1 530 ? -1.675 3.674 8.365 1.00 76.81 530 ASP A CA 1
ATOM 4267 C C . ASP A 1 530 ? -1.166 5.087 8.706 1.00 76.81 530 ASP A C 1
ATOM 4269 O O . ASP A 1 530 ? -1.681 6.061 8.151 1.00 76.81 530 ASP A O 1
ATOM 4273 N N . LEU A 1 531 ? -0.149 5.205 9.566 1.00 76.88 531 LEU A N 1
ATOM 4274 C CA . LEU A 1 531 ? 0.532 6.468 9.861 1.00 76.88 531 LEU A CA 1
ATOM 4275 C C . LEU A 1 531 ? 1.284 6.979 8.627 1.00 76.88 531 LEU A C 1
ATOM 4277 O O . LEU A 1 531 ? 1.035 8.097 8.183 1.00 76.88 531 LEU A O 1
ATOM 4281 N N . ALA A 1 532 ? 2.119 6.141 8.006 1.00 69.06 532 ALA A N 1
ATOM 4282 C CA . ALA A 1 532 ? 2.907 6.478 6.822 1.00 69.06 532 ALA A CA 1
ATOM 4283 C C . ALA A 1 532 ? 2.022 7.003 5.694 1.00 69.06 532 ALA A C 1
ATOM 4285 O O . ALA A 1 532 ? 2.240 8.110 5.208 1.00 69.06 532 ALA A O 1
ATOM 4286 N N . SER A 1 533 ? 0.963 6.274 5.344 1.00 63.56 533 SER A N 1
ATOM 4287 C CA . SER A 1 533 ? -0.001 6.682 4.310 1.00 63.56 533 SER A CA 1
ATOM 4288 C C . SER A 1 533 ? -0.872 7.891 4.688 1.00 63.56 533 SER A C 1
ATOM 4290 O O . SER A 1 533 ? -1.679 8.359 3.880 1.00 63.56 533 SER A O 1
ATOM 4292 N N . GLY A 1 534 ? -0.751 8.401 5.918 1.00 63.62 534 GLY A N 1
ATOM 4293 C CA . GLY A 1 534 ? -1.554 9.503 6.431 1.00 63.62 534 GLY A CA 1
ATOM 4294 C C . GLY A 1 534 ? -3.035 9.155 6.588 1.00 63.62 534 GLY A C 1
ATOM 4295 O O . GLY A 1 534 ? -3.867 10.062 6.556 1.00 63.62 534 GLY A O 1
ATOM 4296 N N . ARG A 1 535 ? -3.378 7.861 6.712 1.00 69.12 535 ARG A N 1
ATOM 4297 C CA . ARG A 1 535 ? -4.709 7.403 7.160 1.00 69.12 535 ARG A CA 1
ATOM 4298 C C . ARG A 1 535 ? -4.910 7.675 8.647 1.00 69.12 535 ARG A C 1
ATOM 4300 O O . ARG A 1 535 ? -6.047 7.836 9.086 1.00 69.12 535 ARG A O 1
ATOM 4307 N N . LYS A 1 536 ? -3.813 7.713 9.400 1.00 78.25 536 LYS A N 1
ATOM 4308 C CA . LYS A 1 536 ? -3.758 8.088 10.808 1.00 78.25 536 LYS A CA 1
ATOM 4309 C C . LYS A 1 536 ? -2.733 9.190 11.029 1.00 78.25 536 LYS A C 1
ATOM 4311 O O . LYS A 1 536 ? -1.829 9.366 10.216 1.00 78.25 536 LYS A O 1
ATOM 4316 N N . PHE A 1 537 ? -2.896 9.931 12.116 1.00 73.56 537 PHE A N 1
ATOM 4317 C CA . PHE A 1 537 ? -2.032 11.058 12.454 1.00 73.56 537 PHE A CA 1
ATOM 4318 C C . PHE A 1 537 ? -0.996 10.681 13.514 1.00 73.56 537 PHE A C 1
ATOM 4320 O O . PHE A 1 537 ? -1.267 9.881 14.411 1.00 73.56 537 PHE A O 1
ATOM 4327 N N . GLU A 1 538 ? 0.179 11.291 13.402 1.00 74.81 538 GLU A N 1
ATOM 4328 C CA . GLU A 1 538 ? 1.250 11.220 14.392 1.00 74.81 538 GLU A CA 1
ATOM 4329 C C . GLU A 1 538 ? 0.825 11.950 15.677 1.00 74.81 538 GLU A C 1
ATOM 4331 O O . GLU A 1 538 ? 0.249 13.038 15.624 1.00 74.81 538 GLU A O 1
ATOM 4336 N N . MET A 1 539 ? 1.089 11.343 16.831 1.00 75.38 539 MET A N 1
ATOM 4337 C CA . MET A 1 539 ? 0.812 11.904 18.151 1.00 75.38 539 MET A CA 1
ATOM 4338 C C . MET A 1 539 ? 2.115 12.431 18.748 1.00 75.38 539 MET A C 1
ATOM 4340 O O . MET A 1 539 ? 3.077 11.672 18.840 1.00 75.38 539 MET A O 1
ATOM 4344 N N . LYS A 1 540 ? 2.131 13.691 19.203 1.00 63.62 540 LYS A N 1
ATOM 4345 C CA . LYS A 1 540 ? 3.256 14.243 19.976 1.00 63.62 540 LYS A CA 1
ATOM 4346 C C . LYS A 1 540 ? 2.865 14.493 21.423 1.00 63.62 540 LYS A C 1
ATOM 4348 O O . LYS A 1 540 ? 1.730 14.866 21.734 1.00 63.62 540 LYS A O 1
ATOM 4353 N N . VAL A 1 541 ? 3.830 14.284 22.309 1.00 57.09 541 VAL A N 1
ATOM 4354 C CA . VAL A 1 541 ? 3.681 14.469 23.754 1.00 57.09 541 VAL A CA 1
ATOM 4355 C C . VAL A 1 541 ? 3.448 15.954 24.071 1.00 57.09 541 VAL A C 1
ATOM 4357 O O . VAL A 1 541 ? 4.130 16.820 23.532 1.00 57.09 541 VAL A O 1
ATOM 4360 N N . GLY A 1 542 ? 2.487 16.260 24.952 1.00 54.56 542 GLY A N 1
ATOM 4361 C CA . GLY A 1 542 ? 2.271 17.614 25.492 1.00 54.56 542 GLY A CA 1
ATOM 4362 C C . GLY A 1 542 ? 1.083 18.401 24.924 1.00 54.56 542 GLY A C 1
ATOM 4363 O O . GLY A 1 542 ? 0.761 19.462 25.452 1.00 54.56 542 GLY A O 1
ATOM 4364 N N . VAL A 1 543 ? 0.382 17.893 23.906 1.00 54.44 543 VAL A N 1
ATOM 4365 C CA . VAL A 1 543 ? -0.843 18.531 23.393 1.00 54.44 543 VAL A CA 1
ATOM 4366 C C . VAL A 1 543 ? -2.073 17.930 24.081 1.00 54.44 543 VAL A C 1
ATOM 4368 O O . VAL A 1 543 ? -2.286 16.715 24.053 1.00 54.44 543 VAL A O 1
ATOM 4371 N N . SER A 1 544 ? -2.891 18.783 24.704 1.00 55.47 544 SER A N 1
ATOM 4372 C CA . SER A 1 544 ? -4.177 18.387 25.290 1.00 55.47 544 SER A CA 1
ATOM 4373 C C . SER A 1 544 ? -5.163 18.045 24.177 1.00 55.47 544 SER A C 1
ATOM 4375 O O . SER A 1 544 ? -5.544 18.900 23.377 1.00 55.47 544 SER A O 1
ATOM 4377 N N . HIS A 1 545 ? -5.567 16.782 24.117 1.00 65.62 545 HIS A N 1
ATOM 4378 C CA . HIS A 1 545 ? -6.491 16.275 23.114 1.00 65.62 545 HIS A CA 1
ATOM 4379 C C . HIS A 1 545 ? -7.745 15.720 23.783 1.00 65.62 545 HIS A C 1
ATOM 4381 O O . HIS A 1 545 ? -7.682 15.084 24.835 1.00 65.62 545 HIS A O 1
ATOM 4387 N N . ASN A 1 546 ? -8.897 15.904 23.139 1.00 75.56 546 ASN A N 1
ATOM 4388 C CA . ASN A 1 546 ? -10.118 15.230 23.558 1.00 75.56 546 ASN A CA 1
ATOM 4389 C C . ASN A 1 546 ? -9.964 13.717 23.316 1.00 75.56 546 ASN A C 1
ATOM 4391 O O . ASN A 1 546 ? -9.800 13.283 22.178 1.00 75.56 546 ASN A O 1
ATOM 4395 N N . TRP A 1 547 ? -10.048 12.908 24.374 1.00 82.19 547 TRP A N 1
ATOM 4396 C CA . TRP A 1 547 ? -9.965 11.445 24.286 1.00 82.19 547 TRP A CA 1
ATOM 4397 C C . TRP A 1 547 ? -10.904 10.865 23.214 1.00 82.19 547 TRP A C 1
ATOM 4399 O O . TRP A 1 547 ? -10.544 9.919 22.517 1.00 82.19 547 TRP A O 1
ATOM 4409 N N . TRP A 1 548 ? -12.078 11.478 23.028 1.00 82.25 548 TRP A N 1
ATOM 4410 C CA . TRP A 1 548 ? -13.080 11.052 22.058 1.00 82.25 548 TRP A CA 1
ATOM 4411 C C . TRP A 1 548 ? -12.580 11.123 20.614 1.00 82.25 548 TRP A C 1
ATOM 4413 O O . TRP A 1 548 ? -12.812 10.211 19.821 1.00 82.25 548 TRP A O 1
ATOM 4423 N N . THR A 1 549 ? -11.851 12.185 20.265 1.00 75.50 549 THR A N 1
ATOM 4424 C CA . THR A 1 549 ? -11.309 12.352 18.911 1.00 75.50 549 THR A CA 1
ATOM 4425 C C . THR A 1 549 ? -10.129 11.409 18.675 1.00 75.50 549 THR A C 1
ATOM 4427 O O . THR A 1 549 ? -9.984 10.859 17.580 1.00 75.50 549 THR A O 1
ATOM 4430 N N . LEU A 1 550 ? -9.338 11.140 19.717 1.00 80.88 550 LEU A N 1
ATOM 4431 C CA . LEU A 1 550 ? -8.171 10.260 19.653 1.00 80.88 550 LEU A CA 1
ATOM 4432 C C . LEU A 1 550 ? -8.507 8.784 19.424 1.00 80.88 550 LEU A C 1
ATOM 4434 O O . LEU A 1 550 ? -7.710 8.080 18.808 1.00 80.88 550 LEU A O 1
ATOM 4438 N N . ILE A 1 551 ? -9.678 8.302 19.853 1.00 83.75 551 ILE A N 1
ATOM 4439 C CA . ILE A 1 551 ? -10.070 6.888 19.677 1.00 83.75 551 ILE A CA 1
ATOM 4440 C C . ILE A 1 551 ? -10.000 6.457 18.208 1.00 83.75 551 ILE A C 1
ATOM 4442 O O . ILE A 1 551 ? -9.580 5.339 17.916 1.00 83.75 551 ILE A O 1
ATOM 4446 N N . SER A 1 552 ? -10.353 7.347 17.275 1.00 81.38 552 SER A N 1
ATOM 4447 C CA . SER A 1 552 ? -10.280 7.075 15.831 1.00 81.38 552 SER A CA 1
ATOM 4448 C C . SER A 1 552 ? -8.857 6.761 15.337 1.00 81.38 552 SER A C 1
ATOM 4450 O O . SER A 1 552 ? -8.684 6.085 14.324 1.00 81.38 552 SER A O 1
ATOM 4452 N N . GLN A 1 553 ? -7.837 7.222 16.064 1.00 84.69 553 GLN A N 1
ATOM 4453 C CA . GLN A 1 553 ? -6.424 7.048 15.731 1.00 84.69 553 GLN A CA 1
ATOM 4454 C C . GLN A 1 553 ? -5.821 5.793 16.378 1.00 84.69 553 GLN A C 1
ATOM 4456 O O . GLN A 1 553 ? -4.805 5.286 15.909 1.00 84.69 553 GLN A O 1
ATOM 4461 N N . MET A 1 554 ? -6.468 5.216 17.389 1.00 87.75 554 MET A N 1
ATOM 4462 C CA . MET A 1 554 ? -5.968 4.047 18.115 1.00 87.75 554 MET A CA 1
ATOM 4463 C C . MET A 1 554 ? -5.798 2.812 17.206 1.00 87.75 554 MET A C 1
ATOM 4465 O O . MET A 1 554 ? -6.610 2.621 16.289 1.00 87.75 554 MET A O 1
ATOM 4469 N N . PRO A 1 555 ? -4.776 1.951 17.413 1.00 91.69 555 PRO A N 1
ATOM 4470 C CA . PRO A 1 555 ? -4.659 0.670 16.709 1.00 91.69 555 PRO A CA 1
ATOM 4471 C C . PRO A 1 555 ? -5.987 -0.104 16.691 1.00 91.69 555 PRO A C 1
ATOM 4473 O O . PRO A 1 555 ? -6.695 -0.188 17.697 1.00 91.69 555 PRO A O 1
ATOM 4476 N N . LYS A 1 556 ? -6.361 -0.659 15.534 1.00 88.38 556 LYS A N 1
ATOM 4477 C CA . LYS A 1 556 ? -7.671 -1.299 15.330 1.00 88.38 556 LYS A CA 1
ATOM 4478 C C . LYS A 1 556 ? -7.834 -2.518 16.230 1.00 88.38 556 LYS A C 1
ATOM 4480 O O . LYS A 1 556 ? -8.920 -2.747 16.767 1.00 88.38 556 LYS A O 1
ATOM 4485 N N . LEU A 1 557 ? -6.758 -3.273 16.440 1.00 88.00 557 LEU A N 1
ATOM 4486 C CA . LEU A 1 557 ? -6.750 -4.394 17.377 1.00 88.00 557 LEU A CA 1
ATOM 4487 C C . LEU A 1 557 ? -7.040 -3.930 18.808 1.00 88.00 557 LEU A C 1
ATOM 4489 O O . LEU A 1 557 ? -7.788 -4.605 19.510 1.00 88.00 557 LEU A O 1
ATOM 4493 N N . TRP A 1 558 ? -6.533 -2.764 19.230 1.00 90.88 558 TRP A N 1
ATOM 4494 C CA . TRP A 1 558 ? -6.794 -2.241 20.575 1.00 90.88 558 TRP A CA 1
ATOM 4495 C C . TRP A 1 558 ? -8.275 -1.887 20.694 1.00 90.88 558 TRP A C 1
ATOM 4497 O O . TRP A 1 558 ? -8.929 -2.316 21.642 1.00 90.88 558 TRP A O 1
ATOM 4507 N N . CYS A 1 559 ? -8.840 -1.218 19.679 1.00 88.56 559 CYS A N 1
ATOM 4508 C CA . CYS A 1 559 ? -10.280 -0.954 19.606 1.00 88.56 559 CYS A CA 1
ATOM 4509 C C . CYS A 1 559 ? -11.087 -2.249 19.754 1.00 88.56 559 CYS A C 1
ATOM 4511 O O . CYS A 1 559 ? -12.041 -2.300 20.526 1.00 88.56 559 CYS A O 1
ATOM 4513 N N . SER A 1 560 ? -10.703 -3.302 19.028 1.00 87.31 560 SER A N 1
ATOM 4514 C CA . SER A 1 560 ? -11.395 -4.591 19.062 1.00 87.31 560 SER A CA 1
ATOM 4515 C C . SER A 1 560 ? -11.310 -5.273 20.429 1.00 87.31 560 SER A C 1
ATOM 4517 O O . SER A 1 560 ? -12.307 -5.839 20.876 1.00 87.31 560 SER A O 1
ATOM 4519 N N . ILE A 1 561 ? -10.148 -5.239 21.089 1.00 88.12 561 ILE A N 1
ATOM 4520 C CA . ILE A 1 561 ? -9.964 -5.840 22.417 1.00 88.12 561 ILE A CA 1
ATOM 4521 C C . ILE A 1 561 ? -10.826 -5.104 23.446 1.00 88.12 561 ILE A C 1
ATOM 4523 O O . ILE A 1 561 ? -11.539 -5.743 24.219 1.00 88.12 561 ILE A O 1
ATOM 4527 N N . LEU A 1 562 ? -10.824 -3.768 23.418 1.00 88.19 562 LEU A N 1
ATOM 4528 C CA . LEU A 1 562 ? -11.591 -2.954 24.362 1.00 88.19 562 LEU A CA 1
ATOM 4529 C C . LEU A 1 562 ? -13.108 -3.113 24.171 1.00 88.19 562 LEU A C 1
ATOM 4531 O O . LEU A 1 562 ? -13.822 -3.253 25.161 1.00 88.19 562 LEU A O 1
ATOM 4535 N N . LYS A 1 563 ? -13.594 -3.213 22.925 1.00 87.00 563 LYS A N 1
ATOM 4536 C CA . LYS A 1 563 ? -15.003 -3.540 22.625 1.00 87.00 563 LYS A CA 1
ATOM 4537 C C . LYS A 1 563 ? -15.414 -4.919 23.149 1.00 87.00 563 LYS A C 1
ATOM 4539 O O . LYS A 1 563 ? -16.492 -5.085 23.712 1.00 87.00 563 LYS A O 1
ATOM 4544 N N . LYS A 1 564 ? -14.541 -5.922 23.011 1.00 85.38 564 LYS A N 1
ATOM 4545 C CA . LYS A 1 564 ? -14.805 -7.263 23.554 1.00 85.38 564 LYS A CA 1
ATOM 4546 C C . LYS A 1 564 ? -14.845 -7.245 25.085 1.00 85.38 564 LYS A C 1
ATOM 4548 O O . LYS A 1 564 ? -15.720 -7.868 25.681 1.00 85.38 564 LYS A O 1
ATOM 4553 N N . LYS A 1 565 ? -13.937 -6.491 25.714 1.00 83.94 565 LYS A N 1
ATOM 4554 C CA . LYS A 1 565 ? -13.891 -6.303 27.169 1.00 83.94 565 LYS A CA 1
ATOM 4555 C C . LYS A 1 565 ? -15.151 -5.603 27.696 1.00 83.94 565 LYS A C 1
ATOM 4557 O O . LYS A 1 565 ? -15.703 -6.043 28.701 1.00 83.94 565 LYS A O 1
ATOM 4562 N N . SER A 1 566 ? -15.650 -4.567 27.013 1.00 84.38 566 SER A N 1
ATOM 4563 C CA . SER A 1 566 ? -16.894 -3.892 27.415 1.00 84.38 566 SER A CA 1
ATOM 4564 C C . SER A 1 566 ? -18.107 -4.822 27.330 1.00 84.38 566 SER A C 1
ATOM 4566 O O . SER A 1 566 ? -18.965 -4.778 28.209 1.00 84.38 566 SER A O 1
ATOM 4568 N N . CYS A 1 567 ? -18.148 -5.712 26.334 1.00 78.12 567 CYS A N 1
ATOM 4569 C CA . CYS A 1 567 ? -19.185 -6.740 26.207 1.00 78.12 567 CYS A CA 1
ATOM 4570 C C . CYS A 1 567 ? -19.153 -7.740 27.376 1.00 78.12 567 CYS A C 1
ATOM 4572 O O . CYS A 1 567 ? -20.179 -7.980 28.002 1.00 78.12 567 CYS A O 1
ATOM 4574 N N . SER A 1 568 ? -17.971 -8.251 27.748 1.00 78.19 568 SER A N 1
ATOM 4575 C CA . SER A 1 568 ? -17.836 -9.228 28.845 1.00 78.19 568 SER A CA 1
ATOM 4576 C C . SER A 1 568 ? -18.160 -8.682 30.240 1.00 78.19 568 SER A C 1
ATOM 4578 O O . SER A 1 568 ? -18.487 -9.461 31.127 1.00 78.19 568 SER A O 1
ATOM 4580 N N . ILE A 1 569 ? -18.030 -7.366 30.446 1.00 73.25 569 ILE A N 1
ATOM 4581 C CA . ILE A 1 569 ? -18.328 -6.692 31.725 1.00 73.25 569 ILE A CA 1
ATOM 4582 C C . ILE A 1 569 ? -19.811 -6.299 31.814 1.00 73.25 569 ILE A C 1
ATOM 4584 O O . ILE A 1 569 ? -20.334 -6.072 32.902 1.00 73.25 569 ILE A O 1
ATOM 4588 N N . SER A 1 570 ? -20.495 -6.188 30.674 1.00 69.38 570 SER A N 1
ATOM 4589 C CA . SER A 1 570 ? -21.902 -5.792 30.645 1.00 69.38 570 SER A CA 1
ATOM 4590 C C . SER A 1 570 ? -22.777 -6.893 31.243 1.00 69.38 570 SER A C 1
ATOM 4592 O O . SER A 1 570 ? -22.499 -8.079 31.063 1.00 69.38 570 SER A O 1
ATOM 4594 N N . THR A 1 571 ? -23.813 -6.492 31.984 1.00 57.56 571 THR A N 1
ATOM 4595 C CA . THR A 1 571 ? -24.736 -7.389 32.696 1.00 57.56 571 THR A CA 1
ATOM 4596 C C . THR A 1 571 ? -25.241 -8.513 31.795 1.00 57.56 571 THR A C 1
ATOM 4598 O O . THR A 1 571 ? -25.449 -8.329 30.586 1.00 57.56 571 THR A O 1
ATOM 4601 N N . LYS A 1 572 ? -25.423 -9.706 32.379 1.00 57.19 572 LYS A N 1
ATOM 4602 C CA . LYS A 1 572 ? -25.899 -10.867 31.623 1.00 57.19 572 LYS A CA 1
ATOM 4603 C C . LYS A 1 572 ? -27.299 -10.556 31.093 1.00 57.19 572 LYS A C 1
ATOM 4605 O O . LYS A 1 572 ? -28.160 -10.039 31.803 1.00 57.19 572 LYS A O 1
ATOM 4610 N N . PHE A 1 573 ? -27.517 -10.866 29.822 1.00 54.75 573 PHE A N 1
ATOM 4611 C CA . PHE A 1 573 ? -28.805 -10.743 29.147 1.00 54.75 573 PHE A CA 1
ATOM 4612 C C . PHE A 1 573 ? -29.936 -11.335 30.023 1.00 54.75 573 PHE A C 1
ATOM 4614 O O . PHE A 1 573 ? -29.869 -12.512 30.376 1.00 54.75 573 PHE A O 1
ATOM 4621 N N . GLY A 1 574 ? -30.946 -10.533 30.398 1.00 59.78 574 GLY A N 1
ATOM 4622 C CA . GLY A 1 574 ? -32.105 -10.987 31.189 1.00 59.78 574 GLY A CA 1
ATOM 4623 C C . GLY A 1 574 ? -32.137 -10.631 32.686 1.00 59.78 574 GLY A C 1
ATOM 4624 O O . GLY A 1 574 ? -33.020 -11.125 33.394 1.00 59.78 574 GLY A O 1
ATOM 4625 N N . GLU A 1 575 ? -31.229 -9.791 33.196 1.00 76.00 575 GLU A N 1
ATOM 4626 C CA . GLU A 1 575 ? -31.301 -9.288 34.580 1.00 76.00 575 GLU A CA 1
ATOM 4627 C C . GLU A 1 575 ? -32.497 -8.346 34.804 1.00 76.00 575 GLU A C 1
ATOM 4629 O O . GLU A 1 575 ? -32.812 -7.502 33.964 1.00 76.00 575 GLU A O 1
ATOM 4634 N N . LYS A 1 576 ? -33.174 -8.485 35.953 1.00 84.50 576 LYS A N 1
ATOM 4635 C CA . LYS A 1 576 ? -34.307 -7.632 36.337 1.00 84.50 576 LYS A CA 1
ATOM 4636 C C . LYS A 1 576 ? -33.787 -6.347 36.986 1.00 84.50 576 LYS A C 1
ATOM 4638 O O . LYS A 1 576 ? -33.087 -6.414 37.990 1.00 84.50 576 LYS A O 1
ATOM 4643 N N . LEU A 1 577 ? -34.165 -5.194 36.442 1.00 87.50 577 LEU A N 1
ATOM 4644 C CA . LEU A 1 577 ? -33.775 -3.874 36.939 1.00 87.50 577 LEU A CA 1
ATOM 4645 C C . LEU A 1 577 ? -34.952 -3.207 37.657 1.00 87.50 577 LEU A C 1
ATOM 4647 O O . LEU A 1 577 ? -36.099 -3.316 37.221 1.00 87.50 577 LEU A O 1
ATOM 4651 N N . THR A 1 578 ? -34.679 -2.490 38.751 1.00 91.75 578 THR A N 1
ATOM 4652 C CA . THR A 1 578 ? -35.679 -1.600 39.359 1.00 91.75 578 THR A CA 1
ATOM 4653 C C . THR A 1 578 ? -35.859 -0.353 38.491 1.00 91.75 578 THR A C 1
ATOM 4655 O O . THR A 1 578 ? -35.010 -0.029 37.652 1.00 91.75 578 THR A O 1
ATOM 4658 N N . LYS A 1 579 ? -36.955 0.388 38.695 1.00 90.50 579 LYS A N 1
ATOM 4659 C CA . LYS A 1 579 ? -37.190 1.651 37.981 1.00 90.50 579 LYS A CA 1
ATOM 4660 C C . LYS A 1 579 ? -36.067 2.669 38.232 1.00 90.50 579 LYS A C 1
ATOM 4662 O O . LYS A 1 579 ? -35.631 3.330 37.294 1.00 90.50 579 LYS A O 1
ATOM 4667 N N . GLU A 1 580 ? -35.547 2.730 39.456 1.00 91.19 580 GLU A N 1
ATOM 4668 C CA . GLU A 1 580 ? -34.404 3.575 39.836 1.00 91.19 580 GLU A CA 1
ATOM 4669 C C . GLU A 1 580 ? -33.106 3.146 39.135 1.00 91.19 580 GLU A C 1
ATOM 4671 O O . GLU A 1 580 ? -32.363 3.987 38.620 1.00 91.19 580 GLU A O 1
ATOM 4676 N N . SER A 1 581 ? -32.844 1.836 39.035 1.00 89.81 581 SER A N 1
ATOM 4677 C CA . SER A 1 581 ? -31.704 1.320 38.268 1.00 89.81 581 SER A CA 1
ATOM 4678 C C . SER A 1 581 ? -31.833 1.651 36.780 1.00 89.81 581 SER A C 1
ATOM 4680 O O . SER A 1 581 ? -30.848 2.038 36.156 1.00 89.81 581 SER A O 1
ATOM 4682 N N . CYS A 1 582 ? -33.043 1.570 36.217 1.00 91.81 582 CYS A N 1
ATOM 4683 C CA . CYS A 1 582 ? -33.303 1.968 34.834 1.00 91.81 582 CYS A CA 1
ATOM 4684 C C . CYS A 1 582 ? -33.033 3.465 34.615 1.00 91.81 582 CYS A C 1
ATOM 4686 O O . CYS A 1 582 ? -32.355 3.834 33.660 1.00 91.81 582 CYS A O 1
ATOM 4688 N N . GLN A 1 583 ? -33.512 4.328 35.517 1.00 92.56 583 GLN A N 1
ATOM 4689 C CA . GLN A 1 583 ? -33.241 5.772 35.483 1.00 92.56 583 GLN A CA 1
ATOM 4690 C C . GLN A 1 583 ? -31.744 6.070 35.553 1.00 92.56 583 GLN A C 1
ATOM 4692 O O . GLN A 1 583 ? -31.234 6.866 34.766 1.00 92.56 583 GLN A O 1
ATOM 4697 N N . THR A 1 584 ? -31.032 5.389 36.448 1.00 91.62 584 THR A N 1
ATOM 4698 C CA . THR A 1 584 ? -29.582 5.534 36.595 1.00 91.62 584 THR A CA 1
ATOM 4699 C C . THR A 1 584 ? -28.847 5.102 35.328 1.00 91.62 584 THR A C 1
ATOM 4701 O O . THR A 1 584 ? -27.963 5.822 34.866 1.00 91.62 584 THR A O 1
ATOM 4704 N N . LEU A 1 585 ? -29.233 3.970 34.727 1.00 91.81 585 LEU A N 1
ATOM 4705 C CA . LEU A 1 585 ? -28.608 3.468 33.503 1.00 91.81 585 LEU A CA 1
ATOM 4706 C C . LEU A 1 585 ? -28.787 4.442 32.339 1.00 91.81 585 LEU A C 1
ATOM 4708 O O . LEU A 1 585 ? -27.823 4.766 31.651 1.00 91.81 585 LEU A O 1
ATOM 4712 N N . ILE A 1 586 ? -30.008 4.943 32.137 1.00 92.75 586 ILE A N 1
ATOM 4713 C CA . ILE A 1 586 ? -30.288 5.908 31.072 1.00 92.75 586 ILE A CA 1
ATOM 4714 C C . ILE A 1 586 ? -29.536 7.219 31.317 1.00 92.75 586 ILE A C 1
ATOM 4716 O O . ILE A 1 586 ? -28.932 7.754 30.390 1.00 92.75 586 ILE A O 1
ATOM 4720 N N . LYS A 1 587 ? -29.485 7.709 32.561 1.00 91.06 587 LYS A N 1
ATOM 4721 C CA . LYS A 1 587 ? -28.695 8.898 32.904 1.00 91.06 587 LYS A CA 1
ATOM 4722 C C . LYS A 1 587 ? -27.215 8.715 32.546 1.00 91.06 587 LYS A C 1
ATOM 4724 O O . LYS A 1 587 ? -26.659 9.553 31.846 1.00 91.06 587 LYS A O 1
ATOM 4729 N N . GLN A 1 588 ? -26.608 7.595 32.942 1.00 92.06 588 GLN A N 1
ATOM 4730 C CA . GLN A 1 588 ? -25.214 7.273 32.608 1.00 92.06 588 GLN A CA 1
ATOM 4731 C C . GLN A 1 588 ? -24.988 7.125 31.098 1.00 92.06 588 GLN A C 1
ATOM 4733 O O . GLN A 1 588 ? -23.958 7.555 30.578 1.00 92.06 588 GLN A O 1
ATOM 4738 N N . LEU A 1 589 ? -25.946 6.543 30.370 1.00 92.38 589 LEU A N 1
ATOM 4739 C CA . LEU A 1 589 ? -25.876 6.447 28.915 1.00 92.38 589 LEU A CA 1
ATOM 4740 C C . LEU A 1 589 ? -25.780 7.837 28.294 1.00 92.38 589 LEU A C 1
ATOM 4742 O O . LEU A 1 589 ? -24.916 8.073 27.462 1.00 92.38 589 LEU A O 1
ATOM 4746 N N . PHE A 1 590 ? -26.622 8.776 28.719 1.00 90.38 590 PHE A N 1
ATOM 4747 C CA . PHE A 1 590 ? -26.604 10.133 28.184 1.00 90.38 590 PHE A CA 1
ATOM 4748 C C . PHE A 1 590 ? -25.472 11.016 28.733 1.00 90.38 590 PHE A C 1
ATOM 4750 O O . PHE A 1 590 ? -25.274 12.121 28.234 1.00 90.38 590 PHE A O 1
ATOM 4757 N N . GLU A 1 591 ? -24.656 10.545 29.674 1.00 89.50 591 GLU A N 1
ATOM 4758 C CA . GLU A 1 591 ? -23.363 11.172 29.982 1.00 89.50 591 GLU A CA 1
ATOM 4759 C C . GLU A 1 591 ? -22.313 10.841 28.898 1.00 89.50 591 GLU A C 1
ATOM 4761 O O . GLU A 1 591 ? -21.441 11.665 28.607 1.00 89.50 591 GLU A O 1
ATOM 4766 N N . CYS A 1 592 ? -22.463 9.706 28.203 1.00 89.81 592 CYS A N 1
ATOM 4767 C CA . CYS A 1 592 ? -21.565 9.230 27.145 1.00 89.81 592 CYS A CA 1
ATOM 4768 C C . CYS A 1 592 ? -21.594 10.114 25.886 1.00 89.81 592 CYS A C 1
ATOM 4770 O O . CYS A 1 592 ? -22.611 10.720 25.549 1.00 89.81 592 CYS A O 1
ATOM 4772 N N . GLN A 1 593 ? -20.484 10.202 25.160 1.00 87.38 593 GLN A N 1
ATOM 4773 C CA . GLN A 1 593 ? -20.346 10.959 23.914 1.00 87.38 593 GLN A CA 1
ATOM 4774 C C . GLN A 1 593 ? -21.244 10.410 22.796 1.00 87.38 593 GLN A C 1
ATOM 4776 O O . GLN A 1 593 ? -21.829 11.205 22.060 1.00 87.38 593 GLN A O 1
ATOM 4781 N N . ASP A 1 594 ? -21.425 9.088 22.707 1.00 87.06 594 ASP A N 1
ATOM 4782 C CA . ASP A 1 594 ? -22.332 8.436 21.748 1.00 87.06 594 ASP A CA 1
ATOM 4783 C C . ASP A 1 594 ? -23.361 7.540 22.457 1.00 87.06 594 ASP A C 1
ATOM 4785 O O . ASP A 1 594 ? -23.198 6.319 22.507 1.00 87.06 594 ASP A O 1
ATOM 4789 N N . PRO A 1 595 ? -24.446 8.119 23.005 1.00 89.06 595 PRO A N 1
ATOM 4790 C CA . PRO A 1 595 ? -25.476 7.361 23.710 1.00 89.06 595 PRO A CA 1
ATOM 4791 C C . PRO A 1 595 ? -26.324 6.486 22.780 1.00 89.06 595 PRO A C 1
ATOM 4793 O O . PRO A 1 595 ? -27.080 5.651 23.270 1.00 89.06 595 PRO A O 1
ATOM 4796 N N . PHE A 1 596 ? -26.243 6.684 21.459 1.00 88.31 596 PHE A N 1
ATOM 4797 C CA . PHE A 1 596 ? -27.173 6.107 20.485 1.00 88.31 596 PHE A CA 1
ATOM 4798 C C . PHE A 1 596 ? -26.681 4.817 19.838 1.00 88.31 596 PHE A C 1
ATOM 4800 O O . PHE A 1 596 ? -27.484 4.117 19.222 1.00 88.31 596 PHE A O 1
ATOM 4807 N N . HIS A 1 597 ? -25.404 4.468 20.001 1.00 87.94 597 HIS A N 1
ATOM 4808 C CA . HIS A 1 597 ? -24.852 3.220 19.482 1.00 87.94 597 HIS A CA 1
ATOM 4809 C C . HIS A 1 597 ? -24.120 2.436 20.564 1.00 87.94 597 HIS A C 1
ATOM 4811 O O . HIS A 1 597 ? -23.449 3.013 21.411 1.00 87.94 597 HIS A O 1
ATOM 4817 N N . CYS A 1 598 ? -24.171 1.109 20.522 1.00 86.44 598 CYS A N 1
ATOM 4818 C CA . CYS A 1 598 ? -23.387 0.256 21.407 1.00 86.44 598 CYS A CA 1
ATOM 4819 C C . CYS A 1 598 ? -21.910 0.207 20.978 1.00 86.44 598 CYS A C 1
ATOM 4821 O O . CYS A 1 598 ? -21.512 0.806 19.973 1.00 86.44 598 CYS A O 1
ATOM 4823 N N . ALA A 1 599 ? -21.090 -0.562 21.697 1.00 84.38 599 ALA A N 1
ATOM 4824 C CA . ALA A 1 599 ? -19.674 -0.778 21.377 1.00 84.38 599 ALA A CA 1
ATOM 4825 C C . ALA A 1 599 ? -19.431 -1.312 19.945 1.00 84.38 599 ALA A C 1
ATOM 4827 O O . ALA A 1 599 ? -18.391 -1.055 19.323 1.00 84.38 599 ALA A O 1
ATOM 4828 N N . HIS A 1 600 ? -20.410 -2.036 19.402 1.00 82.75 600 HIS A N 1
ATOM 4829 C CA . HIS A 1 600 ? -20.371 -2.683 18.091 1.00 82.75 600 HIS A CA 1
ATOM 4830 C C . HIS A 1 600 ? -21.079 -1.884 16.985 1.00 82.75 600 HIS A C 1
ATOM 4832 O O . HIS A 1 600 ? -21.113 -2.339 15.845 1.00 82.75 600 HIS A O 1
ATOM 4838 N N . GLY A 1 601 ? -21.627 -0.706 17.301 1.00 78.56 601 GLY A N 1
ATOM 4839 C CA . GLY A 1 601 ? -22.310 0.158 16.332 1.00 78.56 601 GLY A CA 1
ATOM 4840 C C . GLY A 1 601 ? -23.796 -0.146 16.115 1.00 78.56 601 GLY A C 1
ATOM 4841 O O . GLY A 1 601 ? -24.406 0.466 15.246 1.00 78.56 601 GLY A O 1
ATOM 4842 N N . ARG A 1 602 ? -24.403 -1.062 16.884 1.00 82.69 602 ARG A N 1
ATOM 4843 C CA . ARG A 1 602 ? -25.867 -1.261 16.874 1.00 82.69 602 ARG A CA 1
ATOM 4844 C C . ARG A 1 602 ? -26.545 -0.113 17.606 1.00 82.69 602 ARG A C 1
ATOM 4846 O O . ARG A 1 602 ? -25.985 0.380 18.579 1.00 82.69 602 ARG A O 1
ATOM 4853 N N . THR A 1 603 ? -27.746 0.273 17.199 1.00 85.19 603 THR A N 1
ATOM 4854 C CA . THR A 1 603 ? -28.517 1.301 17.904 1.00 85.19 603 THR A CA 1
ATOM 4855 C C . THR A 1 603 ? -28.879 0.849 19.320 1.00 85.19 603 THR A C 1
ATOM 4857 O O . THR A 1 603 ? -29.302 -0.287 19.528 1.00 85.19 603 THR A O 1
ATOM 4860 N N . THR A 1 604 ? -28.712 1.730 20.303 1.00 89.31 604 THR A N 1
ATOM 4861 C CA . THR A 1 604 ? -29.111 1.490 21.706 1.00 89.31 604 THR A CA 1
ATOM 4862 C C . THR A 1 604 ? -30.594 1.754 21.933 1.00 89.31 604 THR A C 1
ATOM 4864 O O . THR A 1 604 ? -31.151 1.292 22.923 1.00 89.31 604 THR A O 1
ATOM 4867 N N . MET A 1 605 ? -31.224 2.504 21.028 1.00 88.25 605 MET A N 1
ATOM 4868 C CA . MET A 1 605 ? -32.543 3.091 21.201 1.00 88.25 605 MET A CA 1
ATOM 4869 C C . MET A 1 605 ? -33.409 2.870 19.957 1.00 88.25 605 MET A C 1
ATOM 4871 O O . MET A 1 605 ? -32.952 3.076 18.832 1.00 88.25 605 MET A O 1
ATOM 4875 N N . TYR A 1 606 ? -34.668 2.497 20.176 1.00 87.56 606 TYR A N 1
ATOM 4876 C CA . TYR A 1 606 ? -35.645 2.149 19.150 1.00 87.56 606 TYR A CA 1
ATOM 4877 C C . TYR A 1 606 ? -36.964 2.888 19.413 1.00 87.56 606 TYR A C 1
ATOM 4879 O O . TYR A 1 606 ? -37.659 2.565 20.380 1.00 87.56 606 TYR A O 1
ATOM 4887 N N . PRO A 1 607 ? -37.331 3.883 18.590 1.00 85.88 607 PRO A N 1
ATOM 4888 C CA . PRO A 1 607 ? -38.660 4.486 18.641 1.00 85.88 607 PRO A CA 1
ATOM 4889 C C . PRO A 1 607 ? -39.720 3.444 18.276 1.00 85.88 607 PRO A C 1
ATOM 4891 O O . PRO A 1 607 ? -39.574 2.749 17.269 1.00 85.88 607 PRO A O 1
ATOM 4894 N N . LEU A 1 608 ? -40.759 3.322 19.102 1.00 85.88 608 LEU A N 1
ATOM 4895 C CA . LEU A 1 608 ? -41.833 2.345 18.914 1.00 85.88 608 LEU A CA 1
ATOM 4896 C C . LEU A 1 608 ? -43.065 2.991 18.283 1.00 85.88 608 LEU A C 1
ATOM 4898 O O . LEU A 1 608 ? -43.558 2.520 17.265 1.00 85.88 608 LEU A O 1
ATOM 4902 N N . CYS A 1 609 ? -43.555 4.079 18.873 1.00 85.31 609 CYS A N 1
ATOM 4903 C CA . CYS A 1 609 ? -44.716 4.809 18.375 1.00 85.31 609 CYS A CA 1
ATOM 4904 C C . CYS A 1 609 ? -44.725 6.253 18.883 1.00 85.31 609 CYS A C 1
ATOM 4906 O O . CYS A 1 609 ? -44.007 6.606 19.826 1.00 85.31 609 CYS A O 1
ATOM 4908 N N . ARG A 1 610 ? -45.554 7.078 18.246 1.00 84.94 610 ARG A N 1
ATOM 4909 C CA . ARG A 1 610 ? -45.976 8.379 18.765 1.00 84.94 610 ARG A CA 1
ATOM 4910 C C . ARG A 1 610 ? -47.162 8.161 19.715 1.00 84.94 610 ARG A C 1
ATOM 4912 O O . ARG A 1 610 ? -48.013 7.324 19.418 1.00 84.94 610 ARG A O 1
ATOM 4919 N N . LEU A 1 611 ? -47.157 8.843 20.859 1.00 82.06 611 LEU A N 1
ATOM 4920 C CA . LEU A 1 611 ? -48.193 8.763 21.896 1.00 82.06 611 LEU A CA 1
ATOM 4921 C C . LEU A 1 611 ? -49.330 9.755 21.658 1.00 82.06 611 LEU A C 1
ATOM 4923 O O . LEU A 1 611 ? -49.056 10.837 21.082 1.00 82.06 611 LEU A O 1
#

InterPro domains:
  IPR014790 MutL, C-terminal, dimerisation [PF08676] (411-500)
  IPR014790 MutL, C-terminal, dimerisation [SM00853] (408-577)
  IPR036890 Histidine kinase/HSP90-like ATPase superfamily [G3DSA:3.30.565.10] (1-239)
  IPR036890 Histidine kinase/HSP90-like ATPase superfamily [SSF55874] (22-188)
  IPR037198 MutL, C-terminal domain superfamily [SSF118116] (406-608)
  IPR038973 DNA mismatch repair protein MutL/Mlh/Pms-like [PTHR10073] (2-357)
  IPR042120 MutL, C-terminal domain, dimerisation subdomain [G3DSA:3.30.1540.20] (403-485)
  IPR042120 MutL, C-terminal domain, dimerisation subdomain [G3DSA:3.30.1540.20] (495-610)

Radius of gyration: 30.12 Å; Cα contacts (8 Å, |Δi|>4): 1051; chains: 1; bounding box: 85×68×78 Å

Secondary structure (DSSP, 8-state):
----PPPHHHHHHHHHHHH--SHHHHHHHHHHHHHHTT-SEEEEEEEEETTTTEEEEEEEE-S----HHHHTTTT-TT--SPPTT-TT-S--SS-HHHHHHHHEEEEEEEEE-TT-SSEEEEEEEEETTEEEEEEEEES---GGG-SS-TTS-EEEEEEEEETTT-HHHHHHHH-S-HHHHHHHHHHHHHHHHHHHHHHHTT-TT-EEEEEEEETTEEEEEEEEPP----HHHHHHHHHHHHH-TTSSEEEEEEEEEETTEEEEEEEEE-SS--GGGEEEEETTEEE-SSHHHHHHHHHHHHHS-SS-EEEEEEEEE-GGGEETTTTEE-GGGHHHHHHHHHHHHHHHHHHHHHHS-HHHHHHHHHHTT-TTTS-PPPPSEEEE--SS-GGGTTEEEEHHHHHHHEEEEEEETTTEEEEEEEETTEEEEEEEEHHHHHHHHHHHHHHHHHHHS--EEEEEEEEEE---HHHHHHHHHTHHHHHHTT-EEEEETTEEEEEEEEHHHHHHHHTSSS--HHHHHHHHHHHHHHHHTTSSPPP-TT----HHHHGGGS-HHHHHHHHHHHHHHSPPTT----HHHHHHHHHHHHHSS-TTB-TTS-BSEEEEEE-

Foldseek 3Di:
DDDDDDDPLVVLQVVLCVQDVDPLSLVLVLLLVLVQLVFLEKEWEWEAELPVLFTKIKIKTQGQWDDPVVVVVQLPFQDDPDDPPPLRHPDRRSCSSVSLCSQFQKKKKWWDGQPDQWIKIKIFHDDPSDTDIDIDTGNDDPCVPPPDPPVGTIMMMMGIRGNPVPVVVSCVQNVPPPLVNLVVVVVSLVSNLVSQLLSCLVPLSHWYWYWYHYPPDIDTSFTRDRDPDDSQVSSLVSCCRNLNQQLFPPWDWFWDDDPQKTKIKIKGAHLFADLVLEWEAEQSHTDPDDDLSVLLVVLLVVLADPHHMGMHMYMYGDCVQADPVVRDGDDPVVVVVSVVSNVRSNVRSNVVRVPPPPVVVVVVVVVLPPLVPLPQPPQQKDQDDDPVAPQCHGDIDHLVQQVVFKDFDFDDQLFWTWIWGQDPVAIFIKIFGQLLLQLQLQLQVVLVVPVVDPQKDFDPDWQWADDDPNVVSLCVRQVQQCVVQNFHWDDDPPIITTTIHGPLVVVVCVVVPHDDSSVVNSLVSVLSSCCSSVVAGRDHPDDDDDSSSCVSSHRVVVLVSSSVVSSVPGDDRRDHDGSVRSVVSLNSLSVGSHSQGGSVGHGRMDTDHGD

pLDDT: mean 79.95, std 13.4, range [38.69, 96.31]

Solvent-accessible surface area (backbone atoms only — not comparable to full-atom values): 33553 Å² total; per-residue (Å²): 136,84,90,74,86,74,57,70,67,57,51,49,40,54,51,14,48,70,74,40,79,51,72,46,46,51,53,43,53,50,52,40,50,30,53,58,38,63,25,43,42,36,39,37,40,42,35,40,38,77,87,81,66,35,36,34,42,36,36,40,27,54,9,55,40,50,52,71,77,52,60,77,51,60,55,40,72,69,50,61,96,46,63,90,83,55,90,80,52,80,66,54,69,23,43,64,59,28,22,52,46,47,29,14,46,26,26,36,40,40,22,20,18,74,86,48,84,44,35,34,36,37,41,36,36,66,54,97,86,40,81,45,77,51,79,50,75,39,81,69,78,87,57,90,82,56,93,68,80,62,88,55,22,12,38,36,41,39,36,36,29,52,27,60,64,36,60,70,60,35,44,68,66,60,51,89,44,74,64,57,42,60,55,50,52,50,55,41,50,54,48,41,51,52,46,49,49,67,65,42,50,85,39,49,69,36,25,41,39,32,34,39,33,47,78,96,45,77,43,80,76,41,69,44,73,55,54,98,56,57,66,69,57,37,37,53,50,51,48,28,59,73,44,26,62,42,41,50,33,90,59,49,80,46,68,55,73,57,97,65,34,38,38,43,32,39,44,18,42,18,73,46,63,44,76,86,38,55,43,39,30,51,71,89,38,79,50,92,67,56,74,68,46,58,49,53,54,52,48,46,55,76,48,51,69,94,73,33,47,19,35,42,36,42,36,41,60,54,64,91,39,46,32,81,90,76,77,40,68,36,74,86,55,35,61,61,52,51,52,48,54,50,56,51,49,50,50,49,35,44,52,55,52,67,69,48,56,68,65,64,54,54,45,45,68,48,56,73,62,41,71,86,71,48,75,67,73,73,75,48,57,48,79,46,75,49,94,87,25,71,78,34,61,74,46,69,49,42,59,74,57,48,69,76,35,59,42,74,71,40,68,43,92,38,46,29,39,35,28,39,38,53,54,98,94,45,41,31,38,30,37,28,38,51,55,36,38,39,15,26,44,43,36,53,50,53,52,53,47,54,78,73,46,87,51,59,33,76,46,95,67,60,47,77,49,90,66,55,74,70,55,51,52,46,51,63,68,38,40,62,34,35,44,72,72,22,41,36,70,48,76,58,90,96,41,39,28,39,43,27,36,30,49,75,56,52,56,44,38,73,66,73,77,82,45,57,75,53,60,52,49,51,48,52,52,51,44,48,49,30,36,62,39,47,78,30,75,79,52,69,90,89,68,92,69,63,68,79,62,50,57,76,60,49,54,67,68,58,54,52,51,47,40,52,50,15,52,73,70,28,71,67,92,60,57,84,62,52,60,67,54,48,46,52,50,54,53,50,23,67,71,43,83,52,53,53,32,19,64,84,66,49,69,13,62,44,78,59,38,63,108

Sequence (611 aa):
MEIKVLDQQYQKLLQGTLIIGGISDIAKELIQNAIDAKATQIKVILKFDLEGKCVNVICEDDGVGIPLNDMKIVGKRYHTSKLPGQSETLGYRGQALNSIINISTACMISSKTEKDSMMSRILFSREAGNVSRTLTTEKQEDTSCSMINWADHGTRVYAYDVFGSVPVRKHQIFRHDMHKQNRKFHKVYSEIRRITLDSCAWKPSISLLIEIESGNQTRTLMNISRGVLSRLKHVVNLFRQIYGKNAMRNYSEVGNTKDGVDIQMAIGSALVDNKRYRIIYLNGRPLTEGDIYDEIQSRVRSKAPDGNFSFITFIECNRVHYNVSLGSLRGSATAKVKKEIRSMIDGLAQEYFSKQNSDRWLHLKSDHYDLRRVQKLPESRLFARSKYFSDTCGFEISKLKAIQNLTVVNQVDRKFILCKITNQDGEYLVAFDQHACQERINLEKIYQEMFKMNFKCKLDNPLRMQLNEEAKDELVDFQETLEFWGIKTVKNGANYYIIELPEFVIKAIDTKSVLCPEKIESEICQFMEDLASGRKFEMKVGVSHNWWTLISQMPKLWCSILKKKSCSISTKFGEKLTKESCQTLIKQLFECQDPFHCAHGRTTMYPLCRL

Mean predicted aligned error: 14.12 Å